Protein AF-A0A0Q9YDC4-F1 (afdb_monomer_lite)

Organism: NCBI:txid437022

InterPro domains:
  IPR003540 ADP ribosyltransferase [PF03496] (91-252)

Sequence (382 aa):
MSELKYGPLNKDLHTQMYELIVKCILEIPNSVQHSIESDKHGKDALFTHIGNASINLSELTQKINFNHLSFNQNDSYHFEQSYSPYFFNREFGNGHHNQYSSLSYAEKLAIYNYTGSYYHDINSFLHGKVDSLHYAWDYCCAHPTNLNDTANELILNMGFLASGLNKIMPETDHHSHTYRGEHSPSHDEIQMRIQLAQIEDGITHEPAFMSTSLNSYISEGFSSGSLIIFDHTYGKNITGLSQFEGEEEYLILPGHILWEAYDYHYGTFRFQAKVVTPLLDDANTLSENELIQFKNLIDFAEQNYIKIDFLTDFNQEKLTHSLKEVSLKTVVDNHTICFDEVLSCVSDNNILDGTLDTLPLSYAHSSVSELFSQTSALLEVF

Radius of gyration: 27.48 Å; chains: 1; bounding box: 51×46×98 Å

Structure (mmCIF, N/CA/C/O backbone):
data_AF-A0A0Q9YDC4-F1
#
_entry.id   AF-A0A0Q9YDC4-F1
#
loop_
_atom_site.group_PDB
_atom_site.id
_atom_site.type_symbol
_atom_site.label_atom_id
_atom_site.label_alt_id
_atom_site.label_comp_id
_atom_site.label_asym_id
_atom_site.label_entity_id
_atom_site.label_seq_id
_atom_site.pdbx_PDB_ins_code
_atom_site.Cartn_x
_atom_site.Cartn_y
_atom_site.Cartn_z
_atom_site.occupancy
_atom_site.B_iso_or_equiv
_atom_site.auth_seq_id
_atom_site.auth_comp_id
_atom_site.auth_asym_id
_atom_site.auth_atom_id
_atom_site.pdbx_PDB_model_num
ATOM 1 N N . MET A 1 1 ? 23.138 -27.775 4.424 1.00 36.31 1 MET A N 1
ATOM 2 C CA . MET A 1 1 ? 21.932 -27.178 3.825 1.00 36.31 1 MET A CA 1
ATOM 3 C C . MET A 1 1 ? 20.822 -27.330 4.842 1.00 36.31 1 MET A C 1
ATOM 5 O O . MET A 1 1 ? 20.356 -28.442 5.041 1.00 36.31 1 MET A O 1
ATOM 9 N N . SER A 1 2 ? 20.522 -26.267 5.585 1.00 31.92 2 SER A N 1
ATOM 10 C CA . SER A 1 2 ? 19.324 -26.213 6.421 1.00 31.92 2 SER A CA 1
ATOM 11 C C . SER A 1 2 ? 18.112 -26.343 5.504 1.00 31.92 2 SER A C 1
ATOM 13 O O . SER A 1 2 ? 18.022 -25.615 4.517 1.00 31.92 2 SER A O 1
ATOM 15 N N . GLU A 1 3 ? 17.221 -27.291 5.787 1.00 30.20 3 GLU A N 1
ATOM 16 C CA . GLU A 1 3 ? 15.909 -27.341 5.144 1.00 30.20 3 GLU A CA 1
ATOM 17 C C . GLU A 1 3 ? 15.220 -25.993 5.377 1.00 30.20 3 GLU A C 1
ATOM 19 O O . GLU A 1 3 ? 14.891 -25.642 6.513 1.00 30.20 3 GLU A O 1
ATOM 24 N N . LEU A 1 4 ? 15.046 -25.218 4.305 1.00 35.88 4 LEU A N 1
ATOM 25 C CA . LEU A 1 4 ? 14.138 -24.081 4.299 1.00 35.88 4 LEU A CA 1
ATOM 26 C C . LEU A 1 4 ? 12.750 -24.634 4.626 1.00 35.88 4 LEU A C 1
ATOM 28 O O . LEU A 1 4 ? 12.151 -25.366 3.836 1.00 35.88 4 LEU A O 1
ATOM 32 N N . LYS A 1 5 ? 12.263 -24.339 5.832 1.00 31.78 5 LYS A N 1
ATOM 33 C CA . LYS A 1 5 ? 10.896 -24.653 6.236 1.00 31.78 5 LYS A CA 1
ATOM 34 C C . LYS A 1 5 ? 9.971 -23.677 5.521 1.00 31.78 5 LYS A C 1
ATOM 36 O O . LYS A 1 5 ? 9.696 -22.596 6.027 1.00 31.78 5 LYS A O 1
ATOM 41 N N . TYR A 1 6 ? 9.523 -24.053 4.330 1.00 37.22 6 TYR A N 1
ATOM 42 C CA . TYR A 1 6 ? 8.441 -23.360 3.645 1.00 37.22 6 TYR A CA 1
ATOM 43 C C . TYR A 1 6 ? 7.148 -23.569 4.441 1.00 37.22 6 TYR A C 1
ATOM 45 O O . TYR A 1 6 ? 6.660 -24.690 4.579 1.00 37.22 6 TYR A O 1
ATOM 53 N N . GLY A 1 7 ? 6.617 -22.485 4.991 1.00 43.25 7 GLY A N 1
ATOM 54 C CA . GLY A 1 7 ? 5.292 -22.405 5.595 1.00 43.25 7 GLY A CA 1
ATOM 55 C C . GLY A 1 7 ? 4.654 -21.070 5.210 1.00 43.25 7 GLY A C 1
ATOM 56 O O . GLY A 1 7 ? 5.383 -20.160 4.809 1.00 43.25 7 GLY A O 1
ATOM 57 N N . PRO A 1 8 ? 3.318 -20.940 5.280 1.00 57.72 8 PRO A N 1
ATOM 58 C CA . PRO A 1 8 ? 2.670 -19.655 5.052 1.00 57.72 8 PRO A CA 1
ATOM 59 C C . PRO A 1 8 ? 3.260 -18.627 6.020 1.00 57.72 8 PRO A C 1
ATOM 61 O O . PRO A 1 8 ? 3.393 -18.902 7.214 1.00 57.72 8 PRO A O 1
ATOM 64 N N . LEU A 1 9 ? 3.654 -17.465 5.500 1.00 67.62 9 LEU A N 1
ATOM 65 C CA . LEU A 1 9 ? 4.113 -16.374 6.346 1.00 67.62 9 LEU A CA 1
ATOM 66 C C . LEU A 1 9 ? 2.934 -15.946 7.230 1.00 67.62 9 LEU A C 1
ATOM 68 O O . LEU A 1 9 ? 1.850 -15.639 6.731 1.00 67.62 9 LEU A O 1
ATOM 72 N N . ASN A 1 10 ? 3.127 -15.963 8.548 1.00 75.62 10 ASN A N 1
ATOM 73 C CA . ASN A 1 10 ? 2.111 -15.464 9.468 1.00 75.62 10 ASN A CA 1
ATOM 74 C C . ASN A 1 10 ? 1.885 -13.971 9.205 1.00 75.62 10 ASN A C 1
ATOM 76 O O . ASN A 1 10 ? 2.841 -13.229 8.975 1.00 75.62 10 ASN A O 1
ATOM 80 N N . LYS A 1 11 ? 0.626 -13.527 9.273 1.00 86.06 11 LYS A N 1
ATOM 81 C CA . LYS A 1 11 ? 0.299 -12.100 9.245 1.00 86.06 11 LYS A CA 1
ATOM 82 C C . LYS A 1 11 ? 0.971 -11.422 10.441 1.00 86.06 11 LYS A C 1
ATOM 84 O O . LYS A 1 11 ? 0.759 -11.837 11.585 1.00 86.06 11 LYS A O 1
ATOM 89 N N . ASP A 1 12 ? 1.813 -10.432 10.171 1.00 85.88 12 ASP A N 1
ATOM 90 C CA . ASP A 1 12 ? 2.525 -9.683 11.200 1.00 85.88 12 ASP A CA 1
ATOM 91 C C . ASP A 1 12 ? 1.569 -8.740 11.953 1.00 85.88 12 ASP A C 1
ATOM 93 O O . ASP A 1 12 ? 0.412 -8.534 11.564 1.00 85.88 12 ASP A O 1
ATOM 97 N N . LEU A 1 13 ? 2.028 -8.217 13.092 1.00 89.62 13 LEU A N 1
ATOM 98 C CA . LEU A 1 13 ? 1.208 -7.372 13.960 1.00 89.62 13 LEU A CA 1
ATOM 99 C C . LEU A 1 13 ? 0.845 -6.042 13.291 1.00 89.62 13 LEU A C 1
ATOM 101 O O . LEU A 1 13 ? -0.280 -5.584 13.467 1.00 89.62 13 LEU A O 1
ATOM 105 N N . HIS A 1 14 ? 1.747 -5.436 12.516 1.00 92.38 14 HIS A N 1
ATOM 106 C CA . HIS A 1 14 ? 1.504 -4.162 11.837 1.00 92.38 14 HIS A CA 1
ATOM 107 C C . HIS A 1 14 ? 0.390 -4.299 10.794 1.00 92.38 14 HIS A C 1
ATOM 109 O O . HIS A 1 14 ? -0.535 -3.489 10.767 1.00 92.38 14 HIS A O 1
ATOM 115 N N . THR A 1 15 ? 0.404 -5.379 10.014 1.00 93.44 15 THR A N 1
ATOM 116 C CA . THR A 1 15 ? -0.657 -5.714 9.058 1.00 93.44 15 THR A CA 1
ATOM 117 C C . THR A 1 15 ? -2.003 -5.914 9.762 1.00 93.44 15 THR A C 1
ATOM 119 O O . THR A 1 15 ? -3.015 -5.376 9.320 1.00 93.44 15 THR A O 1
ATOM 122 N N . GLN A 1 16 ? -2.036 -6.625 10.895 1.00 93.69 16 GLN A N 1
ATOM 123 C CA . GLN A 1 16 ? -3.269 -6.800 11.682 1.00 93.69 16 GLN A CA 1
ATOM 124 C C . GLN A 1 16 ? -3.766 -5.493 12.307 1.00 93.69 16 GLN A C 1
ATOM 126 O O . GLN A 1 16 ? -4.969 -5.247 12.346 1.00 93.69 16 GLN A O 1
ATOM 131 N N . MET A 1 17 ? -2.855 -4.649 12.798 1.00 95.50 17 MET A N 1
ATOM 132 C CA . MET A 1 17 ? -3.189 -3.330 13.331 1.00 95.50 17 MET A CA 1
ATOM 133 C C . MET A 1 17 ? -3.848 -2.472 12.250 1.00 95.50 17 MET A C 1
ATOM 135 O O . MET A 1 17 ? -4.882 -1.859 12.506 1.00 95.50 17 MET A O 1
ATOM 139 N N . TYR A 1 18 ? -3.307 -2.488 11.032 1.00 97.62 18 TYR A N 1
ATOM 140 C CA . TYR A 1 18 ? -3.891 -1.785 9.895 1.00 97.62 18 TYR A CA 1
ATOM 141 C C . TYR A 1 18 ? -5.272 -2.334 9.502 1.00 97.62 18 TYR A C 1
ATOM 143 O O . TYR A 1 18 ? -6.206 -1.555 9.320 1.00 97.62 18 TYR A O 1
ATOM 151 N N . GLU A 1 19 ? -5.454 -3.659 9.443 1.00 97.44 19 GLU A N 1
ATOM 152 C CA . GLU A 1 19 ? -6.778 -4.259 9.199 1.00 97.44 19 GLU A CA 1
ATOM 153 C C . GLU A 1 19 ? -7.802 -3.872 10.271 1.00 97.44 19 GLU A C 1
ATOM 155 O O . GLU A 1 19 ? -8.966 -3.624 9.951 1.00 97.44 19 GLU A O 1
ATOM 160 N N . LEU A 1 20 ? -7.380 -3.775 11.536 1.00 97.56 20 LEU A N 1
ATOM 161 C CA . LEU A 1 20 ? -8.261 -3.346 12.618 1.00 97.56 20 LEU A CA 1
ATOM 162 C C . LEU A 1 20 ? -8.655 -1.871 12.483 1.00 97.56 20 LEU A C 1
ATOM 164 O O . LEU A 1 20 ? -9.820 -1.542 12.691 1.00 97.56 20 LEU A O 1
ATOM 168 N N . ILE A 1 21 ? -7.723 -0.997 12.082 1.00 98.44 21 ILE A N 1
ATOM 169 C CA . ILE A 1 21 ? -8.023 0.410 11.768 1.00 98.44 21 ILE A CA 1
ATOM 170 C C . ILE A 1 21 ? -9.069 0.489 10.650 1.00 98.44 21 ILE A C 1
ATOM 172 O O . ILE A 1 21 ? -10.066 1.193 10.807 1.00 98.44 21 ILE A O 1
ATOM 176 N N . VAL A 1 22 ? -8.890 -0.268 9.560 1.00 98.19 22 VAL A N 1
ATOM 177 C CA . VAL A 1 22 ? -9.861 -0.331 8.453 1.00 98.19 22 VAL A CA 1
ATOM 178 C C . VAL A 1 22 ? -11.243 -0.739 8.966 1.00 98.19 22 VAL A C 1
ATOM 180 O O . VAL A 1 22 ? -12.222 -0.052 8.681 1.00 98.19 22 VAL A O 1
ATOM 183 N N . LYS A 1 23 ? -11.345 -1.799 9.778 1.00 97.81 23 LYS A N 1
ATOM 184 C CA . LYS A 1 23 ? -12.632 -2.230 10.351 1.00 97.81 23 LYS A CA 1
ATOM 185 C C . LYS A 1 23 ? -13.266 -1.169 11.256 1.00 97.81 23 LYS A C 1
ATOM 187 O O . LYS A 1 23 ? -14.464 -0.926 11.147 1.00 97.81 23 LYS A O 1
ATOM 192 N N . CYS A 1 24 ? -12.481 -0.488 12.091 1.00 97.94 24 CYS A N 1
ATOM 193 C CA . CYS A 1 24 ? -12.975 0.620 12.914 1.00 97.94 24 CYS A CA 1
ATOM 194 C C . CYS A 1 24 ? -13.547 1.766 12.067 1.00 97.94 24 CYS A C 1
ATOM 196 O O . CYS A 1 24 ? -14.607 2.295 12.402 1.00 97.94 24 CYS A O 1
ATOM 198 N N . ILE A 1 25 ? -12.888 2.118 10.958 1.00 97.44 25 ILE A N 1
ATOM 199 C CA . ILE A 1 25 ? -13.378 3.138 10.018 1.00 97.44 25 ILE A CA 1
ATOM 200 C C . ILE A 1 25 ? -14.693 2.692 9.368 1.00 97.44 25 ILE A C 1
ATOM 202 O O . ILE A 1 25 ? -15.620 3.489 9.253 1.00 97.44 25 ILE A O 1
ATOM 206 N N . LEU A 1 26 ? -14.791 1.425 8.960 1.00 96.50 26 LEU A N 1
ATOM 207 C CA . LEU A 1 26 ? -15.978 0.878 8.297 1.00 96.50 26 LEU A CA 1
ATOM 208 C C . LEU A 1 26 ? -17.204 0.791 9.218 1.00 96.50 26 LEU A C 1
ATOM 210 O O . LEU A 1 26 ? -18.324 1.050 8.775 1.00 96.50 26 LEU A O 1
ATOM 214 N N . GLU A 1 27 ? -17.010 0.405 10.481 1.00 96.25 27 GLU A N 1
ATOM 215 C CA . GLU A 1 27 ? -18.118 0.137 11.405 1.00 96.25 27 GLU A CA 1
ATOM 216 C C . GLU A 1 27 ? -18.532 1.367 12.228 1.00 96.25 27 GLU A C 1
ATOM 218 O O . GLU A 1 27 ? -19.727 1.602 12.426 1.00 96.25 27 GLU A O 1
ATOM 223 N N . ILE A 1 28 ? -17.573 2.177 12.690 1.00 96.25 28 ILE A N 1
ATOM 224 C CA . ILE A 1 28 ? -17.820 3.342 13.559 1.00 96.25 28 ILE A CA 1
ATOM 225 C C . ILE A 1 28 ? -16.955 4.552 13.166 1.00 96.25 28 ILE A C 1
ATOM 227 O O . ILE A 1 28 ? -16.196 5.075 13.986 1.00 96.25 28 ILE A O 1
ATOM 231 N N . PRO A 1 29 ? -17.112 5.082 11.938 1.00 94.75 29 PRO A N 1
ATOM 232 C CA . PRO A 1 29 ? -16.249 6.138 11.396 1.00 94.75 29 PRO A CA 1
ATOM 233 C C . PRO A 1 29 ? -16.179 7.393 12.278 1.00 94.75 29 PRO A C 1
ATOM 235 O O . PRO A 1 29 ? -15.137 8.029 12.367 1.00 94.75 29 PRO A O 1
ATOM 238 N N . ASN A 1 30 ? -17.260 7.727 12.994 1.00 94.94 30 ASN A N 1
ATOM 239 C CA . ASN A 1 30 ? -17.314 8.898 13.881 1.00 94.94 30 ASN A CA 1
ATOM 240 C C . ASN A 1 30 ? -16.415 8.781 15.127 1.00 94.94 30 ASN A C 1
ATOM 242 O O . ASN A 1 30 ? -16.176 9.782 15.803 1.00 94.94 30 ASN A O 1
ATOM 246 N N . SER A 1 31 ? -15.964 7.572 15.464 1.00 97.12 31 SER A N 1
ATOM 247 C CA . SER A 1 31 ? -15.056 7.310 16.583 1.00 97.12 31 SER A CA 1
ATOM 248 C C . SER A 1 31 ? -13.590 7.236 16.159 1.00 97.12 31 SER A C 1
ATOM 250 O O . SER A 1 31 ? -12.727 7.082 17.021 1.00 97.12 31 SER A O 1
ATOM 252 N N . VAL A 1 32 ? -13.313 7.353 14.860 1.00 97.69 32 VAL A N 1
ATOM 253 C CA . VAL A 1 32 ? -11.962 7.425 14.310 1.00 97.69 32 VAL A CA 1
ATOM 254 C C . VAL A 1 32 ? -11.655 8.882 13.991 1.00 97.69 32 VAL A C 1
ATOM 256 O O . VAL A 1 32 ? -12.392 9.543 13.261 1.00 97.69 32 VAL A O 1
ATOM 259 N N . GLN A 1 33 ? -10.573 9.398 14.563 1.00 97.56 33 GLN A N 1
ATOM 260 C CA . GLN A 1 33 ? -10.119 10.764 14.321 1.00 97.56 33 GLN A CA 1
ATOM 261 C C . GLN A 1 33 ? -8.706 10.757 13.764 1.00 97.56 33 GLN A C 1
ATOM 263 O O . GLN A 1 33 ? -7.889 9.921 14.138 1.00 97.56 33 GLN A O 1
ATOM 268 N N . HIS A 1 34 ? -8.412 11.719 12.903 1.00 96.31 34 HIS A N 1
ATOM 269 C CA . HIS A 1 34 ? -7.124 11.871 12.257 1.00 96.31 34 HIS A CA 1
ATOM 270 C C . HIS A 1 34 ? -6.552 13.255 12.531 1.00 96.31 34 HIS A C 1
ATOM 272 O O . HIS A 1 34 ? -7.272 14.257 12.540 1.00 96.31 34 HIS A O 1
ATOM 278 N N . SER A 1 35 ? -5.244 13.313 12.744 1.00 95.25 35 SER A N 1
ATOM 279 C CA . SER A 1 35 ? -4.486 14.556 12.885 1.00 95.25 35 SER A CA 1
ATOM 280 C C . SER A 1 35 ? -3.179 14.459 12.109 1.00 95.25 35 SER A C 1
ATOM 282 O O . SER A 1 35 ? -2.665 13.372 11.855 1.00 95.25 35 SER A O 1
ATOM 284 N N . ILE A 1 36 ? -2.645 15.614 11.720 1.00 94.56 36 ILE A N 1
ATOM 285 C CA . ILE A 1 36 ? -1.278 15.721 11.214 1.00 94.56 36 ILE A CA 1
ATOM 286 C C . ILE A 1 36 ? -0.441 16.304 12.346 1.00 94.56 36 ILE A C 1
ATOM 288 O O . ILE A 1 36 ? -0.730 17.398 12.835 1.00 94.56 36 ILE A O 1
ATOM 292 N N . GLU A 1 37 ? 0.565 15.555 12.777 1.00 93.19 37 GLU A N 1
ATOM 293 C CA . GLU A 1 37 ? 1.467 15.922 13.868 1.00 93.19 37 GLU A CA 1
ATOM 294 C C . GLU A 1 37 ? 2.908 15.633 13.449 1.00 93.19 37 GLU A C 1
ATOM 296 O O . GLU A 1 37 ? 3.160 14.772 12.606 1.00 93.19 37 GLU A O 1
ATOM 301 N N . SER A 1 38 ? 3.874 16.342 14.032 1.00 92.88 38 SER A N 1
ATOM 302 C CA . SER A 1 38 ? 5.283 16.050 13.773 1.00 92.88 38 SER A CA 1
ATOM 303 C C . SER A 1 38 ? 5.706 14.766 14.491 1.00 92.88 38 SER A C 1
ATOM 305 O O . SER A 1 38 ? 5.491 14.611 15.693 1.00 92.88 38 SER A O 1
ATOM 307 N N . ASP A 1 39 ? 6.339 13.853 13.762 1.00 89.56 39 ASP A N 1
ATOM 308 C CA . ASP A 1 39 ? 6.885 12.612 14.292 1.00 89.56 39 ASP A CA 1
ATOM 309 C C . ASP A 1 39 ? 8.131 12.844 15.172 1.00 89.56 39 ASP A C 1
ATOM 311 O O . ASP A 1 39 ? 8.611 13.964 15.377 1.00 89.56 39 ASP A O 1
ATOM 315 N N . LYS A 1 40 ? 8.717 11.749 15.672 1.00 87.00 40 LYS A N 1
ATOM 316 C CA . LYS A 1 40 ? 9.949 11.762 16.487 1.00 87.00 40 LYS A CA 1
ATOM 317 C C . LYS A 1 40 ? 11.171 12.374 15.779 1.00 87.00 40 LYS A C 1
ATOM 319 O O . LYS A 1 40 ? 12.180 12.640 16.429 1.00 87.00 40 LYS A O 1
ATOM 324 N N . HIS A 1 41 ? 11.100 12.575 14.465 1.00 88.06 41 HIS A N 1
ATOM 325 C CA . HIS A 1 41 ? 12.132 13.179 13.627 1.00 88.06 41 HIS A CA 1
ATOM 326 C C . HIS A 1 41 ? 11.767 14.601 13.169 1.00 88.06 41 HIS A C 1
ATOM 328 O O . HIS A 1 41 ? 12.540 15.211 12.429 1.00 88.06 41 HIS A O 1
ATOM 334 N N . GLY A 1 42 ? 10.631 15.144 13.619 1.00 87.94 42 GLY A N 1
ATOM 335 C CA . GLY A 1 42 ? 10.145 16.468 13.241 1.00 87.94 42 GLY A CA 1
ATOM 336 C C . GLY A 1 42 ? 9.538 16.533 11.836 1.00 87.94 42 GLY A C 1
ATOM 337 O O . GLY A 1 42 ? 9.428 17.630 11.293 1.00 87.94 42 GLY A O 1
ATOM 338 N N . LYS A 1 43 ? 9.189 15.391 11.230 1.00 90.62 43 LYS A N 1
ATOM 339 C CA . LYS A 1 43 ? 8.486 15.324 9.941 1.00 90.62 43 LYS A CA 1
ATOM 340 C C . LYS A 1 43 ? 6.987 15.205 10.170 1.00 90.62 43 LYS A C 1
ATOM 342 O O . LYS A 1 43 ? 6.572 14.500 11.082 1.00 90.62 43 LYS A O 1
ATOM 347 N N . ASP A 1 44 ? 6.183 15.847 9.333 1.00 93.06 44 ASP A N 1
ATOM 348 C CA . ASP A 1 44 ? 4.729 15.707 9.410 1.00 93.06 44 ASP A CA 1
ATOM 349 C C . ASP A 1 44 ? 4.309 14.260 9.123 1.00 93.06 44 ASP A C 1
ATOM 351 O O . ASP A 1 44 ? 4.739 13.650 8.143 1.00 93.06 44 ASP A O 1
ATOM 355 N N . ALA A 1 45 ? 3.469 13.715 9.998 1.00 95.06 45 ALA A N 1
ATOM 356 C CA . ALA A 1 45 ? 2.955 12.358 9.939 1.00 95.06 45 ALA A CA 1
ATOM 357 C C . ALA A 1 45 ? 1.446 12.348 10.210 1.00 95.06 45 ALA A C 1
ATOM 359 O O . ALA A 1 45 ? 0.929 13.162 10.978 1.00 95.06 45 ALA A O 1
ATOM 360 N N . LEU A 1 46 ? 0.738 11.414 9.574 1.00 96.38 46 LEU A N 1
ATOM 361 C CA . LEU A 1 46 ? -0.686 11.195 9.811 1.00 96.38 46 LEU A CA 1
ATOM 362 C C . LEU A 1 46 ? -0.857 10.282 11.026 1.00 96.38 46 LEU A C 1
ATOM 364 O O . LEU A 1 46 ? -0.356 9.157 11.036 1.00 96.38 46 LEU A O 1
ATOM 368 N N . PHE A 1 47 ? -1.590 10.754 12.027 1.00 97.44 47 PHE A N 1
ATOM 369 C CA . PHE A 1 47 ? -1.961 9.981 13.204 1.00 97.44 47 PHE A CA 1
ATOM 370 C C . PHE A 1 47 ? -3.435 9.610 13.155 1.00 97.44 47 PHE A C 1
ATOM 372 O O . PHE A 1 47 ? -4.281 10.447 12.849 1.00 97.44 47 PHE A O 1
ATOM 379 N N . THR A 1 48 ? -3.730 8.360 13.502 1.00 98.31 48 THR A N 1
ATOM 380 C CA . THR A 1 48 ? -5.087 7.840 13.664 1.00 98.31 48 THR A CA 1
ATOM 381 C C . THR A 1 48 ? -5.347 7.564 15.142 1.00 98.31 48 THR A C 1
ATOM 383 O O . THR A 1 48 ? -4.630 6.789 15.779 1.00 98.31 48 THR A O 1
ATOM 386 N N . HIS A 1 49 ? -6.388 8.194 15.683 1.00 98.31 49 HIS A N 1
ATOM 387 C CA . HIS A 1 49 ? -6.804 8.115 17.082 1.00 98.31 49 HIS A CA 1
ATOM 388 C C . HIS A 1 49 ? -8.104 7.325 17.198 1.00 98.31 49 HIS A C 1
ATOM 390 O O . HIS A 1 49 ? -9.120 7.692 16.600 1.00 98.31 49 HIS A O 1
ATOM 396 N N . ILE A 1 50 ? -8.066 6.233 17.962 1.00 98.12 50 ILE A N 1
ATOM 397 C CA . ILE A 1 50 ? -9.186 5.308 18.157 1.00 98.12 50 ILE A CA 1
ATOM 398 C C . ILE A 1 50 ? -9.223 4.901 19.632 1.00 98.12 50 ILE A C 1
ATOM 400 O O . ILE A 1 50 ? -8.392 4.124 20.105 1.00 98.12 50 ILE A O 1
ATOM 404 N N . GLY A 1 51 ? -10.181 5.442 20.386 1.00 96.06 51 GLY A N 1
ATOM 405 C CA . GLY A 1 51 ? -10.225 5.259 21.839 1.00 96.06 51 GLY A CA 1
ATOM 406 C C . GLY A 1 51 ? -8.952 5.792 22.508 1.00 96.06 51 GLY A C 1
ATOM 407 O O . GLY A 1 51 ? -8.652 6.977 22.406 1.00 96.06 51 GLY A O 1
ATOM 408 N N . ASN A 1 52 ? -8.205 4.908 23.177 1.00 96.12 52 ASN A N 1
ATOM 409 C CA . ASN A 1 52 ? -6.912 5.233 23.800 1.00 96.12 52 ASN A CA 1
ATOM 410 C C . ASN A 1 52 ? -5.706 4.928 22.893 1.00 96.12 52 ASN A C 1
ATOM 412 O O . ASN A 1 52 ? -4.563 5.081 23.328 1.00 96.12 52 ASN A O 1
ATOM 416 N N . ALA A 1 53 ? -5.936 4.431 21.675 1.00 97.44 53 ALA A N 1
ATOM 417 C CA . ALA A 1 53 ? -4.875 4.196 20.711 1.00 97.44 53 ALA A CA 1
ATOM 418 C C . ALA A 1 53 ? -4.608 5.472 19.901 1.00 97.44 53 ALA A C 1
ATOM 420 O O . ALA A 1 53 ? -5.540 6.078 19.374 1.00 97.44 53 ALA A O 1
ATOM 421 N N . SER A 1 54 ? -3.338 5.846 19.782 1.00 97.44 54 SER A N 1
ATOM 422 C CA . SER A 1 54 ? -2.839 6.891 18.892 1.00 97.44 54 SER A CA 1
ATOM 423 C C . SER A 1 54 ? -1.711 6.302 18.055 1.00 97.44 54 SER A C 1
ATOM 425 O O . SER A 1 54 ? -0.643 5.952 18.563 1.00 97.44 54 SER A O 1
ATOM 427 N N . ILE A 1 55 ? -1.987 6.107 16.770 1.00 97.50 55 ILE A N 1
ATOM 428 C CA . ILE A 1 55 ? -1.149 5.316 15.872 1.00 97.50 55 ILE A CA 1
ATOM 429 C C . ILE A 1 55 ? -0.591 6.241 14.800 1.00 97.50 55 ILE A C 1
ATOM 431 O O . ILE A 1 55 ? -1.355 6.839 14.047 1.00 97.50 55 ILE A O 1
ATOM 435 N N . ASN A 1 56 ? 0.739 6.328 14.705 1.00 97.00 56 ASN A N 1
ATOM 436 C CA . ASN A 1 56 ? 1.407 6.977 13.579 1.00 97.00 56 ASN A CA 1
ATOM 437 C C . ASN A 1 56 ? 1.210 6.106 12.331 1.00 97.00 56 ASN A C 1
ATOM 439 O O . ASN A 1 56 ? 1.934 5.131 12.116 1.00 97.00 56 ASN A O 1
ATOM 443 N N . LEU A 1 57 ? 0.202 6.442 11.534 1.00 97.12 57 LEU A N 1
ATOM 444 C CA . LEU A 1 57 ? -0.181 5.688 10.354 1.00 97.12 57 LEU A CA 1
ATOM 445 C C . LEU A 1 57 ? 0.896 5.767 9.267 1.00 97.12 57 LEU A C 1
ATOM 447 O O . LEU A 1 57 ? 1.140 4.770 8.596 1.00 97.12 57 LEU A O 1
ATOM 451 N N . SER A 1 58 ? 1.579 6.910 9.140 1.00 95.81 58 SER A N 1
ATOM 452 C CA . SER A 1 58 ? 2.696 7.078 8.204 1.00 95.81 58 SER A CA 1
ATOM 453 C C . SER A 1 58 ? 3.864 6.134 8.511 1.00 95.81 58 SER A C 1
ATOM 455 O O . SER A 1 58 ? 4.457 5.587 7.587 1.00 95.81 58 SER A O 1
ATOM 457 N N . GLU A 1 59 ? 4.188 5.908 9.792 1.00 94.81 59 GLU A N 1
ATOM 458 C CA . GLU A 1 59 ? 5.188 4.907 10.202 1.00 94.81 59 GLU A CA 1
ATOM 459 C C . GLU A 1 59 ? 4.641 3.478 10.050 1.00 94.81 59 GLU A C 1
ATOM 461 O O . GLU A 1 59 ? 5.366 2.590 9.599 1.00 94.81 59 GLU A O 1
ATOM 466 N N . LEU A 1 60 ? 3.367 3.249 10.392 1.00 95.25 60 LEU A N 1
ATOM 467 C CA . LEU A 1 60 ? 2.729 1.935 10.291 1.00 95.25 60 LEU A CA 1
ATOM 468 C C . LEU A 1 60 ? 2.772 1.394 8.858 1.00 95.25 60 LEU A C 1
ATOM 470 O O . LEU A 1 60 ? 3.143 0.241 8.656 1.00 95.25 60 LEU A O 1
ATOM 474 N N . THR A 1 61 ? 2.444 2.214 7.858 1.00 94.88 61 THR A N 1
ATOM 475 C CA . THR A 1 61 ? 2.352 1.772 6.456 1.00 94.88 61 THR A CA 1
ATOM 476 C C . THR A 1 61 ? 3.694 1.399 5.833 1.00 94.88 61 THR A C 1
ATOM 478 O O . THR A 1 61 ? 3.705 0.708 4.823 1.00 94.88 61 THR A O 1
ATOM 481 N N . GLN A 1 62 ? 4.816 1.795 6.442 1.00 92.38 62 GLN A N 1
ATOM 482 C CA . GLN A 1 62 ? 6.156 1.336 6.044 1.00 92.38 62 GLN A CA 1
ATOM 483 C C . GLN A 1 62 ? 6.479 -0.075 6.559 1.00 92.38 62 GLN A C 1
ATOM 485 O O . GLN A 1 62 ? 7.454 -0.680 6.129 1.00 92.38 62 GLN A O 1
ATOM 490 N N . LYS A 1 63 ? 5.707 -0.577 7.532 1.00 91.25 63 LYS A N 1
ATOM 491 C CA . LYS A 1 63 ? 5.946 -1.863 8.205 1.00 91.25 63 LYS A CA 1
ATOM 492 C C . LYS A 1 63 ? 4.908 -2.925 7.854 1.00 91.25 63 LYS A C 1
ATOM 494 O O . LYS A 1 63 ? 5.106 -4.089 8.183 1.00 91.25 63 LYS A O 1
ATOM 499 N N . ILE A 1 64 ? 3.791 -2.544 7.232 1.00 91.75 64 ILE A N 1
ATOM 500 C CA . ILE A 1 64 ? 2.751 -3.505 6.863 1.00 91.75 64 ILE A CA 1
ATOM 501 C C . ILE A 1 64 ? 3.180 -4.359 5.673 1.00 91.75 64 ILE A C 1
ATOM 503 O O . ILE A 1 64 ? 3.769 -3.882 4.703 1.00 91.75 64 ILE A O 1
ATOM 507 N N . ASN A 1 65 ? 2.786 -5.625 5.702 1.00 91.38 65 ASN A N 1
ATOM 508 C CA . ASN A 1 65 ? 2.876 -6.507 4.557 1.00 91.38 65 ASN A CA 1
ATOM 509 C C . ASN A 1 65 ? 1.563 -6.467 3.766 1.00 91.38 65 ASN A C 1
ATOM 511 O O . ASN A 1 65 ? 0.616 -7.212 4.034 1.00 91.38 65 ASN A O 1
ATOM 515 N N . PHE A 1 66 ? 1.525 -5.622 2.735 1.00 93.50 66 PHE A N 1
ATOM 516 C CA . PHE A 1 66 ? 0.363 -5.485 1.854 1.00 93.50 66 PHE A CA 1
ATOM 517 C C . PHE A 1 66 ? -0.056 -6.803 1.177 1.00 93.50 66 PHE A C 1
ATOM 519 O O . PHE A 1 66 ? -1.236 -6.975 0.867 1.00 93.50 66 PHE A O 1
ATOM 526 N N . ASN A 1 67 ? 0.854 -7.774 1.017 1.00 91.12 67 ASN A N 1
ATOM 527 C CA . ASN A 1 67 ? 0.536 -9.091 0.444 1.00 91.12 67 ASN A CA 1
ATOM 528 C C . ASN A 1 67 ? -0.347 -9.959 1.357 1.00 91.12 67 ASN A C 1
ATOM 530 O O . ASN A 1 67 ? -0.828 -11.011 0.937 1.00 91.12 67 ASN A O 1
ATOM 534 N N . HIS A 1 68 ? -0.541 -9.557 2.615 1.00 91.25 68 HIS A N 1
ATOM 535 C CA . HIS A 1 68 ? -1.340 -10.289 3.598 1.00 91.25 68 HIS A CA 1
ATOM 536 C C . HIS A 1 68 ? -2.640 -9.578 3.984 1.00 91.25 68 HIS A C 1
ATOM 538 O O . HIS A 1 68 ? -3.395 -10.108 4.804 1.00 91.25 68 HIS A O 1
ATOM 544 N N . LEU A 1 69 ? -2.916 -8.404 3.409 1.00 94.81 69 LEU A N 1
ATOM 545 C CA . LEU A 1 69 ? -4.177 -7.709 3.637 1.00 94.81 69 LEU A CA 1
ATOM 546 C C . LEU A 1 69 ? -5.337 -8.492 3.020 1.00 94.81 69 LEU A C 1
ATOM 548 O O . LEU A 1 69 ? -5.273 -8.926 1.867 1.00 94.81 69 LEU A O 1
ATOM 552 N N . SER A 1 70 ? -6.393 -8.685 3.801 1.00 95.06 70 SER A N 1
ATOM 553 C CA . SER A 1 70 ? -7.559 -9.469 3.414 1.00 95.06 70 SER A CA 1
ATOM 554 C C . SER A 1 70 ? -8.812 -8.976 4.129 1.00 95.06 70 SER A C 1
ATOM 556 O O . SER A 1 70 ? -8.852 -8.970 5.359 1.00 95.06 70 SER A O 1
ATOM 558 N N . PHE A 1 71 ? -9.861 -8.665 3.370 1.00 96.00 71 PHE A N 1
ATOM 559 C CA . PHE A 1 71 ? -11.153 -8.242 3.916 1.00 96.00 71 PHE A CA 1
ATOM 560 C C . PHE A 1 71 ? -12.277 -9.203 3.526 1.00 96.00 71 PHE A C 1
ATOM 562 O O . PHE A 1 71 ? -12.273 -9.812 2.447 1.00 96.00 71 PHE A O 1
ATOM 569 N N . ASN A 1 72 ? -13.242 -9.368 4.433 1.00 95.56 72 ASN A N 1
ATOM 570 C CA . ASN A 1 72 ? -14.369 -10.273 4.239 1.00 95.56 72 ASN A CA 1
ATOM 571 C C . ASN A 1 72 ? -15.525 -9.580 3.475 1.00 95.56 72 ASN A C 1
ATOM 573 O O . ASN A 1 72 ? -15.458 -8.408 3.091 1.00 95.56 72 ASN A O 1
ATOM 577 N N . GLN A 1 73 ? -16.610 -10.319 3.227 1.00 94.88 73 GLN A N 1
ATOM 578 C CA . GLN A 1 73 ? -17.766 -9.790 2.493 1.00 94.88 73 GLN A CA 1
ATOM 579 C C . GLN A 1 73 ? -18.521 -8.689 3.259 1.00 94.88 73 GLN A C 1
ATOM 581 O O . GLN A 1 73 ? -19.067 -7.785 2.631 1.00 94.88 73 GLN A O 1
ATOM 586 N N . ASN A 1 74 ? -18.564 -8.761 4.593 1.00 95.38 74 ASN A N 1
ATOM 587 C CA . ASN A 1 74 ? -19.196 -7.736 5.423 1.00 95.38 74 ASN A CA 1
ATOM 588 C C . ASN A 1 74 ? -18.405 -6.425 5.355 1.00 95.38 74 ASN A C 1
ATOM 590 O O . ASN A 1 74 ? -18.989 -5.371 5.128 1.00 95.38 74 ASN A O 1
ATOM 594 N N . ASP A 1 75 ? -17.077 -6.510 5.458 1.00 96.50 75 ASP A N 1
ATOM 595 C CA . ASP A 1 75 ? -16.179 -5.364 5.308 1.00 96.50 75 ASP A CA 1
ATOM 596 C C . ASP A 1 75 ? -16.386 -4.702 3.931 1.00 96.50 75 ASP A C 1
ATOM 598 O O . ASP A 1 75 ? -16.557 -3.489 3.834 1.00 96.50 75 ASP A O 1
ATOM 602 N N . SER A 1 76 ? -16.455 -5.515 2.866 1.00 95.12 76 SER A N 1
ATOM 603 C CA . SER A 1 76 ? -16.726 -5.032 1.501 1.00 95.12 76 SER A CA 1
ATOM 604 C C . SER A 1 76 ? -18.066 -4.297 1.404 1.00 95.12 76 SER A C 1
ATOM 606 O O . SER A 1 76 ? -18.139 -3.227 0.811 1.00 95.12 76 SER A O 1
ATOM 608 N N . TYR A 1 77 ? -19.119 -4.831 2.029 1.00 92.75 77 TYR A N 1
ATOM 609 C CA . TYR A 1 77 ? -20.426 -4.178 2.055 1.00 92.75 77 TYR A CA 1
ATOM 610 C C . TYR A 1 77 ? -20.370 -2.807 2.745 1.00 92.75 77 TYR A C 1
ATOM 612 O O . TYR A 1 77 ? -20.916 -1.841 2.216 1.00 92.75 77 TYR A O 1
ATOM 620 N N . HIS A 1 78 ? -19.688 -2.691 3.889 1.00 93.88 78 HIS A N 1
ATOM 621 C CA . HIS A 1 78 ? -19.527 -1.406 4.576 1.00 93.88 78 HIS A CA 1
ATOM 622 C C . HIS A 1 78 ? -18.741 -0.391 3.742 1.00 93.88 78 HIS A C 1
ATOM 624 O O . HIS A 1 78 ? -19.139 0.772 3.685 1.00 93.88 78 HIS A O 1
ATOM 630 N N . PHE A 1 79 ? -17.685 -0.830 3.049 1.00 93.38 79 PHE A N 1
ATOM 631 C CA . PHE A 1 79 ? -16.928 0.027 2.135 1.00 93.38 79 PHE A CA 1
ATOM 632 C C . PHE A 1 79 ? -17.829 0.566 1.024 1.00 93.38 79 PHE A C 1
ATOM 634 O O . PHE A 1 79 ? -17.825 1.752 0.722 1.00 93.38 79 PHE A O 1
ATOM 641 N N . GLU A 1 80 ? -18.667 -0.284 0.435 1.00 88.62 80 GLU A N 1
ATOM 642 C CA . GLU A 1 80 ? -19.610 0.152 -0.593 1.00 88.62 80 GLU A CA 1
ATOM 643 C C . GLU A 1 80 ? -20.571 1.219 -0.053 1.00 88.62 80 GLU A C 1
ATOM 645 O O . GLU A 1 80 ? -20.806 2.221 -0.723 1.00 88.62 80 GLU A O 1
ATOM 650 N N . GLN A 1 81 ? -21.067 1.064 1.180 1.00 87.06 81 GLN A N 1
ATOM 651 C CA . GLN A 1 81 ? -21.940 2.064 1.806 1.00 87.06 81 GLN A CA 1
ATOM 652 C C . GLN A 1 81 ? -21.231 3.387 2.132 1.00 87.06 81 GLN A C 1
ATOM 654 O O . GLN A 1 81 ? -21.905 4.416 2.204 1.00 87.06 81 GLN A O 1
ATOM 659 N N . SER A 1 82 ? -19.905 3.393 2.333 1.00 82.81 82 SER A N 1
ATOM 660 C CA . SER A 1 82 ? -19.155 4.640 2.540 1.00 82.81 82 SER A CA 1
ATOM 661 C C . SER A 1 82 ? -18.969 5.444 1.248 1.00 82.81 82 SER A C 1
ATOM 663 O O . SER A 1 82 ? -18.710 6.643 1.317 1.00 82.81 82 SER A O 1
ATOM 665 N N . TYR A 1 83 ? -19.149 4.823 0.076 1.00 74.12 83 TYR A N 1
ATOM 666 C CA . TYR A 1 83 ? -19.114 5.504 -1.218 1.00 74.12 83 TYR A CA 1
ATOM 667 C C . TYR A 1 83 ? -20.501 5.951 -1.679 1.00 74.12 83 TYR A C 1
ATOM 669 O O . TYR A 1 83 ? -21.517 5.285 -1.489 1.00 74.12 83 TYR A O 1
ATOM 677 N N . SER A 1 84 ? -20.552 7.114 -2.330 1.00 59.72 84 SER A N 1
ATOM 678 C CA . SER A 1 84 ? -21.805 7.688 -2.822 1.00 59.72 84 SER A CA 1
ATOM 679 C C . SER A 1 84 ? -22.495 6.776 -3.859 1.00 59.72 84 SER A C 1
ATOM 681 O O . SER A 1 84 ? -21.811 6.227 -4.730 1.00 59.72 84 SER A O 1
ATOM 683 N N . PRO A 1 85 ? -23.845 6.688 -3.872 1.00 54.91 85 PRO A N 1
ATOM 684 C CA . PRO A 1 85 ? -24.624 5.882 -4.822 1.00 54.91 85 PRO A CA 1
ATOM 685 C C . PRO A 1 85 ? -24.336 6.160 -6.311 1.00 54.91 85 PRO A C 1
ATOM 687 O O . PRO A 1 85 ? -24.703 5.361 -7.169 1.00 54.91 85 PRO A O 1
ATOM 690 N N . TYR A 1 86 ? -23.674 7.268 -6.654 1.00 52.69 86 TYR A N 1
ATOM 691 C CA . TYR A 1 86 ? -23.363 7.624 -8.043 1.00 52.69 86 TYR A CA 1
ATOM 692 C C . TYR A 1 86 ? -22.313 6.724 -8.709 1.00 52.69 86 TYR A C 1
ATOM 694 O O . TYR A 1 86 ? -22.282 6.659 -9.937 1.00 52.69 86 TYR A O 1
ATOM 702 N N . PHE A 1 87 ? -21.510 5.984 -7.938 1.00 54.44 87 PHE A N 1
ATOM 703 C CA . PHE A 1 87 ? -20.556 5.015 -8.490 1.00 54.44 87 PHE A CA 1
ATOM 704 C C . PHE A 1 87 ? -21.199 3.662 -8.855 1.00 54.44 87 PHE A C 1
ATOM 706 O O . PHE A 1 87 ? -20.569 2.859 -9.535 1.00 54.44 87 PHE A O 1
ATOM 713 N N . PHE A 1 88 ? -22.451 3.399 -8.458 1.00 53.31 88 PHE A N 1
ATOM 714 C CA . PHE A 1 88 ? -23.047 2.050 -8.409 1.00 53.31 88 PHE A CA 1
ATOM 715 C C . PHE A 1 88 ? -23.542 1.444 -9.735 1.00 53.31 88 PHE A C 1
ATOM 717 O O . PHE A 1 88 ? -24.244 0.439 -9.715 1.00 53.31 88 PHE A O 1
ATOM 724 N N . ASN A 1 89 ? -23.176 1.992 -10.894 1.00 54.66 89 ASN A N 1
ATOM 725 C CA . ASN A 1 89 ? -23.613 1.450 -12.191 1.00 54.66 89 ASN A CA 1
ATOM 726 C C . ASN A 1 89 ? -22.459 1.076 -13.132 1.00 54.66 89 ASN A C 1
ATOM 728 O O . ASN A 1 89 ? -22.689 0.887 -14.328 1.00 54.66 89 ASN A O 1
ATOM 732 N N . ARG A 1 90 ? -21.219 0.966 -12.633 1.00 64.44 90 ARG A N 1
ATOM 733 C CA . ARG A 1 90 ? -20.112 0.483 -13.466 1.00 64.44 90 ARG A CA 1
ATOM 734 C C . ARG A 1 90 ? -20.117 -1.042 -13.496 1.00 64.44 90 ARG A C 1
ATOM 736 O O . ARG A 1 90 ? -19.808 -1.702 -12.507 1.00 64.44 90 ARG A O 1
ATOM 743 N N . GLU A 1 91 ? -20.448 -1.606 -14.652 1.00 66.62 91 GLU A N 1
ATOM 744 C CA . GLU A 1 91 ? -20.220 -3.024 -14.916 1.00 66.62 91 GLU A CA 1
ATOM 745 C C . GLU A 1 91 ? -18.721 -3.254 -15.125 1.00 66.62 91 GLU A C 1
ATOM 747 O O . GLU A 1 91 ? -18.168 -2.967 -16.186 1.00 66.62 91 GLU A O 1
ATOM 752 N N . PHE A 1 92 ? -18.041 -3.755 -14.096 1.00 70.56 92 PHE A N 1
ATOM 753 C CA . PHE A 1 92 ? -16.665 -4.219 -14.233 1.00 70.56 92 PHE A CA 1
ATOM 754 C C . PHE A 1 92 ? -16.625 -5.515 -15.051 1.00 70.56 92 PHE A C 1
ATOM 756 O O . PHE A 1 92 ? -17.225 -6.520 -14.661 1.00 70.56 92 PHE A O 1
ATOM 763 N N . GLY A 1 93 ? -15.842 -5.523 -16.131 1.00 54.56 93 GLY A N 1
ATOM 764 C CA . GLY A 1 93 ? -15.346 -6.765 -16.720 1.00 54.56 93 GLY A CA 1
ATOM 765 C C . GLY A 1 93 ? -16.177 -7.406 -17.830 1.00 54.56 93 GLY A C 1
ATOM 766 O O . GLY A 1 93 ? -16.206 -8.631 -17.886 1.00 54.56 93 GLY A O 1
ATOM 767 N N . ASN A 1 94 ? -16.730 -6.646 -18.780 1.00 51.78 94 ASN A N 1
ATOM 768 C CA . ASN A 1 94 ? -17.385 -7.211 -19.978 1.00 51.78 94 ASN A CA 1
ATOM 769 C C . ASN A 1 94 ? -16.441 -7.970 -20.959 1.00 51.78 94 ASN A C 1
ATOM 771 O O . ASN A 1 94 ? -16.868 -8.345 -22.049 1.00 51.78 94 ASN A O 1
ATOM 775 N N . GLY A 1 95 ? -15.178 -8.247 -20.588 1.00 53.44 95 GLY A N 1
ATOM 776 C CA . GLY A 1 95 ? -14.201 -8.971 -21.425 1.00 53.44 95 GLY A CA 1
ATOM 777 C C . GLY A 1 95 ? -13.287 -9.990 -20.719 1.00 53.44 95 GLY A C 1
ATOM 778 O O . GLY A 1 95 ? -12.691 -10.824 -21.394 1.00 53.44 95 GLY A O 1
ATOM 779 N N . HIS A 1 96 ? -13.204 -9.996 -19.380 1.00 56.47 96 HIS A N 1
ATOM 780 C CA . HIS A 1 96 ? -12.246 -10.818 -18.608 1.00 56.47 96 HIS A CA 1
ATOM 781 C C . HIS A 1 96 ? -12.910 -11.558 -17.428 1.00 56.47 96 HIS A C 1
ATOM 783 O O . HIS A 1 96 ? -12.365 -11.627 -16.326 1.00 56.47 96 HIS A O 1
ATOM 789 N N . HIS A 1 97 ? -14.116 -12.096 -17.644 1.00 57.44 97 HIS A N 1
ATOM 790 C CA . HIS A 1 97 ? -15.034 -12.535 -16.580 1.00 57.44 97 HIS A CA 1
ATOM 791 C C . HIS A 1 97 ? -14.469 -13.523 -15.542 1.00 57.44 97 HIS A C 1
ATOM 793 O O . HIS A 1 97 ? -14.965 -13.540 -14.417 1.00 57.44 97 HIS A O 1
ATOM 799 N N . ASN A 1 98 ? -13.440 -14.316 -15.862 1.00 71.88 98 ASN A N 1
ATOM 800 C CA . ASN A 1 98 ? -12.954 -15.346 -14.938 1.00 71.88 98 ASN A CA 1
ATOM 801 C C . ASN A 1 98 ? -11.859 -14.874 -13.970 1.00 71.88 98 ASN A C 1
ATOM 803 O O . ASN A 1 98 ? -11.800 -15.387 -12.859 1.00 71.88 98 ASN A O 1
ATOM 807 N N . GLN A 1 99 ? -10.997 -13.917 -14.337 1.00 83.06 99 GLN A N 1
ATOM 808 C CA . GLN A 1 99 ? -9.866 -13.550 -13.464 1.00 83.06 99 GLN A CA 1
ATOM 809 C C . GLN A 1 99 ? -10.264 -12.649 -12.286 1.00 83.06 99 GLN A C 1
ATOM 811 O O . GLN A 1 99 ? -9.590 -12.632 -11.261 1.00 83.06 99 GLN A O 1
ATOM 816 N N . TYR A 1 100 ? -11.391 -11.942 -12.408 1.00 90.00 100 TYR A N 1
ATOM 817 C CA . TYR A 1 100 ? -11.892 -10.999 -11.401 1.00 90.00 100 TYR A CA 1
ATOM 818 C C . TYR A 1 100 ? -13.144 -11.504 -10.670 1.00 90.00 100 TYR A C 1
ATOM 820 O O . TYR A 1 100 ? -13.812 -10.735 -9.974 1.00 90.00 100 TYR A O 1
ATOM 828 N N . SER A 1 101 ? -13.518 -12.776 -10.846 1.00 89.25 101 SER A N 1
ATOM 829 C CA . SER A 1 101 ? -14.746 -13.332 -10.264 1.00 89.25 101 SER A CA 1
ATOM 830 C C . SER A 1 101 ? -14.667 -13.514 -8.746 1.00 89.25 101 SER A C 1
ATOM 832 O O . SER A 1 101 ? -15.701 -13.569 -8.091 1.00 89.25 101 SER A O 1
ATOM 834 N N . SER A 1 102 ? -13.456 -13.620 -8.191 1.00 92.12 102 SER A N 1
ATOM 835 C CA . SER A 1 102 ? -13.198 -13.734 -6.748 1.00 92.12 102 SER A CA 1
ATOM 836 C C . SER A 1 102 ? -13.216 -12.391 -6.010 1.00 92.12 102 SER A C 1
ATOM 838 O O . SER A 1 102 ? -13.262 -12.384 -4.780 1.00 92.12 102 SER A O 1
ATOM 840 N N . LEU A 1 103 ? -13.163 -11.274 -6.741 1.00 93.75 103 LEU A N 1
ATOM 841 C CA . LEU A 1 103 ? -13.112 -9.929 -6.174 1.00 93.75 103 LEU A CA 1
ATOM 842 C C . LEU A 1 103 ? -14.506 -9.439 -5.789 1.00 93.75 103 LEU A C 1
ATOM 844 O O . LEU A 1 103 ? -15.449 -9.548 -6.584 1.00 93.75 103 LEU A O 1
ATOM 848 N N . SER A 1 104 ? -14.616 -8.827 -4.610 1.00 93.81 104 SER A N 1
ATOM 849 C CA . SER A 1 104 ? -15.810 -8.066 -4.239 1.00 93.81 104 SER A CA 1
ATOM 850 C C . SER A 1 104 ? -15.926 -6.789 -5.080 1.00 93.81 104 SER A C 1
ATOM 852 O O . SER A 1 104 ? -14.989 -6.387 -5.777 1.00 93.81 104 SER A O 1
ATOM 854 N N . TYR A 1 105 ? -17.092 -6.142 -5.055 1.00 91.75 105 TYR A N 1
ATOM 855 C CA . TYR A 1 105 ? -17.258 -4.873 -5.760 1.00 91.75 105 TYR A CA 1
ATOM 856 C C . TYR A 1 105 ? -16.387 -3.773 -5.133 1.00 91.75 105 TYR A C 1
ATOM 858 O O . TYR A 1 105 ? -15.732 -3.047 -5.876 1.00 91.75 105 TYR A O 1
ATOM 866 N N . ALA A 1 106 ? -16.284 -3.724 -3.799 1.00 93.69 106 ALA A N 1
ATOM 867 C CA . ALA A 1 106 ? -15.343 -2.859 -3.078 1.00 93.69 106 ALA A CA 1
ATOM 868 C C . ALA A 1 106 ? -13.892 -2.974 -3.587 1.00 93.69 106 ALA A C 1
ATOM 870 O O . ALA A 1 106 ? -13.254 -1.966 -3.876 1.00 93.69 106 ALA A O 1
ATOM 871 N N . GLU A 1 107 ? -13.382 -4.196 -3.763 1.00 95.94 107 GLU A N 1
ATOM 872 C CA . GLU A 1 107 ? -12.014 -4.431 -4.251 1.00 95.94 107 GLU A CA 1
ATOM 873 C C . GLU A 1 107 ? -11.828 -3.962 -5.699 1.00 95.94 107 GLU A C 1
ATOM 875 O O . GLU A 1 107 ? -10.827 -3.327 -6.027 1.00 95.94 107 GLU A O 1
ATOM 880 N N . LYS A 1 108 ? -12.816 -4.223 -6.566 1.00 93.75 108 LYS A N 1
ATOM 881 C CA . LYS A 1 108 ? -12.807 -3.733 -7.954 1.00 93.75 108 LYS A CA 1
ATOM 882 C C . LYS A 1 108 ? -12.835 -2.208 -8.008 1.00 93.75 108 LYS A C 1
ATOM 884 O O . LYS A 1 108 ? -12.112 -1.619 -8.806 1.00 93.75 108 LYS A O 1
ATOM 889 N N . LEU A 1 109 ? -13.644 -1.580 -7.154 1.00 91.69 109 LEU A N 1
ATOM 890 C CA . LEU A 1 109 ? -13.751 -0.130 -7.061 1.00 91.69 109 LEU A CA 1
ATOM 891 C C . LEU A 1 109 ? -12.449 0.498 -6.550 1.00 91.69 109 LEU A C 1
ATOM 893 O O . LEU A 1 109 ? -12.012 1.487 -7.122 1.00 91.69 109 LEU A O 1
ATOM 897 N N . ALA A 1 110 ? -11.790 -0.091 -5.550 1.00 94.44 110 ALA A N 1
ATOM 898 C CA . ALA A 1 110 ? -10.502 0.397 -5.056 1.00 94.44 110 ALA A CA 1
ATOM 899 C C . ALA A 1 110 ? -9.396 0.323 -6.128 1.00 94.44 110 ALA A C 1
ATOM 901 O O . ALA A 1 110 ? -8.648 1.284 -6.303 1.00 94.44 110 ALA A O 1
ATOM 902 N N . ILE A 1 111 ? -9.332 -0.772 -6.901 1.00 95.06 111 ILE A N 1
ATOM 903 C CA . ILE A 1 111 ? -8.430 -0.891 -8.065 1.00 95.06 111 ILE A CA 1
ATOM 904 C C . ILE A 1 111 ? -8.753 0.188 -9.104 1.00 95.06 111 ILE A C 1
ATOM 906 O O . ILE A 1 111 ? -7.869 0.919 -9.542 1.00 95.06 111 ILE A O 1
ATOM 910 N N . TYR A 1 112 ? -10.028 0.341 -9.451 1.00 91.81 112 TYR A N 1
ATOM 911 C CA . TYR A 1 112 ? -10.471 1.357 -10.399 1.00 91.81 112 TYR A CA 1
ATOM 912 C C . TYR A 1 112 ? -10.135 2.785 -9.953 1.00 9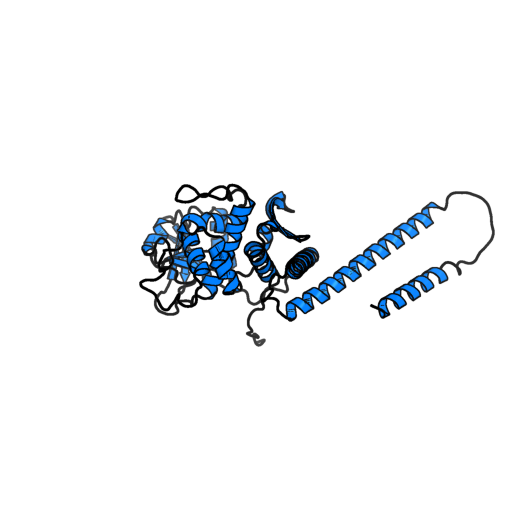1.81 112 TYR A C 1
ATOM 914 O O . TYR A 1 112 ? -9.657 3.585 -10.756 1.00 91.81 112 TYR A O 1
ATOM 922 N N . ASN A 1 113 ? -10.360 3.114 -8.681 1.00 90.38 113 ASN A N 1
ATOM 923 C CA . ASN A 1 113 ? -10.043 4.423 -8.118 1.00 90.38 113 ASN A CA 1
ATOM 924 C C . ASN A 1 113 ? -8.538 4.690 -8.179 1.00 90.38 113 ASN A C 1
ATOM 926 O O . ASN A 1 113 ? -8.132 5.762 -8.628 1.00 90.38 113 ASN A O 1
ATOM 930 N N . TYR A 1 114 ? -7.722 3.700 -7.797 1.00 94.25 114 TYR A N 1
ATOM 931 C CA . TYR A 1 114 ? -6.265 3.791 -7.855 1.00 94.25 114 TYR A CA 1
ATOM 932 C C . TYR A 1 114 ? -5.786 4.167 -9.259 1.00 94.25 114 TYR A C 1
ATOM 934 O O . TYR A 1 114 ? -5.124 5.187 -9.417 1.00 94.25 114 TYR A O 1
ATOM 942 N N . THR A 1 115 ? -6.204 3.421 -10.285 1.00 92.00 115 THR A N 1
ATOM 943 C CA . THR A 1 115 ? -5.790 3.665 -11.684 1.00 92.00 115 THR A CA 1
ATOM 944 C C . THR A 1 115 ? -6.270 4.994 -12.278 1.00 92.00 115 THR A C 1
ATOM 946 O O . THR A 1 115 ? -5.894 5.341 -13.390 1.00 92.00 115 THR A O 1
ATOM 949 N N . GLY A 1 116 ? -7.135 5.730 -11.573 1.00 88.12 116 GLY A N 1
ATOM 950 C CA . GLY A 1 116 ? -7.573 7.066 -11.960 1.00 88.12 116 GLY A CA 1
ATOM 951 C C . GLY A 1 116 ? -6.575 8.126 -11.509 1.00 88.12 116 GLY A C 1
ATOM 952 O O . GLY A 1 116 ? -5.397 8.085 -11.835 1.00 88.12 116 GLY A O 1
ATOM 953 N N . SER A 1 117 ? -7.042 9.100 -10.734 1.00 82.38 117 SER A N 1
ATOM 954 C CA . SER A 1 117 ? -6.176 10.100 -10.098 1.00 82.38 117 SER A CA 1
ATOM 955 C C . SER A 1 117 ? -5.619 9.646 -8.744 1.00 82.38 117 SER A C 1
ATOM 957 O O . SER A 1 117 ? -4.640 10.217 -8.266 1.00 82.38 117 SER A O 1
ATOM 959 N N . TYR A 1 118 ? -6.214 8.624 -8.119 1.00 88.19 118 TYR A N 1
ATOM 960 C CA . TYR A 1 118 ? -5.965 8.297 -6.713 1.00 88.19 118 TYR A CA 1
ATOM 961 C C . TYR A 1 118 ? -4.622 7.593 -6.465 1.00 88.19 118 TYR A C 1
ATOM 963 O O . TYR A 1 118 ? -4.134 7.587 -5.333 1.00 88.19 118 TYR A O 1
ATOM 971 N N . TYR A 1 119 ? -3.966 7.055 -7.507 1.00 91.81 119 TYR A N 1
ATOM 972 C CA . TYR A 1 119 ? -2.589 6.558 -7.387 1.00 91.81 119 TYR A CA 1
ATOM 973 C C . TYR A 1 119 ? -1.640 7.646 -6.878 1.00 91.81 119 TYR A C 1
ATOM 975 O O . TYR A 1 119 ? -0.690 7.327 -6.164 1.00 91.81 119 TYR A O 1
ATOM 983 N N . HIS A 1 120 ? -1.880 8.916 -7.232 1.00 90.06 120 HIS A N 1
ATOM 984 C CA . HIS A 1 120 ? -1.043 10.028 -6.798 1.00 90.06 120 HIS A CA 1
ATOM 985 C C . HIS A 1 120 ? -1.103 10.201 -5.281 1.00 90.06 120 HIS A C 1
ATOM 987 O O . HIS A 1 120 ? -0.054 10.288 -4.644 1.00 90.06 120 HIS A O 1
ATOM 993 N N . ASP A 1 121 ? -2.305 10.189 -4.707 1.00 89.12 121 ASP A N 1
ATOM 994 C CA . ASP A 1 121 ? -2.527 10.401 -3.276 1.00 89.12 121 ASP A CA 1
ATOM 995 C C . ASP A 1 121 ? -1.996 9.217 -2.464 1.00 89.12 121 ASP A C 1
ATOM 997 O O . ASP A 1 121 ? -1.201 9.397 -1.538 1.00 89.12 121 ASP A O 1
ATOM 1001 N N . ILE A 1 122 ? -2.349 7.994 -2.878 1.00 94.12 122 ILE A N 1
ATOM 1002 C CA . ILE A 1 122 ? -1.890 6.757 -2.237 1.00 94.12 122 ILE A CA 1
ATOM 1003 C C . ILE A 1 122 ? -0.364 6.661 -2.268 1.00 94.12 122 ILE A C 1
ATOM 1005 O O . ILE A 1 122 ? 0.267 6.478 -1.226 1.00 94.12 122 ILE A O 1
ATOM 1009 N N . ASN A 1 123 ? 0.254 6.810 -3.441 1.00 94.69 123 ASN A N 1
ATOM 1010 C CA . ASN A 1 123 ? 1.700 6.651 -3.554 1.00 94.69 123 ASN A CA 1
ATOM 1011 C C . ASN A 1 123 ? 2.461 7.822 -2.922 1.00 94.69 123 ASN A C 1
ATOM 1013 O O . ASN A 1 123 ? 3.567 7.618 -2.427 1.00 94.69 123 ASN A O 1
ATOM 1017 N N . SER A 1 124 ? 1.915 9.041 -2.911 1.00 92.25 124 SER A N 1
ATOM 1018 C CA . SER A 1 124 ? 2.559 10.164 -2.215 1.00 92.25 124 SER A CA 1
ATOM 1019 C C . SER A 1 124 ? 2.554 9.947 -0.706 1.00 92.25 124 SER A C 1
ATOM 1021 O O . SER A 1 124 ? 3.607 10.071 -0.076 1.00 92.25 124 SER A O 1
ATOM 1023 N N . PHE A 1 125 ? 1.420 9.518 -0.145 1.00 94.69 125 PHE A N 1
ATOM 1024 C CA . PHE A 1 125 ? 1.324 9.168 1.268 1.00 94.69 125 PHE A CA 1
ATOM 1025 C C . PHE A 1 125 ? 2.280 8.031 1.647 1.00 94.69 125 PHE A C 1
ATOM 1027 O O . PHE A 1 125 ? 3.006 8.140 2.635 1.00 94.69 125 PHE A O 1
ATOM 1034 N N . LEU A 1 126 ? 2.357 6.981 0.824 1.00 95.25 126 LEU A N 1
ATOM 1035 C CA . LEU A 1 126 ? 3.280 5.863 1.042 1.00 95.25 126 LEU A CA 1
ATOM 1036 C C . LEU A 1 126 ? 4.757 6.258 0.931 1.00 95.25 126 LEU A C 1
ATOM 1038 O O . LEU A 1 126 ? 5.598 5.642 1.575 1.00 95.25 126 LEU A O 1
ATOM 1042 N N . HIS A 1 127 ? 5.087 7.326 0.206 1.00 92.25 127 HIS A N 1
ATOM 1043 C CA . HIS A 1 127 ? 6.425 7.928 0.224 1.00 92.25 127 HIS A CA 1
ATOM 1044 C C . HIS A 1 127 ? 6.645 8.920 1.383 1.00 92.25 127 HIS A C 1
ATOM 1046 O O . HIS A 1 127 ? 7.666 9.609 1.421 1.00 92.25 127 HIS A O 1
ATOM 1052 N N . GLY A 1 128 ? 5.705 9.019 2.328 1.00 91.38 128 GLY A N 1
ATOM 1053 C CA . GLY A 1 128 ? 5.797 9.894 3.497 1.00 91.38 128 GLY A CA 1
ATOM 1054 C C . GLY A 1 128 ? 5.443 11.357 3.225 1.00 91.38 128 GLY A C 1
ATOM 1055 O O . GLY A 1 128 ? 5.814 12.223 4.015 1.00 91.38 128 GLY A O 1
ATOM 1056 N N . LYS A 1 129 ? 4.750 11.658 2.120 1.00 89.94 129 LYS A N 1
ATOM 1057 C CA . LYS A 1 129 ? 4.244 13.005 1.820 1.00 89.94 129 LYS A CA 1
ATOM 1058 C C . LYS A 1 129 ? 2.824 13.138 2.361 1.00 89.94 129 LYS A C 1
ATOM 1060 O O . LYS A 1 129 ? 1.861 12.674 1.757 1.00 89.94 129 LYS A O 1
ATOM 1065 N N . VAL A 1 130 ? 2.706 13.720 3.550 1.00 87.50 130 VAL A N 1
ATOM 1066 C CA . VAL A 1 130 ? 1.414 13.935 4.229 1.00 87.50 130 VAL A CA 1
ATOM 1067 C C . VAL A 1 130 ? 0.828 15.309 3.884 1.00 87.50 130 VAL A C 1
ATOM 1069 O O . VAL A 1 130 ? -0.385 15.494 3.879 1.00 87.50 130 VAL A O 1
ATOM 1072 N N . ASP A 1 131 ? 1.681 16.256 3.498 1.00 76.81 131 ASP A N 1
ATOM 1073 C CA . ASP A 1 131 ? 1.311 17.574 2.978 1.00 76.81 131 ASP A CA 1
ATOM 1074 C C . ASP A 1 131 ? 0.556 17.498 1.641 1.00 76.81 131 ASP A C 1
ATOM 1076 O O . ASP A 1 131 ? -0.255 18.371 1.327 1.00 76.81 131 ASP A O 1
ATOM 1080 N N . SER A 1 132 ? 0.767 16.424 0.875 1.00 68.88 132 SER A N 1
ATOM 1081 C CA . SER A 1 132 ? 0.036 16.142 -0.362 1.00 68.88 132 SER A CA 1
ATOM 1082 C C . SER A 1 132 ? -1.359 15.557 -0.153 1.00 68.88 132 SER A C 1
ATOM 1084 O O . SER A 1 132 ? -2.055 15.347 -1.137 1.00 68.88 132 SER A O 1
ATOM 1086 N N . LEU A 1 133 ? -1.834 15.357 1.086 1.00 73.06 133 LEU A N 1
ATOM 1087 C CA . LEU A 1 133 ? -3.237 14.980 1.352 1.00 73.06 133 LEU A CA 1
ATOM 1088 C C . LEU A 1 133 ? -4.240 16.113 1.033 1.00 73.06 133 LEU A C 1
ATOM 1090 O O . LEU A 1 133 ? -5.403 16.088 1.439 1.00 73.06 133 LEU A O 1
ATOM 1094 N N . HIS A 1 134 ? -3.793 17.135 0.306 1.00 56.53 134 HIS A N 1
ATOM 1095 C CA . HIS A 1 134 ? -4.584 18.252 -0.160 1.00 56.53 134 HIS A CA 1
ATOM 1096 C C . HIS A 1 134 ? -5.133 17.990 -1.563 1.00 56.53 134 HIS A C 1
ATOM 1098 O O . HIS A 1 134 ? -4.436 18.173 -2.552 1.00 56.53 134 HIS A O 1
ATOM 1104 N N . TYR A 1 135 ? -6.431 17.675 -1.608 1.00 55.75 135 TYR A N 1
ATOM 1105 C CA . TYR A 1 135 ? -7.328 17.914 -2.742 1.00 55.75 135 TYR A CA 1
ATOM 1106 C C . TYR A 1 135 ? -6.785 17.474 -4.114 1.00 55.75 135 TYR A C 1
ATOM 1108 O O . TYR A 1 135 ? -6.365 18.307 -4.921 1.00 55.75 135 TYR A O 1
ATOM 1116 N N . ALA A 1 136 ? -6.904 16.183 -4.435 1.00 45.31 136 ALA A N 1
ATOM 1117 C CA . ALA A 1 136 ? -6.951 15.782 -5.837 1.00 45.31 136 ALA A CA 1
ATOM 1118 C C . ALA A 1 136 ? -8.136 16.484 -6.539 1.00 45.31 136 ALA A C 1
ATOM 1120 O O . ALA A 1 136 ? -9.213 16.679 -5.980 1.00 45.31 136 ALA A O 1
ATOM 1121 N N . TRP A 1 137 ? -7.887 16.955 -7.754 1.00 45.09 137 TRP A N 1
ATOM 1122 C CA . TRP A 1 137 ? -8.601 18.047 -8.414 1.00 45.09 137 TRP A CA 1
ATOM 1123 C C . TRP A 1 137 ? -9.671 17.532 -9.425 1.00 45.09 137 TRP A C 1
ATOM 1125 O O . TRP A 1 137 ? -9.426 16.607 -10.191 1.00 45.09 137 TRP A O 1
ATOM 1135 N N . ASP A 1 138 ? -10.836 18.201 -9.443 1.00 44.31 138 ASP A N 1
ATOM 1136 C CA . ASP A 1 138 ? -11.778 18.548 -10.549 1.00 44.31 138 ASP A CA 1
ATOM 1137 C C . ASP A 1 138 ? -12.789 17.620 -11.241 1.00 44.31 138 ASP A C 1
ATOM 1139 O O . ASP A 1 138 ? -13.595 18.164 -11.999 1.00 44.31 138 ASP A O 1
ATOM 1143 N N . TYR A 1 139 ? -12.902 16.313 -11.012 1.00 42.41 139 TYR A N 1
ATOM 1144 C CA . TYR A 1 139 ? -13.961 15.562 -11.720 1.00 42.41 139 TYR A CA 1
ATOM 1145 C C . TYR A 1 139 ? -14.828 14.709 -10.798 1.00 42.41 139 TYR A C 1
ATOM 1147 O O . TYR A 1 139 ? -14.519 13.574 -10.472 1.00 42.41 139 TYR A O 1
ATOM 1155 N N . CYS A 1 140 ? -15.996 15.273 -10.478 1.00 44.47 140 CYS A N 1
ATOM 1156 C CA . CYS A 1 140 ? -17.200 14.567 -10.039 1.00 44.47 140 CYS A CA 1
ATOM 1157 C C . CYS A 1 140 ? -17.197 14.018 -8.604 1.00 44.47 140 CYS A C 1
ATOM 1159 O O . CYS A 1 140 ? -16.929 12.846 -8.382 1.00 44.47 140 CYS A O 1
ATOM 1161 N N . CYS A 1 141 ? -17.672 14.861 -7.679 1.00 45.62 141 CYS A N 1
ATOM 1162 C CA . CYS A 1 141 ? -18.543 14.576 -6.518 1.00 45.62 141 CYS A CA 1
ATOM 1163 C C . CYS A 1 141 ? -18.096 15.383 -5.292 1.00 45.62 141 CYS A C 1
ATOM 1165 O O . CYS A 1 141 ? -16.958 15.830 -5.213 1.00 45.62 141 CYS A O 1
ATOM 1167 N N . ALA A 1 142 ? -19.028 15.653 -4.376 1.00 47.34 142 ALA A N 1
ATOM 1168 C CA . ALA A 1 142 ? -18.798 16.411 -3.149 1.00 47.34 142 ALA A CA 1
ATOM 1169 C C . ALA A 1 142 ? -17.608 15.826 -2.371 1.00 47.34 142 ALA A C 1
ATOM 1171 O O . ALA A 1 142 ? -17.733 14.758 -1.779 1.00 47.34 142 ALA A O 1
ATOM 1172 N N . HIS A 1 143 ? -16.460 16.500 -2.435 1.00 53.53 143 HIS A N 1
ATOM 1173 C CA . HIS A 1 143 ? -15.248 16.025 -1.787 1.00 53.53 143 HIS A CA 1
ATOM 1174 C C . HIS A 1 143 ? -15.384 16.135 -0.268 1.00 53.53 143 HIS A C 1
ATOM 1176 O O . HIS A 1 143 ? -16.021 17.078 0.224 1.00 53.53 143 HIS A O 1
ATOM 1182 N N . PRO A 1 144 ? -14.749 15.220 0.471 1.00 54.59 144 PRO A N 1
ATOM 1183 C CA . PRO A 1 144 ? -14.582 15.379 1.898 1.00 54.59 144 PRO A CA 1
ATOM 1184 C C . PRO A 1 144 ? -13.891 16.706 2.216 1.00 54.59 144 PRO A C 1
ATOM 1186 O O . PRO A 1 144 ? -12.767 16.970 1.802 1.00 54.59 144 PRO A O 1
ATOM 1189 N N . THR A 1 145 ? -14.591 17.594 2.922 1.00 64.81 145 THR A N 1
ATOM 1190 C CA . THR A 1 145 ? -14.087 18.943 3.234 1.00 64.81 145 THR A CA 1
ATOM 1191 C C . THR A 1 145 ? -13.146 18.955 4.439 1.00 64.81 145 THR A C 1
ATOM 1193 O O . THR A 1 145 ? -12.730 20.025 4.882 1.00 64.81 145 THR A O 1
ATOM 1196 N N . ASN A 1 146 ? -12.880 17.793 5.039 1.00 84.19 146 ASN A N 1
ATOM 1197 C CA . ASN A 1 146 ? -12.113 17.663 6.268 1.00 84.19 146 ASN A CA 1
ATOM 1198 C C . ASN A 1 146 ? -11.120 16.492 6.186 1.00 84.19 146 ASN A C 1
ATOM 1200 O O . ASN A 1 146 ? -11.325 15.532 5.448 1.00 84.19 146 ASN A O 1
ATOM 1204 N N . LEU A 1 147 ? -10.057 16.591 6.988 1.00 89.19 147 LEU A N 1
ATOM 1205 C CA . LEU A 1 147 ? -8.981 15.603 7.063 1.00 89.19 147 LEU A CA 1
ATOM 1206 C C . LEU A 1 147 ? -9.486 14.190 7.381 1.00 89.19 147 LEU A C 1
ATOM 1208 O O . LEU A 1 147 ? -8.930 13.234 6.853 1.00 89.19 147 LEU A O 1
ATOM 1212 N N . ASN A 1 148 ? -10.512 14.050 8.229 1.00 91.31 148 ASN A N 1
ATOM 1213 C CA . ASN A 1 148 ? -10.978 12.732 8.653 1.00 91.31 148 ASN A CA 1
ATOM 1214 C C . ASN A 1 148 ? -11.511 11.924 7.484 1.00 91.31 148 ASN A C 1
ATOM 1216 O O . ASN A 1 148 ? -11.149 10.764 7.322 1.00 91.31 148 ASN A O 1
ATOM 1220 N N . ASP A 1 149 ? -12.364 12.538 6.678 1.00 88.56 149 ASP A N 1
ATOM 1221 C CA . ASP A 1 149 ? -12.988 11.841 5.571 1.00 88.56 149 ASP A CA 1
ATOM 1222 C C . ASP A 1 149 ? -11.948 11.523 4.473 1.00 88.56 149 ASP A C 1
ATOM 1224 O O . ASP A 1 149 ? -11.934 10.402 3.970 1.00 88.56 149 ASP A O 1
ATOM 1228 N N . THR A 1 150 ? -11.010 12.439 4.180 1.00 88.12 150 THR A N 1
ATOM 1229 C CA . THR A 1 150 ? -9.886 12.186 3.252 1.00 88.12 150 THR A CA 1
ATOM 1230 C C . THR A 1 150 ? -8.982 11.051 3.739 1.00 88.12 150 THR A C 1
ATOM 1232 O O . THR A 1 150 ? -8.631 10.159 2.970 1.00 88.12 150 THR A O 1
ATOM 1235 N N . ALA A 1 151 ? -8.602 11.062 5.019 1.00 92.56 151 ALA A N 1
ATOM 1236 C CA . ALA A 1 151 ? -7.762 10.023 5.606 1.00 92.56 151 ALA A CA 1
ATOM 1237 C C . ALA A 1 151 ? -8.482 8.668 5.629 1.00 92.56 151 ALA A C 1
ATOM 1239 O O . ALA A 1 151 ? -7.884 7.653 5.278 1.00 92.56 151 ALA A O 1
ATOM 1240 N N . ASN A 1 152 ? -9.773 8.646 5.974 1.00 93.75 152 ASN A N 1
ATOM 1241 C CA . ASN A 1 152 ? -10.594 7.440 5.907 1.00 93.75 152 ASN A CA 1
ATOM 1242 C C . ASN A 1 152 ? -10.616 6.873 4.484 1.00 93.75 152 ASN A C 1
ATOM 1244 O O . ASN A 1 152 ? -10.327 5.696 4.296 1.00 93.75 152 ASN A O 1
ATOM 1248 N N . GLU A 1 153 ? -10.906 7.699 3.480 1.00 91.50 153 GLU A N 1
ATOM 1249 C CA . GLU A 1 153 ? -10.957 7.269 2.082 1.00 91.50 153 GLU A CA 1
ATOM 1250 C C . GLU A 1 153 ? -9.612 6.696 1.603 1.00 91.50 153 GLU A C 1
ATOM 1252 O O . GLU A 1 153 ? -9.574 5.619 1.001 1.00 91.50 153 GLU A O 1
ATOM 1257 N N . LEU A 1 154 ? -8.503 7.356 1.943 1.00 93.38 154 LEU A N 1
ATOM 1258 C CA . LEU A 1 154 ? -7.147 6.896 1.651 1.00 93.38 154 LEU A CA 1
ATOM 1259 C C . LEU A 1 154 ? -6.867 5.513 2.258 1.00 93.38 154 LEU A C 1
ATOM 1261 O O . LEU A 1 154 ? -6.460 4.591 1.546 1.00 93.38 154 LEU A O 1
ATOM 1265 N N . ILE A 1 155 ? -7.119 5.355 3.563 1.00 96.50 155 ILE A N 1
ATOM 1266 C CA . ILE A 1 155 ? -6.892 4.106 4.307 1.00 96.50 155 ILE A CA 1
ATOM 1267 C C . ILE A 1 155 ? -7.745 2.976 3.732 1.00 96.50 155 ILE A C 1
ATOM 1269 O O . ILE A 1 155 ? -7.253 1.876 3.485 1.00 96.50 155 ILE A O 1
ATOM 1273 N N . LEU A 1 156 ? -9.024 3.248 3.482 1.00 96.62 156 LEU A N 1
ATOM 1274 C CA . LEU A 1 156 ? -9.939 2.262 2.932 1.00 96.62 156 LEU A CA 1
ATOM 1275 C C . LEU A 1 156 ? -9.505 1.824 1.524 1.00 96.62 156 LEU A C 1
ATOM 1277 O O . LEU A 1 156 ? -9.405 0.623 1.274 1.00 96.62 156 LEU A O 1
ATOM 1281 N N . ASN A 1 157 ? -9.199 2.756 0.611 1.00 95.75 157 ASN A N 1
ATOM 1282 C CA . ASN A 1 157 ? -8.760 2.385 -0.740 1.00 95.75 157 ASN A CA 1
ATOM 1283 C C . ASN A 1 157 ? -7.462 1.587 -0.717 1.00 95.75 157 ASN A C 1
ATOM 1285 O O . ASN A 1 157 ? -7.383 0.575 -1.401 1.00 95.75 157 ASN A O 1
ATOM 1289 N N . MET A 1 158 ? -6.463 1.998 0.067 1.00 97.31 158 MET A N 1
ATOM 1290 C CA . MET A 1 158 ? -5.202 1.262 0.184 1.00 97.31 158 MET A CA 1
ATOM 1291 C C . MET A 1 158 ? -5.421 -0.187 0.635 1.00 97.31 158 MET A C 1
ATOM 1293 O O . MET A 1 158 ? -4.872 -1.113 0.034 1.00 97.31 158 MET A O 1
ATOM 1297 N N . GLY A 1 159 ? -6.255 -0.389 1.662 1.00 97.75 159 GLY A N 1
ATOM 1298 C CA . GLY A 1 159 ? -6.588 -1.716 2.167 1.00 97.75 159 GLY A CA 1
ATOM 1299 C C . GLY A 1 159 ? -7.296 -2.583 1.125 1.00 97.75 159 GLY A C 1
ATOM 1300 O O . GLY A 1 159 ? -6.841 -3.691 0.823 1.00 97.75 159 GLY A O 1
ATOM 1301 N N . PHE A 1 160 ? -8.395 -2.089 0.551 1.00 97.88 160 PHE A N 1
ATOM 1302 C CA . PHE A 1 160 ? -9.181 -2.852 -0.424 1.00 97.88 160 PHE A CA 1
ATOM 1303 C C . PHE A 1 160 ? -8.450 -3.065 -1.752 1.00 97.88 160 PHE A C 1
ATOM 1305 O O . PHE A 1 160 ? -8.615 -4.121 -2.364 1.00 97.88 160 PHE A O 1
ATOM 1312 N N . LEU A 1 161 ? -7.594 -2.125 -2.165 1.00 97.81 161 LEU A N 1
ATOM 1313 C CA . LEU A 1 161 ? -6.696 -2.282 -3.307 1.00 97.81 161 LEU A CA 1
ATOM 1314 C C . LEU A 1 161 ? -5.779 -3.488 -3.103 1.00 97.81 161 LEU A C 1
ATOM 1316 O O . LEU A 1 161 ? -5.742 -4.391 -3.938 1.00 97.81 161 LEU A O 1
ATOM 1320 N N . ALA A 1 162 ? -5.078 -3.536 -1.970 1.00 97.50 162 ALA A N 1
ATOM 1321 C CA . ALA A 1 162 ? -4.158 -4.623 -1.675 1.00 97.50 162 ALA A CA 1
ATOM 1322 C C . ALA A 1 162 ? -4.874 -5.972 -1.513 1.00 97.50 162 ALA A C 1
ATOM 1324 O O . ALA A 1 162 ? -4.466 -6.958 -2.126 1.00 97.50 162 ALA A O 1
ATOM 1325 N N . SER A 1 163 ? -5.992 -6.002 -0.776 1.00 97.25 163 SER A N 1
ATOM 1326 C CA . SER A 1 163 ? -6.834 -7.202 -0.638 1.00 97.25 163 SER A CA 1
ATOM 1327 C C . SER A 1 163 ? -7.310 -7.730 -1.992 1.00 97.25 163 SER A C 1
ATOM 1329 O O . SER A 1 163 ? -7.246 -8.936 -2.244 1.00 97.25 163 SER A O 1
ATOM 1331 N N . GLY A 1 164 ? -7.721 -6.837 -2.898 1.00 96.81 164 GLY A N 1
ATOM 1332 C CA . GLY A 1 164 ? -8.103 -7.207 -4.255 1.00 96.81 164 GLY A CA 1
ATOM 1333 C C . GLY A 1 164 ? -6.941 -7.814 -5.041 1.00 96.81 164 GLY A C 1
ATOM 1334 O O . GLY A 1 164 ? -7.060 -8.914 -5.579 1.00 96.81 164 GLY A O 1
ATOM 1335 N N . LEU A 1 165 ? -5.781 -7.155 -5.052 1.00 95.62 165 LEU A N 1
ATOM 1336 C CA . LEU A 1 165 ? -4.586 -7.658 -5.740 1.00 95.62 165 LEU A CA 1
ATOM 1337 C C . LEU A 1 165 ? -4.142 -9.035 -5.218 1.00 95.62 165 LEU A C 1
ATOM 1339 O O . LEU A 1 165 ? -3.750 -9.891 -6.013 1.00 95.62 165 LEU A O 1
ATOM 1343 N N . ASN A 1 166 ? -4.282 -9.296 -3.915 1.00 94.00 166 ASN A N 1
ATOM 1344 C CA . ASN A 1 166 ? -3.967 -10.594 -3.304 1.00 94.00 166 ASN A CA 1
ATOM 1345 C C . ASN A 1 166 ? -4.854 -11.740 -3.823 1.00 94.00 166 ASN A C 1
ATOM 1347 O O . ASN A 1 166 ? -4.431 -12.898 -3.822 1.00 94.00 166 ASN A O 1
ATOM 1351 N N . LYS A 1 167 ? -6.066 -11.438 -4.307 1.00 94.25 167 LYS A N 1
ATOM 1352 C CA . LYS A 1 167 ? -7.014 -12.417 -4.868 1.00 94.25 167 LYS A CA 1
ATOM 1353 C C . LYS A 1 167 ? -6.874 -12.619 -6.377 1.00 94.25 167 LYS A C 1
ATOM 1355 O O . LYS A 1 167 ? -7.416 -13.597 -6.899 1.00 94.25 167 LYS A O 1
ATOM 1360 N N . ILE A 1 168 ? -6.169 -11.727 -7.075 1.00 92.19 168 ILE A N 1
ATOM 1361 C CA . ILE A 1 168 ? -5.872 -11.881 -8.502 1.00 92.19 168 ILE A CA 1
ATOM 1362 C C . ILE A 1 168 ? -4.715 -12.871 -8.642 1.00 92.19 168 ILE A C 1
ATOM 1364 O O . ILE A 1 168 ? -3.663 -12.733 -8.011 1.00 92.19 168 ILE A O 1
ATOM 1368 N N . MET A 1 169 ? -4.891 -13.898 -9.468 1.00 85.94 169 MET A N 1
ATOM 1369 C CA . MET A 1 169 ? -3.801 -14.827 -9.764 1.00 85.94 169 MET A CA 1
ATOM 1370 C C . MET A 1 169 ? -2.776 -14.136 -10.672 1.00 85.94 169 MET A C 1
ATOM 1372 O O . MET A 1 169 ? -3.178 -13.436 -11.600 1.00 85.94 169 MET A O 1
ATOM 1376 N N . PRO A 1 170 ? -1.466 -14.287 -10.412 1.00 79.62 170 PRO A N 1
ATOM 1377 C CA . PRO A 1 170 ? -0.464 -13.777 -11.337 1.00 79.62 170 PRO A CA 1
ATOM 1378 C C . PRO A 1 170 ? -0.604 -14.508 -12.677 1.00 79.62 170 PRO A C 1
ATOM 1380 O O . PRO A 1 170 ? -0.826 -15.723 -12.709 1.00 79.62 170 PRO A O 1
ATOM 1383 N N . GLU A 1 171 ? -0.479 -13.775 -13.778 1.00 76.94 171 GLU A N 1
ATOM 1384 C CA . GLU A 1 171 ? -0.416 -14.400 -15.094 1.00 76.94 171 GLU A CA 1
ATOM 1385 C C . GLU A 1 171 ? 0.930 -15.106 -15.230 1.00 76.94 171 GLU A C 1
ATOM 1387 O O . GLU A 1 171 ? 1.987 -14.505 -15.068 1.00 76.94 171 GLU A O 1
ATOM 1392 N N . THR A 1 172 ? 0.883 -16.416 -15.454 1.00 66.12 172 THR A N 1
ATOM 1393 C CA . THR A 1 172 ? 2.081 -17.269 -15.534 1.00 66.12 172 THR A CA 1
ATOM 1394 C C . THR A 1 172 ? 2.492 -17.568 -16.969 1.00 66.12 172 THR A C 1
ATOM 1396 O O . THR A 1 172 ? 3.607 -18.031 -17.201 1.00 66.12 172 THR A O 1
ATOM 1399 N N . ASP A 1 173 ? 1.627 -17.244 -17.928 1.00 58.59 173 ASP A N 1
ATOM 1400 C CA . ASP A 1 173 ? 1.833 -17.507 -19.338 1.00 58.59 173 ASP A CA 1
ATOM 1401 C C . ASP A 1 173 ? 1.821 -16.183 -20.123 1.00 58.59 173 ASP A C 1
ATOM 1403 O O . ASP A 1 173 ? 0.897 -15.387 -19.992 1.00 58.59 173 ASP A O 1
ATOM 1407 N N . HIS A 1 174 ? 2.826 -16.010 -20.993 1.00 57.34 174 HIS A N 1
ATOM 1408 C CA . HIS A 1 174 ? 2.818 -15.192 -22.224 1.00 57.34 174 HIS A CA 1
ATOM 1409 C C . HIS A 1 174 ? 3.575 -13.858 -22.301 1.00 57.34 174 HIS A C 1
ATOM 1411 O O . HIS A 1 174 ? 3.784 -13.408 -23.430 1.00 57.34 174 HIS A O 1
ATOM 1417 N N . HIS A 1 175 ? 4.105 -13.279 -21.222 1.00 63.78 175 HIS A N 1
ATOM 1418 C CA . HIS A 1 175 ? 4.896 -12.044 -21.344 1.00 63.78 175 HIS A CA 1
ATOM 1419 C C . HIS A 1 175 ? 6.251 -12.133 -20.640 1.00 63.78 175 HIS A C 1
ATOM 1421 O O . HIS A 1 175 ? 6.374 -12.676 -19.544 1.00 63.78 175 HIS A O 1
ATOM 1427 N N . SER A 1 176 ? 7.298 -11.639 -21.310 1.00 73.81 176 SER A N 1
ATOM 1428 C CA . SER A 1 176 ? 8.658 -11.694 -20.773 1.00 73.81 176 SER A CA 1
ATOM 1429 C C . SER A 1 176 ? 8.988 -10.507 -19.879 1.00 73.81 176 SER A C 1
ATOM 1431 O O . SER A 1 176 ? 9.828 -10.681 -19.006 1.00 73.81 176 SER A O 1
ATOM 1433 N N . HIS A 1 177 ? 8.337 -9.345 -20.050 1.00 89.12 177 HIS A N 1
ATOM 1434 C CA . HIS A 1 177 ? 8.607 -8.160 -19.231 1.00 89.12 177 HIS A CA 1
ATOM 1435 C C . HIS A 1 177 ? 7.374 -7.274 -19.023 1.00 89.12 177 HIS A C 1
ATOM 1437 O O . HIS A 1 177 ? 6.497 -7.222 -19.888 1.00 89.12 177 HIS A O 1
ATOM 1443 N N . THR A 1 178 ? 7.366 -6.521 -17.923 1.00 92.62 178 THR A N 1
ATOM 1444 C CA . THR A 1 178 ? 6.570 -5.291 -17.774 1.00 92.62 178 THR A CA 1
ATOM 1445 C C . THR A 1 178 ? 7.490 -4.082 -17.607 1.00 92.62 178 THR A C 1
ATOM 1447 O O . THR A 1 178 ? 8.644 -4.199 -17.189 1.00 92.62 178 THR A O 1
ATOM 1450 N N . TYR A 1 179 ? 6.994 -2.904 -17.972 1.00 94.38 179 TYR A N 1
ATOM 1451 C CA . TYR A 1 179 ? 7.770 -1.673 -18.067 1.00 94.38 179 TYR A CA 1
ATOM 1452 C C . TYR A 1 179 ? 7.166 -0.587 -17.187 1.00 94.38 179 TYR A C 1
ATOM 1454 O O . TYR A 1 179 ? 5.954 -0.372 -17.209 1.00 94.38 179 TYR A O 1
ATOM 1462 N N . ARG A 1 180 ? 8.005 0.176 -16.493 1.00 94.81 180 ARG A N 1
ATOM 1463 C CA . ARG A 1 180 ? 7.602 1.362 -15.731 1.00 94.81 180 ARG A CA 1
ATOM 1464 C C . ARG A 1 180 ? 8.493 2.538 -16.083 1.00 94.81 180 ARG A C 1
ATOM 1466 O O . ARG A 1 180 ? 9.684 2.522 -15.789 1.00 94.81 180 ARG A O 1
ATOM 1473 N N . GLY A 1 181 ? 7.914 3.559 -16.702 1.00 94.00 181 GLY A N 1
ATOM 1474 C CA . GLY A 1 181 ? 8.578 4.848 -16.846 1.00 94.00 181 GLY A CA 1
ATOM 1475 C C . GLY A 1 181 ? 8.429 5.658 -15.573 1.00 94.00 181 GLY A C 1
ATOM 1476 O O . GLY A 1 181 ? 7.352 5.685 -14.978 1.00 94.00 181 GLY A O 1
ATOM 1477 N N . GLU A 1 182 ? 9.493 6.334 -15.165 1.00 91.44 182 GLU A N 1
ATOM 1478 C CA . GLU A 1 182 ? 9.447 7.238 -14.022 1.00 91.44 182 GLU A CA 1
ATOM 1479 C C . GLU A 1 182 ? 9.706 8.675 -14.446 1.00 91.44 182 GLU A C 1
ATOM 1481 O O . GLU A 1 182 ? 10.588 8.971 -15.265 1.00 91.44 182 GLU A O 1
ATOM 1486 N N . HIS A 1 183 ? 8.944 9.578 -13.834 1.00 85.31 183 HIS A N 1
ATOM 1487 C CA . HIS A 1 183 ? 9.078 10.995 -14.087 1.00 85.31 183 HIS A CA 1
ATOM 1488 C C . HIS A 1 183 ? 10.149 11.602 -13.176 1.00 85.31 183 HIS A C 1
ATOM 1490 O O . HIS A 1 183 ? 9.912 11.853 -11.998 1.00 85.31 183 HIS A O 1
ATOM 1496 N N . SER A 1 184 ? 11.312 11.886 -13.758 1.00 84.62 184 SER A N 1
ATOM 1497 C CA . SER A 1 184 ? 12.374 12.716 -13.184 1.00 84.62 184 SER A CA 1
ATOM 1498 C C . SER A 1 184 ? 12.852 12.252 -11.797 1.00 84.62 184 SER A C 1
ATOM 1500 O O . SER A 1 184 ? 12.835 13.061 -10.862 1.00 84.62 184 SER A O 1
ATOM 1502 N N . PRO A 1 185 ? 13.285 10.982 -11.634 1.00 88.31 185 PRO A N 1
ATOM 1503 C CA . PRO A 1 185 ? 13.880 10.551 -10.374 1.00 88.31 185 PRO A CA 1
ATOM 1504 C C . PRO A 1 185 ? 15.106 11.401 -10.042 1.00 88.31 185 PRO A C 1
ATOM 1506 O O . PRO A 1 185 ? 15.785 11.943 -10.925 1.00 88.31 185 PRO A O 1
ATOM 1509 N N . SER A 1 186 ? 15.382 11.544 -8.747 1.00 91.75 186 SER A N 1
ATOM 1510 C CA . SER A 1 186 ? 16.496 12.378 -8.299 1.00 91.75 186 SER A CA 1
ATOM 1511 C C . SER A 1 186 ? 17.841 11.798 -8.753 1.00 91.75 186 SER A C 1
ATOM 1513 O O . SER A 1 186 ? 17.980 10.594 -8.977 1.00 91.75 186 SER A O 1
ATOM 1515 N N . HIS A 1 187 ? 18.866 12.649 -8.873 1.00 93.50 187 HIS A N 1
ATOM 1516 C CA . HIS A 1 187 ? 20.209 12.167 -9.207 1.00 93.50 187 HIS A CA 1
ATOM 1517 C C . HIS A 1 187 ? 20.703 11.131 -8.187 1.00 93.50 187 HIS A C 1
ATOM 1519 O O . HIS A 1 187 ? 21.255 10.106 -8.584 1.00 93.50 187 HIS A O 1
ATOM 1525 N N . ASP A 1 188 ? 20.451 11.374 -6.900 1.00 95.12 188 ASP A N 1
ATOM 1526 C CA . ASP A 1 188 ? 20.858 10.487 -5.810 1.00 95.12 188 ASP A CA 1
ATOM 1527 C C . ASP A 1 188 ? 20.159 9.125 -5.896 1.00 95.12 188 ASP A C 1
ATOM 1529 O O . ASP A 1 188 ? 20.802 8.093 -5.725 1.00 95.12 188 ASP A O 1
ATOM 1533 N N . GLU A 1 189 ? 18.873 9.100 -6.252 1.00 93.44 189 GLU A N 1
ATOM 1534 C CA . GLU A 1 189 ? 18.107 7.868 -6.467 1.00 93.44 189 GLU A CA 1
ATOM 1535 C C . GLU A 1 189 ? 18.636 7.055 -7.658 1.00 93.44 189 GLU A C 1
ATOM 1537 O O . GLU A 1 189 ? 18.837 5.845 -7.543 1.00 93.44 189 GLU A O 1
ATOM 1542 N N . ILE A 1 190 ? 18.952 7.714 -8.780 1.00 95.19 190 ILE A N 1
ATOM 1543 C CA . ILE A 1 190 ? 19.596 7.058 -9.928 1.00 95.19 190 ILE A CA 1
ATOM 1544 C C . ILE A 1 190 ? 20.951 6.469 -9.516 1.00 95.19 190 ILE A C 1
ATOM 1546 O O . ILE A 1 190 ? 21.244 5.318 -9.839 1.00 95.19 190 ILE A O 1
ATOM 1550 N N . GLN A 1 191 ? 21.791 7.235 -8.809 1.00 96.56 191 GLN A N 1
ATOM 1551 C CA . GLN A 1 191 ? 23.106 6.752 -8.374 1.00 96.56 191 GLN A CA 1
ATOM 1552 C C . GLN A 1 191 ? 22.994 5.591 -7.383 1.00 96.56 191 GLN A C 1
ATOM 1554 O O . GLN A 1 191 ? 23.754 4.630 -7.495 1.00 96.56 191 GLN A O 1
ATOM 1559 N N . MET A 1 192 ? 22.035 5.646 -6.458 1.00 96.31 192 MET A N 1
ATOM 1560 C CA . MET A 1 192 ? 21.745 4.555 -5.531 1.00 96.31 192 MET A CA 1
ATOM 1561 C C . MET A 1 192 ? 21.396 3.272 -6.294 1.00 96.31 192 MET A C 1
ATOM 1563 O O . MET A 1 192 ? 22.016 2.239 -6.060 1.00 96.31 192 MET A O 1
ATOM 1567 N N . ARG A 1 193 ? 20.465 3.330 -7.254 1.00 96.00 193 ARG A N 1
ATOM 1568 C CA . ARG A 1 193 ? 20.068 2.151 -8.044 1.00 96.00 193 ARG A CA 1
ATOM 1569 C C . ARG A 1 193 ? 21.205 1.610 -8.912 1.00 96.00 193 ARG A C 1
ATOM 1571 O O . ARG A 1 193 ? 21.351 0.399 -9.023 1.00 96.00 193 ARG A O 1
ATOM 1578 N N . ILE A 1 194 ? 22.057 2.479 -9.469 1.00 96.69 194 ILE A N 1
ATOM 1579 C CA . ILE A 1 194 ? 23.279 2.061 -10.182 1.00 96.69 194 ILE A CA 1
ATOM 1580 C C . ILE A 1 194 ? 24.211 1.273 -9.255 1.00 96.69 194 ILE A C 1
ATOM 1582 O O . ILE A 1 194 ? 24.728 0.236 -9.658 1.00 96.69 194 ILE A O 1
ATOM 1586 N N . GLN A 1 195 ? 24.428 1.750 -8.026 1.00 96.81 195 GLN A N 1
ATOM 1587 C CA . GLN A 1 195 ? 25.274 1.055 -7.052 1.00 96.81 195 GLN A CA 1
ATOM 1588 C C . GLN A 1 195 ? 24.678 -0.299 -6.658 1.00 96.81 195 GLN A C 1
ATOM 1590 O O . GLN A 1 195 ? 25.408 -1.286 -6.607 1.00 96.81 195 GLN A O 1
ATOM 1595 N N . LEU A 1 196 ? 23.362 -0.359 -6.435 1.00 95.94 196 LEU A N 1
ATOM 1596 C CA . LEU A 1 196 ? 22.654 -1.599 -6.109 1.00 95.94 196 LEU A CA 1
ATOM 1597 C C . LEU A 1 196 ? 22.739 -2.619 -7.250 1.00 95.94 196 LEU A C 1
ATOM 1599 O O . LEU A 1 196 ? 23.073 -3.769 -7.003 1.00 95.94 196 LEU A O 1
ATOM 1603 N N . ALA A 1 197 ? 22.564 -2.183 -8.498 1.00 95.50 197 ALA A N 1
ATOM 1604 C CA . ALA A 1 197 ? 22.699 -3.038 -9.678 1.00 95.50 197 ALA A CA 1
ATOM 1605 C C . ALA A 1 197 ? 24.137 -3.532 -9.943 1.00 95.50 197 ALA A C 1
ATOM 1607 O O . ALA A 1 197 ? 24.353 -4.374 -10.812 1.00 95.50 197 ALA A O 1
ATOM 1608 N N . GLN A 1 198 ? 25.143 -2.981 -9.254 1.00 94.88 198 GLN A N 1
ATOM 1609 C CA . GLN A 1 198 ? 26.549 -3.381 -9.382 1.00 94.88 198 GLN A CA 1
ATOM 1610 C C . GLN A 1 198 ? 27.015 -4.332 -8.272 1.00 94.88 198 GLN A C 1
ATOM 1612 O O . GLN A 1 198 ? 28.108 -4.894 -8.388 1.00 94.88 198 GLN A O 1
ATOM 1617 N N . ILE A 1 199 ? 26.230 -4.504 -7.206 1.00 91.88 199 ILE A N 1
ATOM 1618 C CA . ILE A 1 199 ? 26.529 -5.432 -6.113 1.00 91.88 199 ILE A CA 1
ATOM 1619 C C . ILE A 1 199 ? 25.643 -6.674 -6.213 1.00 91.88 199 ILE A C 1
ATOM 1621 O O . ILE A 1 199 ? 24.544 -6.634 -6.757 1.00 91.88 199 ILE A O 1
ATOM 1625 N N . GLU A 1 200 ? 26.129 -7.793 -5.682 1.00 82.50 200 GLU A N 1
ATOM 1626 C CA . GLU A 1 200 ? 25.299 -8.986 -5.516 1.00 82.50 200 GLU A CA 1
ATOM 1627 C C . GLU A 1 200 ? 24.186 -8.673 -4.501 1.00 82.50 200 GLU A C 1
ATOM 1629 O O . GLU A 1 200 ? 24.456 -8.086 -3.452 1.00 82.50 200 GLU A O 1
ATOM 1634 N N . ASP A 1 201 ? 22.942 -9.020 -4.840 1.00 85.44 201 ASP A N 1
ATOM 1635 C CA . ASP A 1 201 ? 21.751 -8.836 -3.999 1.00 85.44 201 ASP A CA 1
ATOM 1636 C C . ASP A 1 201 ? 21.428 -7.377 -3.597 1.00 85.44 201 ASP A C 1
ATOM 1638 O O . ASP A 1 201 ? 20.976 -7.102 -2.483 1.00 85.44 201 ASP A O 1
ATOM 1642 N N . GLY A 1 202 ? 21.622 -6.415 -4.508 1.00 91.62 202 GLY A N 1
ATOM 1643 C CA . GLY A 1 202 ? 21.234 -5.017 -4.295 1.00 91.62 202 GLY A CA 1
ATOM 1644 C C . GLY A 1 202 ? 19.715 -4.820 -4.225 1.00 91.62 202 GLY A C 1
ATOM 1645 O O . GLY A 1 202 ? 19.058 -4.697 -5.256 1.00 91.62 202 GLY A O 1
ATOM 1646 N N . ILE A 1 203 ? 19.156 -4.757 -3.012 1.00 91.81 203 ILE A N 1
ATOM 1647 C CA . ILE A 1 203 ? 17.705 -4.682 -2.766 1.00 91.81 203 ILE A CA 1
ATOM 1648 C C . ILE A 1 203 ? 17.292 -3.317 -2.190 1.00 91.81 203 ILE A C 1
ATOM 1650 O O . ILE A 1 203 ? 17.951 -2.794 -1.292 1.00 91.81 203 ILE A O 1
ATOM 1654 N N . THR A 1 204 ? 16.164 -2.768 -2.654 1.00 93.00 204 THR A N 1
ATOM 1655 C CA . THR A 1 204 ? 15.432 -1.670 -1.987 1.00 93.00 204 THR A CA 1
ATOM 1656 C C . THR A 1 204 ? 14.076 -2.132 -1.480 1.00 93.00 204 THR A C 1
ATOM 1658 O O . THR A 1 204 ? 13.521 -3.123 -1.954 1.00 93.00 204 THR A O 1
ATOM 1661 N N . HIS A 1 205 ? 13.538 -1.394 -0.510 1.00 91.25 205 HIS A N 1
ATOM 1662 C CA . HIS A 1 205 ? 12.121 -1.437 -0.181 1.00 91.25 205 HIS A CA 1
ATOM 1663 C C . HIS A 1 205 ? 11.405 -0.314 -0.937 1.00 91.25 205 HIS A C 1
ATOM 1665 O O . HIS A 1 205 ? 11.736 0.856 -0.749 1.00 91.25 205 HIS A O 1
ATOM 1671 N N . GLU A 1 206 ? 10.439 -0.674 -1.777 1.00 92.62 206 GLU A N 1
ATOM 1672 C CA . GLU A 1 206 ? 9.555 0.252 -2.480 1.00 92.62 206 GLU A CA 1
ATOM 1673 C C . GLU A 1 206 ? 8.213 0.311 -1.730 1.00 92.62 206 GLU A C 1
ATOM 1675 O O . GLU A 1 206 ? 7.440 -0.654 -1.777 1.00 92.62 206 GLU A O 1
ATOM 1680 N N . PRO A 1 207 ? 7.920 1.414 -1.014 1.00 92.00 207 PRO A N 1
ATOM 1681 C CA . PRO A 1 207 ? 6.774 1.479 -0.105 1.00 92.00 207 PRO A CA 1
ATOM 1682 C C . PRO A 1 207 ? 5.444 1.728 -0.827 1.00 92.00 207 PRO A C 1
ATOM 1684 O O . PRO A 1 207 ? 4.378 1.593 -0.232 1.00 92.00 207 PRO A O 1
ATOM 1687 N N . ALA A 1 208 ? 5.491 2.113 -2.103 1.00 95.12 208 ALA A N 1
ATOM 1688 C CA . ALA A 1 208 ? 4.332 2.468 -2.907 1.00 95.12 208 ALA A CA 1
ATOM 1689 C C . ALA A 1 208 ? 3.950 1.359 -3.898 1.00 95.12 208 ALA A C 1
ATOM 1691 O O . ALA A 1 208 ? 4.763 0.515 -4.275 1.00 95.12 208 ALA A O 1
ATOM 1692 N N . PHE A 1 209 ? 2.701 1.387 -4.361 1.00 96.31 209 PHE A N 1
ATOM 1693 C CA . PHE A 1 209 ? 2.259 0.509 -5.440 1.00 96.31 209 PHE A CA 1
ATOM 1694 C C . PHE A 1 209 ? 2.929 0.941 -6.752 1.00 96.31 209 PHE A C 1
ATOM 1696 O O . PHE A 1 209 ? 3.003 2.137 -7.065 1.00 96.31 209 PHE A O 1
ATOM 1703 N N . MET A 1 210 ? 3.390 -0.024 -7.549 1.00 94.75 210 MET A N 1
ATOM 1704 C CA . MET A 1 210 ? 4.013 0.254 -8.843 1.00 94.75 210 MET A CA 1
ATOM 1705 C C . MET A 1 210 ? 3.115 -0.194 -9.990 1.00 94.75 210 MET A C 1
ATOM 1707 O O . MET A 1 210 ? 3.009 -1.388 -10.274 1.00 94.75 210 MET A O 1
ATOM 1711 N N . SER A 1 211 ? 2.513 0.774 -10.680 1.00 94.50 211 SER A N 1
ATOM 1712 C CA . SER A 1 211 ? 1.925 0.559 -12.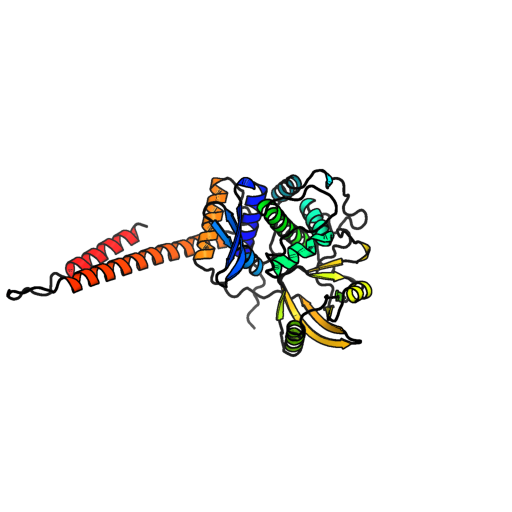004 1.00 94.50 211 SER A CA 1
ATOM 1713 C C . SER A 1 211 ? 3.021 0.312 -13.036 1.00 94.50 211 SER A C 1
ATOM 1715 O O . SER A 1 211 ? 4.015 1.048 -13.107 1.00 94.50 211 SER A O 1
ATOM 1717 N N . THR A 1 212 ? 2.824 -0.732 -13.829 1.00 94.00 212 THR A N 1
ATOM 1718 C CA . THR A 1 212 ? 3.672 -1.159 -14.943 1.00 94.00 212 THR A CA 1
ATOM 1719 C C . THR A 1 212 ? 2.778 -1.488 -16.141 1.00 94.00 212 THR A C 1
ATOM 1721 O O . THR A 1 212 ? 1.579 -1.694 -15.978 1.00 94.00 212 THR A O 1
ATOM 1724 N N . SER A 1 213 ? 3.335 -1.538 -17.346 1.00 92.25 213 SER A N 1
ATOM 1725 C CA . SER A 1 213 ? 2.600 -1.859 -18.575 1.00 92.25 213 SER A CA 1
ATOM 1726 C C . SER A 1 213 ? 3.334 -2.935 -19.368 1.00 92.25 213 SER A C 1
ATOM 1728 O O . SER A 1 213 ? 4.565 -2.989 -19.342 1.00 92.25 213 SER A O 1
ATOM 1730 N N . LEU A 1 214 ? 2.607 -3.768 -20.113 1.00 89.50 214 LEU A N 1
ATOM 1731 C CA . LEU A 1 214 ? 3.211 -4.627 -21.143 1.00 89.50 214 LEU A CA 1
ATOM 1732 C C . LEU A 1 214 ? 3.731 -3.829 -22.344 1.00 89.50 214 LEU A C 1
ATOM 1734 O O . LEU A 1 214 ? 4.621 -4.283 -23.067 1.00 89.50 214 LEU A O 1
ATOM 1738 N N . ASN A 1 215 ? 3.200 -2.628 -22.552 1.00 88.75 215 ASN A N 1
ATOM 1739 C CA . ASN A 1 215 ? 3.541 -1.780 -23.672 1.00 88.75 215 ASN A CA 1
ATOM 1740 C C . ASN A 1 215 ? 4.679 -0.822 -23.300 1.00 88.75 215 ASN A C 1
ATOM 1742 O O . ASN A 1 215 ? 4.472 0.234 -22.698 1.00 88.75 215 ASN A O 1
ATOM 1746 N N . SER A 1 216 ? 5.897 -1.156 -23.734 1.00 88.81 216 SER A N 1
ATOM 1747 C CA . SER A 1 216 ? 7.074 -0.319 -23.487 1.00 88.81 216 SER A CA 1
ATOM 1748 C C . SER A 1 216 ? 6.924 1.106 -24.027 1.00 88.81 216 SER A C 1
ATOM 1750 O O . SER A 1 216 ? 7.489 2.017 -23.437 1.00 88.81 216 SER A O 1
ATOM 1752 N N . TYR A 1 217 ? 6.160 1.332 -25.106 1.00 88.00 217 TYR A N 1
ATOM 1753 C CA . TYR A 1 217 ? 5.953 2.677 -25.657 1.00 88.00 217 TYR A CA 1
ATOM 1754 C C . TYR A 1 217 ? 5.130 3.568 -24.726 1.00 88.00 217 TYR A C 1
ATOM 1756 O O . TYR A 1 217 ? 5.400 4.766 -24.638 1.00 88.00 217 TYR A O 1
ATOM 1764 N N . ILE A 1 218 ? 4.142 2.994 -24.033 1.00 86.50 218 ILE A N 1
ATOM 1765 C CA . ILE A 1 218 ? 3.342 3.719 -23.040 1.00 86.50 218 ILE A CA 1
ATOM 1766 C C . ILE A 1 218 ? 4.252 4.112 -21.878 1.00 86.50 218 ILE A C 1
ATOM 1768 O O . ILE A 1 218 ? 4.361 5.294 -21.556 1.00 86.50 218 ILE A O 1
ATOM 1772 N N . SER A 1 219 ? 4.998 3.152 -21.329 1.00 87.19 219 SER A N 1
ATOM 1773 C CA . SER A 1 219 ? 5.925 3.397 -20.220 1.00 87.19 219 SER A CA 1
ATOM 1774 C C . SER A 1 219 ? 7.047 4.372 -20.581 1.00 87.19 219 SER A C 1
ATOM 1776 O O . SER A 1 219 ? 7.345 5.272 -19.802 1.00 87.19 219 SER A O 1
ATOM 1778 N N . GLU A 1 220 ? 7.640 4.274 -21.771 1.00 85.88 220 GLU A N 1
ATOM 1779 C CA . GLU A 1 220 ? 8.637 5.245 -22.237 1.00 85.88 220 GLU A CA 1
ATOM 1780 C C . GLU A 1 220 ? 8.041 6.658 -22.374 1.00 85.88 220 GLU A C 1
ATOM 1782 O O . GLU A 1 220 ? 8.735 7.634 -22.089 1.00 85.88 220 GLU A O 1
ATOM 1787 N N . GLY A 1 221 ? 6.752 6.785 -22.711 1.00 82.06 221 GLY A N 1
ATOM 1788 C CA . GLY A 1 221 ? 6.034 8.065 -22.732 1.00 82.06 221 GLY A CA 1
ATOM 1789 C C . GLY A 1 221 ? 5.949 8.759 -21.367 1.00 82.06 221 GLY A C 1
ATOM 1790 O O . GLY A 1 221 ? 5.928 9.988 -21.308 1.00 82.06 221 GLY A O 1
ATOM 1791 N N . PHE A 1 222 ? 5.963 7.989 -20.275 1.00 79.75 222 PHE A N 1
ATOM 1792 C CA . PHE A 1 222 ? 6.041 8.509 -18.904 1.00 79.75 222 PHE A CA 1
ATOM 1793 C C . PHE A 1 222 ? 7.481 8.722 -18.417 1.00 79.75 222 PHE A C 1
ATOM 1795 O O . PHE A 1 222 ? 7.702 9.449 -17.445 1.00 79.75 222 PHE A O 1
ATOM 1802 N N . SER A 1 223 ? 8.465 8.106 -19.076 1.00 78.12 223 SER A N 1
ATOM 1803 C CA . SER A 1 223 ? 9.864 8.181 -18.662 1.00 78.12 223 SER A CA 1
ATOM 1804 C C . SER A 1 223 ? 10.471 9.550 -18.979 1.00 78.12 223 SER A C 1
ATOM 1806 O O . SER A 1 223 ? 10.515 9.992 -20.126 1.00 78.12 223 SER A O 1
ATOM 1808 N N . SER A 1 224 ? 10.996 10.228 -17.960 1.00 78.06 224 SER A N 1
ATOM 1809 C CA . SER A 1 224 ? 11.848 11.413 -18.138 1.00 78.06 224 SER A CA 1
ATOM 1810 C C . SER A 1 224 ? 13.215 11.187 -17.503 1.00 78.06 224 SER A C 1
ATOM 1812 O O . SER A 1 224 ? 13.675 11.949 -16.654 1.00 78.06 224 SER A O 1
ATOM 1814 N N . GLY A 1 225 ? 13.864 10.102 -17.933 1.00 83.19 225 GLY A N 1
ATOM 1815 C CA . GLY A 1 225 ? 15.240 9.768 -17.565 1.00 83.19 225 GLY A CA 1
ATOM 1816 C C . GLY A 1 225 ? 15.424 8.405 -16.900 1.00 83.19 225 GLY A C 1
ATOM 1817 O O . GLY A 1 225 ? 16.569 7.983 -16.767 1.00 83.19 225 GLY A O 1
ATOM 1818 N N . SER A 1 226 ? 14.347 7.696 -16.540 1.00 93.56 226 SER A N 1
ATOM 1819 C CA . SER A 1 226 ? 14.410 6.350 -15.951 1.00 93.56 226 SER A CA 1
ATOM 1820 C C . SER A 1 226 ? 13.299 5.442 -16.479 1.00 93.56 226 SER A C 1
ATOM 1822 O O . SER A 1 226 ? 12.136 5.847 -16.557 1.00 93.56 226 SER A O 1
ATOM 1824 N N . LEU A 1 227 ? 13.675 4.215 -16.834 1.00 95.81 227 LEU A N 1
ATOM 1825 C CA . LEU A 1 227 ? 12.789 3.121 -17.210 1.00 95.81 227 LEU A CA 1
ATOM 1826 C C . LEU A 1 227 ? 13.179 1.884 -16.398 1.00 95.81 227 LEU A C 1
ATOM 1828 O O . LEU A 1 227 ? 14.319 1.429 -16.463 1.00 95.81 227 LEU A O 1
ATOM 1832 N N . ILE A 1 228 ? 12.226 1.315 -15.673 1.00 95.75 228 ILE A N 1
ATOM 1833 C CA . ILE A 1 228 ? 12.392 0.045 -14.969 1.00 95.75 228 ILE A CA 1
ATOM 1834 C C . ILE A 1 228 ? 11.754 -1.056 -15.815 1.00 95.75 228 ILE A C 1
ATOM 1836 O O . ILE A 1 228 ? 10.646 -0.894 -16.332 1.00 95.75 228 ILE A O 1
ATOM 1840 N N . ILE A 1 229 ? 12.470 -2.163 -15.966 1.00 95.12 229 ILE A N 1
ATOM 1841 C CA . ILE A 1 229 ? 12.065 -3.352 -16.705 1.00 95.12 229 ILE A CA 1
ATOM 1842 C C . ILE A 1 229 ? 12.010 -4.497 -15.697 1.00 95.12 229 ILE A C 1
ATOM 1844 O O . ILE A 1 229 ? 13.007 -4.819 -15.055 1.00 95.12 229 ILE A O 1
ATOM 1848 N N . PHE A 1 230 ? 10.827 -5.077 -15.537 1.00 92.62 230 PHE A N 1
ATOM 1849 C CA . PHE A 1 230 ? 10.588 -6.197 -14.639 1.00 92.62 230 PHE A CA 1
ATOM 1850 C C . PHE A 1 230 ? 10.579 -7.499 -15.436 1.00 92.62 230 PHE A C 1
ATOM 1852 O O . PHE A 1 230 ? 9.741 -7.672 -16.318 1.00 92.62 230 PHE A O 1
ATOM 1859 N N . ASP A 1 231 ? 11.522 -8.392 -15.139 1.00 81.69 231 ASP A N 1
ATOM 1860 C CA . ASP A 1 231 ? 11.720 -9.664 -15.846 1.00 81.69 231 ASP A CA 1
ATOM 1861 C C . ASP A 1 231 ? 10.738 -10.746 -15.410 1.00 81.69 231 ASP A C 1
ATOM 1863 O O . ASP A 1 231 ? 10.743 -11.136 -14.255 1.00 81.69 231 ASP A O 1
ATOM 1867 N N . HIS A 1 232 ? 10.027 -11.380 -16.340 1.00 76.00 232 HIS A N 1
ATOM 1868 C CA . HIS A 1 232 ? 8.816 -12.165 -16.066 1.00 76.00 232 HIS A CA 1
ATOM 1869 C C . HIS A 1 232 ? 7.725 -11.249 -15.514 1.00 76.00 232 HIS A C 1
ATOM 1871 O O . HIS A 1 232 ? 7.984 -10.365 -14.706 1.00 76.00 232 HIS A O 1
ATOM 1877 N N . THR A 1 233 ? 6.491 -11.421 -15.976 1.00 66.38 233 THR A N 1
ATOM 1878 C CA . THR A 1 233 ? 5.376 -10.548 -15.600 1.00 66.38 233 THR A CA 1
ATOM 1879 C C . THR A 1 233 ? 5.181 -10.538 -14.082 1.00 66.38 233 THR A C 1
ATOM 1881 O O . THR A 1 233 ? 4.549 -11.424 -13.508 1.00 66.38 233 THR A O 1
ATOM 1884 N N . TYR A 1 234 ? 5.758 -9.535 -13.422 1.00 74.19 234 TYR A N 1
ATOM 1885 C CA . TYR A 1 234 ? 5.581 -9.287 -12.004 1.00 74.19 234 TYR A CA 1
ATOM 1886 C C . TYR A 1 234 ? 4.397 -8.344 -11.824 1.00 74.19 234 TYR A C 1
ATOM 1888 O O . TYR A 1 234 ? 4.245 -7.356 -12.540 1.00 74.19 234 TYR A O 1
ATOM 1896 N N . GLY A 1 235 ? 3.548 -8.669 -10.853 1.00 84.44 235 GLY A N 1
ATOM 1897 C CA . GLY A 1 235 ? 2.318 -7.935 -10.585 1.00 84.44 235 GLY A CA 1
ATOM 1898 C C . GLY A 1 235 ? 1.066 -8.667 -11.053 1.00 84.44 235 GLY A C 1
ATOM 1899 O O . GLY A 1 235 ? 1.086 -9.840 -11.432 1.00 84.44 235 GLY A O 1
ATOM 1900 N N . LYS A 1 236 ? -0.063 -7.979 -10.936 1.00 91.38 236 LYS A N 1
ATOM 1901 C CA . LYS A 1 236 ? -1.396 -8.509 -11.225 1.00 91.38 236 LYS A CA 1
ATOM 1902 C C . LYS A 1 236 ? -1.974 -7.766 -12.414 1.00 91.38 236 LYS A C 1
ATOM 1904 O O . LYS A 1 236 ? -1.984 -6.538 -12.392 1.00 91.38 236 LYS A O 1
ATOM 1909 N N . ASN A 1 237 ? -2.470 -8.496 -13.412 1.00 91.62 237 ASN A N 1
ATOM 1910 C CA . ASN A 1 237 ? -3.147 -7.883 -14.550 1.00 91.62 237 ASN A CA 1
ATOM 1911 C C . ASN A 1 237 ? -4.435 -7.203 -14.071 1.00 91.62 237 ASN A C 1
ATOM 1913 O O . ASN A 1 237 ? -5.397 -7.872 -13.678 1.00 91.62 237 ASN A O 1
ATOM 1917 N N . ILE A 1 238 ? -4.469 -5.877 -14.134 1.00 92.56 238 ILE A N 1
ATOM 1918 C CA . ILE A 1 238 ? -5.634 -5.070 -13.762 1.00 92.56 238 ILE A CA 1
ATOM 1919 C C . ILE A 1 238 ? -6.243 -4.339 -14.958 1.00 92.56 238 ILE A C 1
ATOM 1921 O O . ILE A 1 238 ? -7.141 -3.523 -14.772 1.00 92.56 238 ILE A O 1
ATOM 1925 N N . THR A 1 239 ? -5.824 -4.667 -16.183 1.00 90.88 239 THR A N 1
ATOM 1926 C CA . THR A 1 239 ? -6.281 -4.028 -17.426 1.00 90.88 239 THR A CA 1
ATOM 1927 C C . THR A 1 239 ? -7.804 -3.896 -17.487 1.00 90.88 239 THR A C 1
ATOM 1929 O O . THR A 1 239 ? -8.315 -2.815 -17.751 1.00 90.88 239 THR A O 1
ATOM 1932 N N . GLY A 1 240 ? -8.550 -4.960 -17.163 1.00 88.31 240 GLY A N 1
ATOM 1933 C CA . GLY A 1 240 ? -10.020 -4.943 -17.217 1.00 88.31 240 GLY A CA 1
ATOM 1934 C C . GLY A 1 240 ? -10.718 -4.248 -16.038 1.00 88.31 240 GLY A C 1
ATOM 1935 O O . GLY A 1 240 ? -11.948 -4.248 -15.978 1.00 88.31 240 GLY A O 1
ATOM 1936 N N . LEU A 1 241 ? -9.955 -3.715 -15.082 1.00 90.75 241 LEU A N 1
ATOM 1937 C CA . LEU A 1 241 ? -10.436 -2.915 -13.953 1.00 90.75 241 LEU A CA 1
ATOM 1938 C C . LEU A 1 241 ? -9.919 -1.470 -13.994 1.00 90.75 241 LEU A C 1
ATOM 1940 O O . LEU A 1 241 ? -10.475 -0.633 -13.287 1.00 90.75 241 LEU A O 1
ATOM 1944 N N . SER A 1 242 ? -8.898 -1.179 -14.806 1.00 90.00 242 SER A N 1
ATOM 1945 C CA . SER A 1 242 ? -8.278 0.143 -14.912 1.00 90.00 242 SER A CA 1
ATOM 1946 C C . SER A 1 242 ? -9.234 1.187 -15.512 1.00 90.00 242 SER A C 1
ATOM 1948 O O . SER A 1 242 ? -10.157 0.863 -16.270 1.00 90.00 242 SER A O 1
ATOM 1950 N N . GLN A 1 243 ? -9.038 2.469 -15.182 1.00 88.50 243 GLN A N 1
ATOM 1951 C CA . GLN A 1 243 ? -9.701 3.574 -15.893 1.00 88.50 243 GLN A CA 1
ATOM 1952 C C . GLN A 1 243 ? -9.170 3.731 -17.322 1.00 88.50 243 GLN A C 1
ATOM 1954 O O . GLN A 1 243 ? -9.867 4.287 -18.175 1.00 88.50 243 GLN A O 1
ATOM 1959 N N . PHE A 1 244 ? -7.975 3.198 -17.588 1.00 87.69 244 PHE A N 1
ATOM 1960 C CA . PHE A 1 244 ? -7.266 3.301 -18.853 1.00 87.69 244 PHE A CA 1
ATOM 1961 C C . PHE A 1 244 ? -6.968 1.903 -19.412 1.00 87.69 244 PHE A C 1
ATOM 1963 O O . PHE A 1 244 ? -5.825 1.471 -19.488 1.00 87.69 244 PHE A O 1
ATOM 1970 N N . GLU A 1 245 ? -8.006 1.183 -19.855 1.00 81.25 245 GLU A N 1
ATOM 1971 C CA . GLU A 1 245 ? -7.885 -0.199 -20.370 1.00 81.25 245 GLU A CA 1
ATOM 1972 C C . GLU A 1 245 ? -6.844 -0.357 -21.501 1.00 81.25 245 GLU A C 1
ATOM 1974 O O . GLU A 1 245 ? -6.299 -1.437 -21.703 1.00 81.25 245 GLU A O 1
ATOM 1979 N N . GLY A 1 246 ? -6.541 0.716 -22.241 1.00 83.81 246 GLY A N 1
ATOM 1980 C CA . GLY A 1 246 ? -5.521 0.710 -23.295 1.00 83.81 246 GLY A CA 1
ATOM 1981 C C . GLY A 1 246 ? -4.071 0.682 -22.798 1.00 83.81 246 GLY A C 1
ATOM 1982 O O . GLY A 1 246 ? -3.171 0.531 -23.621 1.00 83.81 246 GLY A O 1
ATOM 1983 N N . GLU A 1 247 ? -3.831 0.842 -21.494 1.00 85.31 247 GLU A N 1
ATOM 1984 C CA . GLU A 1 247 ? -2.487 0.849 -20.907 1.00 85.31 247 GLU A CA 1
ATOM 1985 C C . GLU A 1 247 ? -1.937 -0.546 -20.611 1.00 85.31 247 GLU A C 1
ATOM 1987 O O . GLU A 1 247 ? -0.750 -0.661 -20.319 1.00 85.31 247 GLU A O 1
ATOM 1992 N N . GLU A 1 248 ? -2.751 -1.603 -20.726 1.00 89.00 248 GLU A N 1
ATOM 1993 C CA . GLU A 1 248 ? -2.339 -2.987 -20.425 1.00 89.00 248 GLU A CA 1
ATOM 1994 C C . GLU A 1 248 ? -1.642 -3.075 -19.053 1.00 89.00 248 GLU A C 1
ATOM 1996 O O . GLU A 1 248 ? -0.510 -3.554 -18.926 1.00 89.00 248 GLU A O 1
ATOM 2001 N N . GLU A 1 249 ? -2.295 -2.497 -18.041 1.00 90.81 249 GLU A N 1
ATOM 2002 C CA . GLU A 1 249 ? -1.699 -2.194 -16.744 1.00 90.81 249 GLU A CA 1
ATOM 2003 C C . GLU A 1 249 ? -1.568 -3.433 -15.843 1.00 90.81 249 GLU A C 1
ATOM 2005 O O . GLU A 1 249 ? -2.506 -4.216 -15.642 1.00 90.81 249 GLU A O 1
ATOM 2010 N N . TYR A 1 250 ? -0.389 -3.555 -15.234 1.00 93.44 250 TYR A N 1
ATOM 2011 C CA . TYR A 1 250 ? -0.063 -4.511 -14.185 1.00 93.44 250 TYR A CA 1
ATOM 2012 C C . TYR A 1 250 ? 0.355 -3.760 -12.938 1.00 93.44 250 TYR A C 1
ATOM 2014 O O . TYR A 1 250 ? 1.209 -2.872 -12.991 1.00 93.44 250 TYR A O 1
ATOM 2022 N N . LEU A 1 251 ? -0.201 -4.170 -11.805 1.00 94.56 251 LEU A N 1
ATOM 2023 C CA . LEU A 1 251 ? 0.067 -3.529 -10.529 1.00 94.56 251 LEU A CA 1
ATOM 2024 C C . LEU A 1 251 ? 0.878 -4.441 -9.613 1.00 94.56 251 LEU A C 1
ATOM 2026 O O . LEU A 1 251 ? 0.528 -5.606 -9.401 1.00 94.56 251 LEU A O 1
ATOM 2030 N N . ILE A 1 252 ? 1.966 -3.900 -9.073 1.00 93.94 252 ILE A N 1
ATOM 2031 C CA . ILE A 1 252 ? 2.835 -4.555 -8.095 1.00 93.94 252 ILE A CA 1
ATOM 2032 C C . ILE A 1 252 ? 2.561 -3.935 -6.719 1.00 93.94 252 ILE A C 1
ATOM 2034 O O . ILE A 1 252 ? 2.505 -2.711 -6.580 1.00 93.94 252 ILE A O 1
ATOM 2038 N N . LEU A 1 253 ? 2.372 -4.790 -5.711 1.00 94.06 253 LEU A N 1
ATOM 2039 C CA . LEU A 1 253 ? 2.198 -4.384 -4.314 1.00 94.06 253 LEU A CA 1
ATOM 2040 C C . LEU A 1 253 ? 3.496 -3.790 -3.742 1.00 94.06 253 LEU A C 1
ATOM 2042 O O . LEU A 1 253 ? 4.573 -4.217 -4.165 1.00 94.06 253 LEU A O 1
ATOM 2046 N N . PRO A 1 254 ? 3.415 -2.883 -2.749 1.00 94.50 254 PRO A N 1
ATOM 2047 C CA . PRO A 1 254 ? 4.580 -2.457 -1.980 1.00 94.50 254 PRO A CA 1
ATOM 2048 C C . PRO A 1 254 ? 5.402 -3.647 -1.477 1.00 94.50 254 PRO A C 1
ATOM 2050 O O . PRO A 1 254 ? 4.848 -4.666 -1.044 1.00 94.50 254 PRO A O 1
ATOM 2053 N N . GLY A 1 255 ? 6.725 -3.539 -1.542 1.00 91.12 255 GLY A N 1
ATOM 2054 C CA . GLY A 1 255 ? 7.590 -4.681 -1.280 1.00 91.12 255 GLY A CA 1
ATOM 2055 C C . GLY A 1 255 ? 9.055 -4.432 -1.595 1.00 91.12 255 GLY A C 1
ATOM 2056 O O . GLY A 1 255 ? 9.517 -3.298 -1.610 1.00 91.12 255 GLY A O 1
ATOM 2057 N N . HIS A 1 256 ? 9.803 -5.512 -1.805 1.00 90.75 256 HIS A N 1
ATOM 2058 C CA . HIS A 1 256 ? 11.239 -5.437 -2.047 1.00 90.75 256 HIS A CA 1
ATOM 2059 C C . HIS A 1 256 ? 11.565 -5.652 -3.521 1.00 90.75 256 HIS A C 1
ATOM 2061 O O . HIS A 1 256 ? 11.003 -6.540 -4.170 1.00 90.75 256 HIS A O 1
ATOM 2067 N N . ILE A 1 257 ? 12.501 -4.853 -4.027 1.00 92.81 257 ILE A N 1
ATOM 2068 C CA . ILE A 1 257 ? 12.954 -4.886 -5.414 1.00 92.81 257 ILE A CA 1
ATOM 2069 C C . ILE A 1 257 ? 14.447 -5.162 -5.445 1.00 92.81 257 ILE A C 1
ATOM 2071 O O . ILE A 1 257 ? 15.234 -4.424 -4.861 1.00 92.81 257 ILE A O 1
ATOM 2075 N N . LEU A 1 258 ? 14.817 -6.239 -6.130 1.00 93.44 258 LEU A N 1
ATOM 2076 C CA . LEU A 1 258 ? 16.193 -6.569 -6.468 1.00 93.44 258 LEU A CA 1
ATOM 2077 C C . LEU A 1 258 ? 16.564 -5.863 -7.772 1.00 93.44 258 LEU A C 1
ATOM 2079 O O . LEU A 1 258 ? 15.890 -6.056 -8.785 1.00 93.44 258 LEU A O 1
ATOM 2083 N N . TRP A 1 259 ? 17.645 -5.090 -7.752 1.00 95.25 259 TRP A N 1
ATOM 2084 C CA . TRP A 1 259 ? 18.206 -4.415 -8.918 1.00 95.25 259 TRP A CA 1
ATOM 2085 C C . TRP A 1 259 ? 19.302 -5.289 -9.526 1.00 95.25 259 TRP A C 1
ATOM 2087 O O . TRP A 1 259 ? 20.344 -5.494 -8.914 1.00 95.25 259 TRP A O 1
ATOM 2097 N N . GLU A 1 260 ? 19.067 -5.830 -10.720 1.00 94.31 260 GLU A N 1
ATOM 2098 C CA . GLU A 1 260 ? 19.944 -6.855 -11.307 1.00 94.31 260 GLU A CA 1
ATOM 2099 C C . GLU A 1 260 ? 20.981 -6.285 -12.269 1.00 94.31 260 GLU A C 1
ATOM 2101 O O . GLU A 1 260 ? 22.100 -6.785 -12.368 1.00 94.31 260 GLU A O 1
ATOM 2106 N N . ALA A 1 261 ? 20.592 -5.270 -13.033 1.00 95.75 261 ALA A N 1
ATOM 2107 C CA . ALA A 1 261 ? 21.454 -4.654 -14.025 1.00 95.75 261 ALA A CA 1
ATOM 2108 C C . ALA A 1 261 ? 20.973 -3.241 -14.347 1.00 95.75 261 ALA A C 1
ATOM 2110 O O . ALA A 1 261 ? 19.816 -2.885 -14.115 1.00 95.75 261 ALA A O 1
ATOM 2111 N N . TYR A 1 262 ? 21.860 -2.448 -14.942 1.00 96.12 262 TYR A N 1
ATOM 2112 C CA . TYR A 1 262 ? 21.482 -1.177 -15.538 1.00 96.12 262 TYR A CA 1
ATOM 2113 C C . TYR A 1 262 ? 22.236 -0.927 -16.847 1.00 96.12 262 TYR A C 1
ATOM 2115 O O . TYR A 1 262 ? 23.372 -1.375 -17.028 1.00 96.12 262 TYR A O 1
ATOM 2123 N N . ASP A 1 263 ? 21.624 -0.154 -17.736 1.00 96.44 263 ASP A N 1
ATOM 2124 C CA . ASP A 1 263 ? 22.271 0.440 -18.900 1.00 96.44 263 ASP A CA 1
ATOM 2125 C C . ASP A 1 263 ? 21.789 1.881 -19.131 1.00 96.44 263 ASP A C 1
ATOM 2127 O O . ASP A 1 263 ? 20.815 2.346 -18.542 1.00 96.44 263 ASP A O 1
ATOM 2131 N N . TYR A 1 264 ? 22.518 2.635 -19.955 1.00 95.00 264 TYR A N 1
ATOM 2132 C CA . TYR A 1 264 ? 22.139 3.995 -20.338 1.00 95.00 264 TYR A CA 1
ATOM 2133 C C . TYR A 1 264 ? 21.948 4.062 -21.848 1.00 95.00 264 TYR A C 1
ATOM 2135 O O . TYR A 1 264 ? 22.894 3.858 -22.615 1.00 95.00 264 TYR A O 1
ATOM 2143 N N . HIS A 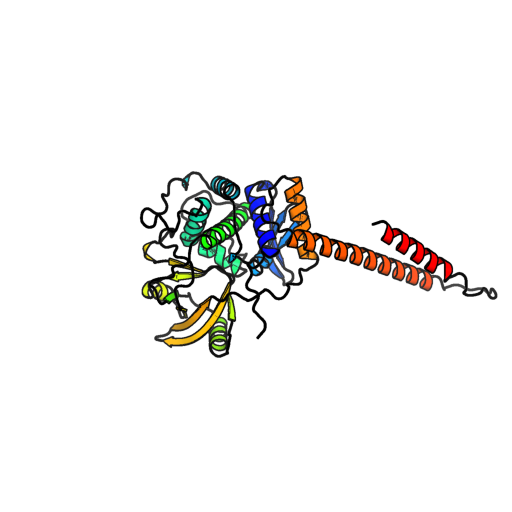1 265 ? 20.725 4.361 -22.278 1.00 90.94 265 HIS A N 1
ATOM 2144 C CA . HIS A 1 265 ? 20.327 4.282 -23.676 1.00 90.94 265 HIS A CA 1
ATOM 2145 C C . HIS A 1 265 ? 19.490 5.498 -24.081 1.00 90.94 265 HIS A C 1
ATOM 2147 O O . HIS A 1 265 ? 18.471 5.796 -23.467 1.00 90.94 265 HIS A O 1
ATOM 2153 N N . TYR A 1 266 ? 19.936 6.219 -25.117 1.00 89.00 266 TYR A N 1
ATOM 2154 C CA . TYR A 1 266 ? 19.264 7.409 -25.667 1.00 89.00 266 TYR A CA 1
ATOM 2155 C C . TYR A 1 266 ? 18.771 8.429 -24.623 1.00 89.00 266 TYR A C 1
ATOM 2157 O O . TYR A 1 266 ? 17.671 8.958 -24.737 1.00 89.00 266 TYR A O 1
ATOM 2165 N N . GLY A 1 267 ? 19.587 8.738 -23.613 1.00 88.50 267 GLY A N 1
ATOM 2166 C CA . GLY A 1 267 ? 19.216 9.733 -22.602 1.00 88.50 267 GLY A CA 1
ATOM 2167 C C . GLY A 1 267 ? 18.512 9.166 -21.368 1.00 88.50 267 GLY A C 1
ATOM 2168 O O . GLY A 1 267 ? 18.297 9.913 -20.418 1.00 88.50 267 GLY A O 1
ATOM 2169 N N . THR A 1 268 ? 18.200 7.869 -21.359 1.00 91.81 268 THR A N 1
ATOM 2170 C CA . THR A 1 268 ? 17.400 7.211 -20.321 1.00 91.81 268 THR A CA 1
ATOM 2171 C C . THR A 1 268 ? 18.217 6.135 -19.617 1.00 91.81 268 THR A C 1
ATOM 2173 O O . THR A 1 268 ? 18.850 5.303 -20.270 1.00 91.81 268 THR A O 1
ATOM 2176 N N . PHE A 1 269 ? 18.205 6.146 -18.284 1.00 95.06 269 PHE A N 1
ATOM 2177 C CA . PHE A 1 269 ? 18.699 5.033 -17.479 1.00 95.06 269 PHE A CA 1
ATOM 2178 C C . PHE A 1 269 ? 17.667 3.911 -17.501 1.00 95.06 269 PHE A C 1
ATOM 2180 O O . PHE A 1 269 ? 16.486 4.140 -17.259 1.00 95.06 269 PHE A O 1
ATOM 2187 N N . ARG A 1 270 ? 18.110 2.704 -17.822 1.00 95.94 270 ARG A N 1
ATOM 2188 C CA . ARG A 1 270 ? 17.279 1.508 -17.870 1.00 95.94 270 ARG A CA 1
ATOM 2189 C C . ARG A 1 270 ? 17.745 0.568 -16.776 1.00 95.94 270 ARG A C 1
ATOM 2191 O O . ARG A 1 270 ? 18.934 0.274 -16.699 1.00 95.94 270 ARG A O 1
ATOM 2198 N N . PHE A 1 271 ? 16.824 0.129 -15.932 1.00 96.19 271 PHE A N 1
ATOM 2199 C CA . PHE A 1 271 ? 17.104 -0.760 -14.812 1.00 96.19 271 PHE A CA 1
ATOM 2200 C C . PHE A 1 271 ? 16.360 -2.075 -15.003 1.00 96.19 271 PHE A C 1
ATOM 2202 O O . PHE A 1 271 ? 15.151 -2.064 -15.214 1.00 96.19 271 PHE A O 1
ATOM 2209 N N . GLN A 1 272 ? 17.076 -3.193 -14.913 1.00 95.88 272 GLN A N 1
ATOM 2210 C CA . GLN A 1 272 ? 16.476 -4.522 -14.816 1.00 95.88 272 GLN A CA 1
ATOM 2211 C C . GLN A 1 272 ? 16.229 -4.835 -13.347 1.00 95.88 272 GLN A C 1
ATOM 2213 O O . GLN A 1 272 ? 17.136 -4.682 -12.521 1.00 95.88 272 GLN A O 1
ATOM 2218 N N . ALA A 1 273 ? 15.009 -5.243 -13.025 1.00 94.88 273 ALA A N 1
ATOM 2219 C CA . ALA A 1 273 ? 14.579 -5.431 -11.654 1.00 94.88 273 ALA A CA 1
ATOM 2220 C C . ALA A 1 273 ? 13.690 -6.667 -11.482 1.00 94.88 273 ALA A C 1
ATOM 2222 O O . ALA A 1 273 ? 12.978 -7.089 -12.396 1.00 94.88 273 ALA A O 1
ATOM 2223 N N . LYS A 1 274 ? 13.685 -7.221 -10.266 1.00 92.25 274 LYS A N 1
ATOM 2224 C CA . LYS A 1 274 ? 12.788 -8.311 -9.864 1.00 92.25 274 LYS A CA 1
ATOM 2225 C C . LYS A 1 274 ? 12.112 -8.007 -8.546 1.00 92.25 274 LYS A C 1
ATOM 2227 O O . LYS A 1 274 ? 12.739 -7.507 -7.616 1.00 92.25 274 LYS A O 1
ATOM 2232 N N . VAL A 1 275 ? 10.840 -8.381 -8.449 1.00 88.81 275 VAL A N 1
ATOM 2233 C CA . VAL A 1 275 ? 10.140 -8.388 -7.165 1.00 88.81 275 VAL A CA 1
ATOM 2234 C C . VAL A 1 275 ? 10.637 -9.576 -6.357 1.00 88.81 275 VAL A C 1
ATOM 2236 O O . VAL A 1 275 ? 10.584 -10.717 -6.819 1.00 88.81 275 VAL A O 1
ATOM 2239 N N . VAL A 1 276 ? 11.113 -9.310 -5.146 1.00 86.69 276 VAL A N 1
ATOM 2240 C CA . VAL A 1 276 ? 11.586 -10.337 -4.219 1.00 86.69 276 VAL A CA 1
ATOM 2241 C C . VAL A 1 276 ? 10.777 -10.288 -2.931 1.00 86.69 276 VAL A C 1
ATOM 2243 O O . VAL A 1 276 ? 10.361 -9.231 -2.460 1.00 86.69 276 VAL A O 1
ATOM 2246 N N . THR A 1 277 ? 10.524 -11.457 -2.354 1.00 74.56 277 THR A N 1
ATOM 2247 C CA . THR A 1 277 ? 9.901 -11.568 -1.035 1.00 74.56 277 THR A CA 1
ATOM 2248 C C . THR A 1 277 ? 11.003 -11.869 -0.027 1.00 74.56 277 THR A C 1
ATOM 2250 O O . THR A 1 277 ? 11.685 -12.884 -0.196 1.00 74.56 277 THR A O 1
ATOM 2253 N N . PRO A 1 278 ? 11.208 -11.035 1.006 1.00 63.41 278 PRO A N 1
ATOM 2254 C CA . PRO A 1 278 ? 12.171 -11.357 2.045 1.00 63.41 278 PRO A CA 1
ATOM 2255 C C . PRO A 1 278 ? 11.764 -12.672 2.721 1.00 63.41 278 PRO A C 1
ATOM 2257 O O . PRO A 1 278 ? 10.601 -12.894 3.070 1.00 63.41 278 PRO A O 1
ATOM 2260 N N . LEU A 1 279 ? 12.729 -13.578 2.868 1.00 54.66 279 LEU A N 1
ATOM 2261 C CA . LEU A 1 279 ? 12.550 -14.815 3.617 1.00 54.66 279 LEU A CA 1
ATOM 2262 C C . LEU A 1 279 ? 12.583 -14.466 5.104 1.00 54.66 279 LEU A C 1
ATOM 2264 O O . LEU A 1 279 ? 13.649 -14.496 5.704 1.00 54.66 279 LEU A O 1
ATOM 2268 N N . LEU A 1 280 ? 11.402 -14.195 5.667 1.00 51.22 280 LEU A N 1
ATOM 2269 C CA . LEU A 1 280 ? 11.175 -13.832 7.069 1.00 51.22 280 LEU A CA 1
ATOM 2270 C C . LEU A 1 280 ? 11.675 -12.418 7.393 1.00 51.22 280 LEU A C 1
ATOM 2272 O O . LEU A 1 280 ? 12.850 -12.107 7.227 1.00 51.22 280 LEU A O 1
ATOM 2276 N N . ASP A 1 281 ? 10.787 -11.583 7.930 1.00 49.16 281 ASP A N 1
ATOM 2277 C CA . ASP A 1 281 ? 11.248 -10.473 8.756 1.00 49.16 281 ASP A CA 1
ATOM 2278 C C . ASP A 1 281 ? 11.998 -11.090 9.938 1.00 49.16 281 ASP A C 1
ATOM 2280 O O . ASP A 1 281 ? 11.410 -11.831 10.740 1.00 49.16 281 ASP A O 1
ATOM 2284 N N . ASP A 1 282 ? 13.302 -10.817 10.020 1.00 45.84 282 ASP A N 1
ATOM 2285 C CA . ASP A 1 282 ? 14.067 -10.953 11.255 1.00 45.84 282 ASP A CA 1
ATOM 2286 C C . ASP A 1 282 ? 13.196 -10.405 12.373 1.00 45.84 282 ASP A C 1
ATOM 2288 O O . ASP A 1 282 ? 12.745 -9.269 12.271 1.00 45.84 282 ASP A O 1
ATOM 2292 N N . ALA A 1 283 ? 12.901 -11.249 13.368 1.00 46.94 283 ALA A N 1
ATOM 2293 C CA . ALA A 1 283 ? 11.983 -11.004 14.471 1.00 46.94 283 ALA A CA 1
ATOM 2294 C C . ALA A 1 283 ? 11.874 -9.511 14.807 1.00 46.94 283 ALA A C 1
ATOM 2296 O O . ALA A 1 283 ? 12.646 -9.021 15.629 1.00 46.94 283 ALA A O 1
ATOM 2297 N N . ASN A 1 284 ? 10.931 -8.807 14.160 1.00 54.72 284 ASN A N 1
ATOM 2298 C CA . ASN A 1 284 ? 10.735 -7.385 14.389 1.00 54.72 284 ASN A CA 1
ATOM 2299 C C . ASN A 1 284 ? 10.426 -7.274 15.876 1.00 54.72 284 ASN A C 1
ATOM 2301 O O . ASN A 1 284 ? 9.387 -7.756 16.351 1.00 54.72 284 ASN A O 1
ATOM 2305 N N . THR A 1 285 ? 11.394 -6.763 16.635 1.00 66.94 285 THR A N 1
ATOM 2306 C CA . THR A 1 285 ? 11.257 -6.501 18.056 1.00 66.94 285 THR A CA 1
ATOM 2307 C C . THR A 1 285 ? 10.246 -5.384 18.151 1.00 66.94 285 THR A C 1
ATOM 2309 O O . THR A 1 285 ? 10.573 -4.206 18.046 1.00 66.94 285 THR A O 1
ATOM 2312 N N . LEU A 1 286 ? 8.984 -5.791 18.265 1.00 78.62 286 LEU A N 1
ATOM 2313 C CA . LEU A 1 286 ? 7.871 -4.896 18.500 1.00 78.62 286 LEU A CA 1
ATOM 2314 C C . LEU A 1 286 ? 8.228 -4.043 19.704 1.00 78.62 286 LEU A C 1
ATOM 2316 O O . LEU A 1 286 ? 8.570 -4.566 20.770 1.00 78.62 286 LEU A O 1
ATOM 2320 N N . SER A 1 287 ? 8.182 -2.732 19.519 1.00 87.06 287 SER A N 1
ATOM 2321 C CA . SER A 1 287 ? 8.356 -1.830 20.637 1.00 87.06 287 SER A CA 1
ATOM 2322 C C . SER A 1 287 ? 7.204 -2.023 21.620 1.00 87.06 287 SER A C 1
ATOM 2324 O O . SER A 1 287 ? 6.072 -2.347 21.253 1.00 87.06 287 SER A O 1
ATOM 2326 N N . GLU A 1 288 ? 7.493 -1.789 22.893 1.00 87.38 288 GLU A N 1
ATOM 2327 C CA . GLU A 1 288 ? 6.492 -1.795 23.958 1.00 87.38 288 GLU A CA 1
ATOM 2328 C C . GLU A 1 288 ? 5.310 -0.872 23.628 1.00 87.38 288 GLU A C 1
ATOM 2330 O O . GLU A 1 288 ? 4.155 -1.253 23.805 1.00 87.38 288 GLU A O 1
ATOM 2335 N N . ASN A 1 289 ? 5.586 0.297 23.040 1.00 90.12 289 ASN A N 1
ATOM 2336 C CA . ASN A 1 289 ? 4.540 1.210 22.596 1.00 90.12 289 ASN A CA 1
ATOM 2337 C C . ASN A 1 289 ? 3.647 0.589 21.509 1.00 90.12 289 ASN A C 1
ATOM 2339 O O . ASN A 1 289 ? 2.432 0.664 21.632 1.00 90.12 289 ASN A O 1
ATOM 2343 N N . GLU A 1 290 ? 4.198 -0.065 20.480 1.00 90.81 290 GLU A N 1
ATOM 2344 C CA . GLU A 1 290 ? 3.390 -0.706 19.423 1.00 90.81 290 GLU A CA 1
ATOM 2345 C C . GLU A 1 290 ? 2.458 -1.792 19.982 1.00 90.81 290 GLU A C 1
ATOM 2347 O O . GLU A 1 290 ? 1.301 -1.885 19.571 1.00 90.81 290 GLU A O 1
ATOM 2352 N N . LEU A 1 291 ? 2.930 -2.573 20.959 1.00 90.50 291 LEU A N 1
ATOM 2353 C CA . LEU A 1 291 ? 2.112 -3.574 21.649 1.00 90.50 291 LEU A CA 1
ATOM 2354 C C . LEU A 1 291 ? 0.974 -2.934 22.453 1.00 90.50 291 LEU A C 1
ATOM 2356 O O . LEU A 1 291 ? -0.162 -3.407 22.389 1.00 90.50 291 LEU A O 1
ATOM 2360 N N . ILE A 1 292 ? 1.262 -1.849 23.180 1.00 91.25 292 ILE A N 1
ATOM 2361 C CA . ILE A 1 292 ? 0.260 -1.090 23.940 1.00 91.25 292 ILE A CA 1
ATOM 2362 C C . ILE A 1 292 ? -0.783 -0.482 22.995 1.00 91.25 292 ILE A C 1
ATOM 2364 O O . ILE A 1 292 ? -1.981 -0.634 23.237 1.00 91.25 292 ILE A O 1
ATOM 2368 N N . GLN A 1 293 ? -0.355 0.148 21.895 1.00 95.12 293 GLN A N 1
ATOM 2369 C CA . GLN A 1 293 ? -1.272 0.715 20.903 1.00 95.12 293 GLN A CA 1
ATOM 2370 C C . GLN A 1 293 ? -2.175 -0.367 20.297 1.00 95.12 293 GLN A C 1
ATOM 2372 O O . GLN A 1 293 ? -3.384 -0.164 20.184 1.00 95.12 293 GLN A O 1
ATOM 2377 N N . PHE A 1 294 ? -1.623 -1.542 19.970 1.00 94.25 294 PHE A N 1
ATOM 2378 C CA . PHE A 1 294 ? -2.424 -2.639 19.428 1.00 94.25 294 PHE A CA 1
ATOM 2379 C C . PHE A 1 294 ? -3.437 -3.174 20.440 1.00 94.25 294 PHE A C 1
ATOM 2381 O O . PHE A 1 294 ? -4.594 -3.402 20.091 1.00 94.25 294 PHE A O 1
ATOM 2388 N N . LYS A 1 295 ? -3.032 -3.327 21.707 1.00 93.06 295 LYS A N 1
ATOM 2389 C CA . LYS A 1 295 ? -3.935 -3.757 22.779 1.00 93.06 295 LYS A CA 1
ATOM 2390 C C . LYS A 1 295 ? -5.078 -2.769 22.987 1.00 93.06 295 LYS A C 1
ATOM 2392 O O . LYS A 1 295 ? -6.226 -3.197 23.053 1.00 93.06 295 LYS A O 1
ATOM 2397 N N . ASN A 1 296 ? -4.778 -1.471 23.033 1.00 95.38 296 ASN A N 1
ATOM 2398 C CA . ASN A 1 296 ? -5.792 -0.422 23.158 1.00 95.38 296 ASN A CA 1
ATOM 2399 C C . ASN A 1 296 ? -6.795 -0.469 21.998 1.00 95.38 296 ASN A C 1
ATOM 2401 O O . ASN A 1 296 ? -7.989 -0.264 22.210 1.00 95.38 296 ASN A O 1
ATOM 2405 N N . LEU A 1 297 ? -6.318 -0.766 20.787 1.00 96.50 297 LEU A N 1
ATOM 2406 C CA . LEU A 1 297 ? -7.163 -0.892 19.607 1.00 96.50 297 LEU A CA 1
ATOM 2407 C C . LEU A 1 297 ? -8.061 -2.141 19.664 1.00 96.50 297 LEU A C 1
ATOM 2409 O O . LEU A 1 297 ? -9.245 -2.046 19.346 1.00 96.50 297 LEU A O 1
ATOM 2413 N N . ILE A 1 298 ? -7.531 -3.286 20.112 1.00 95.56 298 ILE A N 1
ATOM 2414 C CA . ILE A 1 298 ? -8.317 -4.511 20.345 1.00 95.56 298 ILE A CA 1
ATOM 2415 C C . ILE A 1 298 ? -9.392 -4.264 21.404 1.00 95.56 298 ILE A C 1
ATOM 2417 O O . ILE A 1 298 ? -10.558 -4.556 21.161 1.00 95.56 298 ILE A O 1
ATOM 2421 N N . ASP A 1 299 ? -9.025 -3.671 22.541 1.00 95.12 299 ASP A N 1
ATOM 2422 C CA . ASP A 1 299 ? -9.968 -3.390 23.629 1.00 95.12 299 ASP A CA 1
ATOM 2423 C C . ASP A 1 299 ? -11.098 -2.475 23.172 1.00 95.12 299 ASP A C 1
ATOM 2425 O O . ASP A 1 299 ? -12.264 -2.696 23.500 1.00 95.12 299 ASP A O 1
ATOM 2429 N N . PHE A 1 300 ? -10.761 -1.455 22.385 1.00 97.25 300 PHE A N 1
ATOM 2430 C CA . PHE A 1 300 ? -11.749 -0.573 21.791 1.00 97.25 300 PHE A CA 1
ATOM 2431 C C . PHE A 1 300 ? -12.682 -1.324 20.830 1.00 97.25 300 PHE A C 1
ATOM 2433 O O . PHE A 1 300 ? -13.900 -1.141 20.893 1.00 97.25 300 PHE A O 1
ATOM 2440 N N . ALA A 1 301 ? -12.138 -2.182 19.965 1.00 96.81 301 ALA A N 1
ATOM 2441 C CA . ALA A 1 301 ? -12.926 -2.978 19.031 1.00 96.81 301 ALA A CA 1
ATOM 2442 C C . ALA A 1 301 ? -13.882 -3.938 19.758 1.00 96.81 301 ALA A C 1
ATOM 2444 O O . ALA A 1 301 ? -15.072 -3.970 19.444 1.00 96.81 301 ALA A O 1
ATOM 2445 N N . GLU A 1 302 ? -13.407 -4.642 20.787 1.00 95.50 302 GLU A N 1
ATOM 2446 C CA . GLU A 1 302 ? -14.224 -5.545 21.607 1.00 95.50 302 GLU A CA 1
ATOM 2447 C C . GLU A 1 302 ? -15.352 -4.805 22.340 1.00 95.50 302 GLU A C 1
ATOM 2449 O O . GLU A 1 302 ? -16.500 -5.252 22.322 1.00 95.50 302 GLU A O 1
ATOM 2454 N N . GLN A 1 303 ? -15.059 -3.642 22.935 1.00 97.06 303 GLN A N 1
ATOM 2455 C CA . GLN A 1 303 ? -16.057 -2.811 23.624 1.00 97.06 303 GLN A CA 1
ATOM 2456 C C . GLN A 1 303 ? -17.167 -2.307 22.693 1.00 97.06 303 GLN A C 1
ATOM 2458 O O . GLN A 1 303 ? -18.291 -2.081 23.145 1.00 97.06 303 GLN A O 1
ATOM 2463 N N . ASN A 1 304 ? -16.859 -2.139 21.405 1.00 97.38 304 ASN A N 1
ATOM 2464 C CA . ASN A 1 304 ? -17.797 -1.684 20.381 1.00 97.38 304 ASN A CA 1
ATOM 2465 C C . ASN A 1 304 ? -18.340 -2.825 19.506 1.00 97.38 304 ASN A C 1
ATOM 2467 O O . ASN A 1 304 ? -19.034 -2.555 18.530 1.00 97.38 304 ASN A O 1
ATOM 2471 N N . TYR A 1 305 ? -18.084 -4.087 19.872 1.00 96.62 305 TYR A N 1
ATOM 2472 C CA . TYR A 1 305 ? -18.542 -5.282 19.152 1.00 96.62 305 TYR A CA 1
ATOM 2473 C C . TYR A 1 305 ? -18.058 -5.379 17.693 1.00 96.62 305 TYR A C 1
ATOM 2475 O O . TYR A 1 305 ? -18.691 -6.061 16.885 1.00 96.62 305 TYR A O 1
ATOM 2483 N N . ILE A 1 306 ? -16.925 -4.750 17.369 1.00 95.69 306 ILE A N 1
ATOM 2484 C CA . ILE A 1 306 ? -16.283 -4.867 16.057 1.00 95.69 306 ILE A CA 1
ATOM 2485 C C . ILE A 1 306 ? -15.680 -6.261 15.937 1.00 95.69 306 ILE A C 1
ATOM 2487 O O . ILE A 1 306 ? -14.930 -6.722 16.803 1.00 95.69 306 ILE A O 1
ATOM 2491 N N . LYS A 1 307 ? -15.993 -6.955 14.845 1.00 93.81 307 LYS A N 1
ATOM 2492 C CA . LYS A 1 307 ? -15.555 -8.338 14.660 1.00 93.81 307 LYS A CA 1
ATOM 2493 C C . LYS A 1 307 ? -14.077 -8.405 14.265 1.00 93.81 307 LYS A C 1
ATOM 2495 O O . LYS A 1 307 ? -13.705 -8.018 13.159 1.00 93.81 307 LYS A O 1
ATOM 2500 N N . ILE A 1 308 ? -13.255 -9.018 15.116 1.00 91.75 308 ILE A N 1
ATOM 2501 C CA . ILE A 1 308 ? -11.837 -9.277 14.838 1.00 91.75 308 ILE A CA 1
ATOM 2502 C C . ILE A 1 308 ? -11.656 -10.728 14.372 1.00 91.75 308 ILE A C 1
ATOM 2504 O O . ILE A 1 308 ? -11.548 -11.644 15.182 1.00 91.75 308 ILE A O 1
ATOM 2508 N N . ASP A 1 309 ? -11.658 -10.961 13.059 1.00 89.50 309 ASP A N 1
ATOM 2509 C CA . ASP A 1 309 ? -11.610 -12.305 12.461 1.00 89.50 309 ASP A CA 1
ATOM 2510 C C . ASP A 1 309 ? -10.279 -12.679 11.790 1.00 89.50 309 ASP A C 1
ATOM 2512 O O . ASP A 1 309 ? -10.197 -13.699 11.107 1.00 89.50 309 ASP A O 1
ATOM 2516 N N . PHE A 1 310 ? -9.231 -11.889 12.025 1.00 84.69 310 PHE A N 1
ATOM 2517 C CA . PHE A 1 310 ? -7.880 -12.111 11.494 1.00 84.69 310 PHE A CA 1
ATOM 2518 C C . PHE A 1 310 ? -6.810 -12.359 12.571 1.00 84.69 310 PHE A C 1
ATOM 2520 O O . PHE A 1 310 ? -5.668 -12.663 12.222 1.00 84.69 310 PHE A O 1
ATOM 2527 N N . LEU A 1 311 ? -7.138 -12.209 13.864 1.00 81.56 311 LEU A N 1
ATOM 2528 C CA . LEU A 1 311 ? -6.194 -12.489 14.951 1.00 81.56 311 LEU A CA 1
ATOM 2529 C C . LEU A 1 311 ? -5.878 -13.985 14.970 1.00 81.56 311 LEU A C 1
ATOM 2531 O O . LEU A 1 311 ? -6.772 -14.813 15.131 1.00 81.56 311 LEU A O 1
ATOM 2535 N N . THR A 1 312 ? -4.603 -14.328 14.824 1.00 70.81 312 THR A N 1
ATOM 2536 C CA . THR A 1 312 ? -4.139 -15.711 14.980 1.00 70.81 312 THR A CA 1
ATOM 2537 C C . THR A 1 312 ? -3.884 -16.019 16.456 1.00 70.81 312 THR A C 1
ATOM 2539 O O . THR A 1 312 ? -3.463 -15.134 17.207 1.00 70.81 312 THR A O 1
ATOM 2542 N N . ASP A 1 313 ? -4.063 -17.279 16.865 1.00 71.12 313 ASP A N 1
ATOM 2543 C CA . ASP A 1 313 ? -3.763 -17.736 18.235 1.00 71.12 313 ASP A CA 1
ATOM 2544 C C . ASP A 1 313 ? -2.328 -17.363 18.652 1.00 71.12 313 ASP A C 1
ATOM 2546 O O . ASP A 1 313 ? -2.092 -16.861 19.748 1.00 71.12 313 ASP A O 1
ATOM 2550 N N . PHE A 1 314 ? -1.370 -17.496 17.726 1.00 65.00 314 PHE A N 1
ATOM 2551 C CA . PHE A 1 314 ? 0.030 -17.115 17.936 1.00 65.00 314 PHE A CA 1
ATOM 2552 C C . PHE A 1 314 ? 0.194 -15.640 18.329 1.00 65.00 314 PHE A C 1
ATOM 2554 O O . PHE A 1 314 ? 0.965 -15.308 19.230 1.00 65.00 314 PHE A O 1
ATOM 2561 N N . ASN A 1 315 ? -0.532 -14.737 17.668 1.00 70.25 315 ASN A N 1
ATOM 2562 C CA . ASN A 1 315 ? -0.443 -13.311 17.962 1.00 70.25 315 ASN A CA 1
ATOM 2563 C C . ASN A 1 315 ? -1.172 -12.949 19.260 1.00 70.25 315 ASN A C 1
ATOM 2565 O O . ASN A 1 315 ? -0.698 -12.075 19.983 1.00 70.25 315 ASN A O 1
ATOM 2569 N N . GLN A 1 316 ? -2.258 -13.650 19.601 1.00 74.06 316 GLN A N 1
ATOM 2570 C CA . GLN A 1 316 ? -2.920 -13.497 20.901 1.00 74.06 316 GLN A CA 1
ATOM 2571 C C . GLN A 1 316 ? -2.004 -13.925 22.058 1.00 74.06 316 GLN A C 1
ATOM 2573 O O . GLN A 1 316 ? -1.876 -13.204 23.053 1.00 74.06 316 GLN A O 1
ATOM 2578 N N . GLU A 1 317 ? -1.319 -15.063 21.919 1.00 74.00 317 GLU A N 1
ATOM 2579 C CA . GLU A 1 317 ? -0.346 -15.548 22.903 1.00 74.00 317 GLU A CA 1
ATOM 2580 C C . GLU A 1 317 ? 0.841 -14.590 23.038 1.00 74.00 317 GLU A C 1
ATOM 2582 O O . GLU A 1 317 ? 1.202 -14.213 24.156 1.00 74.00 317 GLU A O 1
ATOM 2587 N N . LYS A 1 318 ? 1.406 -14.132 21.912 1.00 72.31 318 LYS A N 1
ATOM 2588 C CA . LYS A 1 318 ? 2.517 -13.170 21.897 1.00 72.31 318 LYS A CA 1
ATOM 2589 C C . LYS A 1 318 ? 2.126 -11.849 22.559 1.00 72.31 318 LYS A C 1
ATOM 2591 O O . LYS A 1 318 ? 2.873 -11.353 23.395 1.00 72.31 318 LYS A O 1
ATOM 2596 N N . LEU A 1 319 ? 0.944 -11.313 22.248 1.00 75.12 319 LEU A N 1
ATOM 2597 C CA . LEU A 1 319 ? 0.435 -10.088 22.865 1.00 75.12 319 LEU A CA 1
ATOM 2598 C C . LEU A 1 319 ? 0.271 -10.262 24.382 1.00 75.12 319 LEU A C 1
ATOM 2600 O O . LEU A 1 319 ? 0.719 -9.418 25.154 1.00 75.12 319 LEU A O 1
ATOM 2604 N N . THR A 1 320 ? -0.303 -11.385 24.818 1.00 78.00 320 THR A N 1
ATOM 2605 C CA . THR A 1 320 ? -0.489 -11.691 26.244 1.00 78.00 320 THR A CA 1
ATOM 2606 C C . THR A 1 320 ? 0.847 -11.822 26.976 1.00 78.00 320 THR A C 1
ATOM 2608 O O . THR A 1 320 ? 1.000 -11.290 28.075 1.00 78.00 320 THR A O 1
ATOM 2611 N N . HIS A 1 321 ? 1.823 -12.513 26.381 1.00 74.75 321 HIS A N 1
ATOM 2612 C CA . HIS A 1 321 ? 3.150 -12.688 26.967 1.00 74.75 321 HIS A CA 1
ATOM 2613 C C . HIS A 1 321 ? 3.896 -11.357 27.070 1.00 74.75 321 HIS A C 1
ATOM 2615 O O . HIS A 1 321 ? 4.342 -10.980 28.153 1.00 74.75 321 HIS A O 1
ATOM 2621 N N . SER A 1 322 ? 3.977 -10.609 25.968 1.00 74.38 322 SER A N 1
ATOM 2622 C CA . SER A 1 322 ? 4.716 -9.349 25.938 1.00 74.38 322 SER A CA 1
ATOM 2623 C C . SER A 1 322 ? 4.093 -8.289 26.851 1.00 74.38 322 SER A C 1
ATOM 2625 O O . SER A 1 322 ? 4.823 -7.562 27.515 1.00 74.38 322 SER A O 1
ATOM 2627 N N . LEU A 1 323 ? 2.762 -8.230 26.984 1.00 74.38 323 LEU A N 1
ATOM 2628 C CA . LEU A 1 323 ? 2.112 -7.312 27.930 1.00 74.38 323 LEU A CA 1
ATOM 2629 C C . LEU A 1 323 ? 2.359 -7.685 29.399 1.00 74.38 323 LEU A C 1
ATOM 2631 O O . LEU A 1 323 ? 2.456 -6.795 30.249 1.00 74.38 323 LEU A O 1
ATOM 2635 N N . LYS A 1 324 ? 2.486 -8.980 29.718 1.00 74.44 324 LYS A N 1
ATOM 2636 C CA . LYS A 1 324 ? 2.888 -9.424 31.062 1.00 74.44 324 LYS A CA 1
ATOM 2637 C C . LYS A 1 324 ? 4.319 -8.996 31.379 1.00 74.44 324 LYS A C 1
ATOM 2639 O O . LYS A 1 324 ? 4.559 -8.478 32.466 1.00 74.44 324 LYS A O 1
ATOM 2644 N N . GLU A 1 325 ? 5.245 -9.158 30.436 1.00 69.50 325 GLU A N 1
ATOM 2645 C CA . GLU A 1 325 ? 6.636 -8.711 30.595 1.00 69.50 325 GLU A CA 1
ATOM 2646 C C . GLU A 1 325 ? 6.734 -7.194 30.781 1.00 69.50 325 GLU A C 1
ATOM 2648 O O . GLU A 1 325 ? 7.441 -6.729 31.673 1.00 69.50 325 GLU A O 1
ATOM 2653 N N . VAL A 1 326 ? 5.971 -6.431 29.995 1.00 69.38 326 VAL A N 1
ATOM 2654 C CA . VAL A 1 326 ? 5.859 -4.973 30.124 1.00 69.38 326 VAL A CA 1
ATOM 2655 C C . VAL A 1 326 ? 5.347 -4.587 31.510 1.00 69.38 326 VAL A C 1
ATOM 2657 O O . VAL A 1 326 ? 5.993 -3.811 32.210 1.00 69.38 326 VAL A O 1
ATOM 2660 N N . SER A 1 327 ? 4.249 -5.201 31.959 1.00 65.56 327 SER A N 1
ATOM 2661 C CA . SER A 1 327 ? 3.668 -4.931 33.281 1.00 65.56 327 SER A CA 1
ATOM 2662 C C . SER A 1 327 ? 4.659 -5.223 34.412 1.00 65.56 327 SER A C 1
ATOM 2664 O O . SER A 1 327 ? 4.790 -4.428 35.342 1.00 65.56 327 SER A O 1
ATOM 2666 N N . LEU A 1 328 ? 5.398 -6.336 34.325 1.00 58.06 328 LEU A N 1
ATOM 2667 C CA . LEU A 1 328 ? 6.430 -6.694 35.300 1.00 58.06 328 LEU A CA 1
ATOM 2668 C C . LEU A 1 328 ? 7.579 -5.685 35.307 1.00 58.06 328 LEU A C 1
ATOM 2670 O O . LEU A 1 328 ? 8.016 -5.271 36.380 1.00 58.06 328 LEU A O 1
ATOM 2674 N N . LYS A 1 329 ? 8.041 -5.249 34.133 1.00 61.69 329 LYS A N 1
ATOM 2675 C CA . LYS A 1 329 ? 9.109 -4.255 34.017 1.00 61.69 329 LYS A CA 1
ATOM 2676 C C . LYS A 1 329 ? 8.692 -2.906 34.602 1.00 61.69 329 LYS A C 1
ATOM 2678 O O . LYS A 1 329 ? 9.434 -2.353 35.404 1.00 61.69 329 LYS A O 1
ATOM 2683 N N . THR A 1 330 ? 7.481 -2.426 34.306 1.00 60.03 330 THR A N 1
ATOM 2684 C CA . THR A 1 330 ? 6.950 -1.186 34.896 1.00 60.03 330 THR A CA 1
ATOM 2685 C C . THR A 1 330 ? 6.852 -1.275 36.422 1.00 60.03 330 THR A C 1
ATOM 2687 O O . THR A 1 330 ? 7.163 -0.313 37.122 1.00 60.03 330 THR A O 1
ATOM 2690 N N . VAL A 1 331 ? 6.436 -2.425 36.967 1.00 54.31 331 VAL A N 1
ATOM 2691 C CA . VAL A 1 331 ? 6.381 -2.638 38.423 1.00 54.31 331 VAL A CA 1
ATOM 2692 C C . VAL A 1 331 ? 7.780 -2.605 39.035 1.00 54.31 331 VAL A C 1
ATOM 2694 O O . VAL A 1 331 ? 7.968 -1.932 40.049 1.00 54.31 331 VAL A O 1
ATOM 2697 N N . VAL A 1 332 ? 8.753 -3.281 38.416 1.00 58.94 332 VAL A N 1
ATOM 2698 C CA . VAL A 1 332 ? 10.150 -3.294 38.870 1.00 58.94 332 VAL A CA 1
ATOM 2699 C C . VAL A 1 332 ? 10.749 -1.893 38.824 1.00 58.94 332 VAL A C 1
ATOM 2701 O O . VAL A 1 332 ? 11.252 -1.442 39.847 1.00 58.94 332 VAL A O 1
ATOM 2704 N N . ASP A 1 333 ? 10.625 -1.175 37.708 1.00 58.00 333 ASP A N 1
ATOM 2705 C CA . ASP A 1 333 ? 11.188 0.170 37.552 1.00 58.00 333 ASP A CA 1
ATOM 2706 C C . ASP A 1 333 ? 10.584 1.148 38.576 1.00 58.00 333 ASP A C 1
ATOM 2708 O O . ASP A 1 333 ? 11.313 1.883 39.242 1.00 58.00 333 ASP A O 1
ATOM 2712 N N . ASN A 1 334 ? 9.267 1.089 38.807 1.00 51.75 334 ASN A N 1
ATOM 2713 C CA . ASN A 1 334 ? 8.611 1.900 39.838 1.00 51.75 334 ASN A CA 1
ATOM 2714 C C . ASN A 1 334 ? 9.055 1.521 41.262 1.00 51.75 334 ASN A C 1
ATOM 2716 O O . ASN A 1 334 ? 9.181 2.393 42.120 1.00 51.75 334 ASN A O 1
ATOM 2720 N N . HIS A 1 335 ? 9.311 0.237 41.533 1.00 56.19 335 HIS A N 1
ATOM 2721 C CA . HIS A 1 335 ? 9.820 -0.202 42.836 1.00 56.19 335 HIS A CA 1
ATOM 2722 C C . HIS A 1 335 ? 11.291 0.178 43.037 1.00 56.19 335 HIS A C 1
ATOM 2724 O O . HIS A 1 335 ? 11.665 0.536 44.151 1.00 56.19 335 HIS A O 1
ATOM 2730 N N . THR A 1 336 ? 12.114 0.156 41.985 1.00 53.19 336 THR A N 1
ATOM 2731 C CA . THR A 1 336 ? 13.508 0.619 42.023 1.00 53.19 336 THR A CA 1
ATOM 2732 C C . THR A 1 336 ? 13.582 2.127 42.254 1.00 53.19 336 THR A C 1
ATOM 2734 O O . THR A 1 336 ? 14.330 2.556 43.127 1.00 53.19 336 THR A O 1
ATOM 2737 N N . ILE A 1 337 ? 12.740 2.919 41.580 1.00 53.66 337 ILE A N 1
ATOM 2738 C CA . ILE A 1 337 ? 12.645 4.372 41.801 1.00 53.66 337 ILE A CA 1
ATOM 2739 C C . ILE A 1 337 ? 12.219 4.676 43.243 1.00 53.66 337 ILE A C 1
ATOM 2741 O O . ILE A 1 337 ? 12.865 5.478 43.912 1.00 53.66 337 ILE A O 1
ATOM 2745 N N . CYS A 1 338 ? 11.202 3.987 43.774 1.00 54.31 338 CYS A N 1
ATOM 2746 C CA . CYS A 1 338 ? 10.828 4.150 45.181 1.00 54.31 338 CYS A CA 1
ATOM 2747 C C . CYS A 1 338 ? 11.949 3.728 46.146 1.00 54.31 338 CYS A C 1
ATOM 2749 O O . CYS A 1 338 ? 12.076 4.312 47.220 1.00 54.31 338 CYS A O 1
ATOM 2751 N N . PHE A 1 339 ? 12.773 2.737 45.796 1.00 47.44 339 PHE A N 1
ATOM 2752 C CA . PHE A 1 339 ? 13.899 2.316 46.632 1.00 47.44 339 PHE A CA 1
ATOM 2753 C C . PHE A 1 339 ? 15.024 3.363 46.651 1.00 47.44 339 PHE A C 1
ATOM 2755 O O . PHE A 1 339 ? 15.574 3.650 47.716 1.00 47.44 339 PHE A O 1
ATOM 2762 N N . ASP A 1 340 ? 15.320 3.977 45.505 1.00 49.03 340 ASP A N 1
ATOM 2763 C CA . ASP A 1 340 ? 16.323 5.039 45.376 1.00 49.03 340 ASP A CA 1
ATOM 2764 C C . ASP A 1 340 ? 15.865 6.350 46.038 1.00 49.03 340 ASP A C 1
ATOM 2766 O O . ASP A 1 340 ? 16.655 7.011 46.718 1.00 49.03 340 ASP A O 1
ATOM 2770 N N . GLU A 1 341 ? 14.577 6.696 45.942 1.00 50.81 341 GLU A N 1
ATOM 2771 C CA . GLU A 1 341 ? 13.995 7.831 46.668 1.00 50.81 341 GLU A CA 1
ATOM 2772 C C . GLU A 1 341 ? 14.052 7.608 48.185 1.00 50.81 341 GLU A C 1
ATOM 2774 O O . GLU A 1 341 ? 14.490 8.492 48.924 1.00 50.81 341 GLU A O 1
ATOM 2779 N N . VAL A 1 342 ? 13.718 6.405 48.663 1.00 50.38 342 VAL A N 1
ATOM 2780 C CA . VAL A 1 342 ? 13.842 6.048 50.085 1.00 50.38 342 VAL A CA 1
ATOM 2781 C C . VAL A 1 342 ? 15.304 6.099 50.546 1.00 50.38 342 VAL A C 1
ATOM 2783 O O . VAL A 1 342 ? 15.576 6.622 51.626 1.00 50.38 342 VAL A O 1
ATOM 2786 N N . LEU A 1 343 ? 16.260 5.636 49.736 1.00 48.75 343 LEU A N 1
ATOM 2787 C CA . LEU A 1 343 ? 17.692 5.748 50.036 1.00 48.75 343 LEU A CA 1
ATOM 2788 C C . LEU A 1 343 ? 18.172 7.208 50.081 1.00 48.75 343 LEU A C 1
ATOM 2790 O O . LEU A 1 343 ? 18.940 7.553 50.982 1.00 48.75 343 LEU A O 1
ATOM 2794 N N . SER A 1 344 ? 17.683 8.078 49.191 1.00 47.12 344 SER A N 1
ATOM 2795 C CA . SER A 1 344 ? 18.010 9.514 49.215 1.00 47.12 344 SER A CA 1
ATOM 2796 C C . SER A 1 344 ? 17.426 10.242 50.436 1.00 47.12 344 SER A C 1
ATOM 2798 O O . SER A 1 344 ? 18.096 11.061 51.066 1.00 47.12 344 SER A O 1
ATOM 2800 N N . CYS A 1 345 ? 16.217 9.872 50.873 1.00 46.72 345 CYS A N 1
ATOM 2801 C CA . CYS A 1 345 ? 15.617 10.416 52.093 1.00 46.72 345 CYS A CA 1
ATOM 2802 C C . CYS A 1 345 ? 16.332 9.939 53.371 1.00 46.72 345 CYS A C 1
ATOM 2804 O O . CYS A 1 345 ? 16.275 10.609 54.407 1.00 46.72 345 CYS A O 1
ATOM 2806 N N . VAL A 1 346 ? 17.012 8.789 53.316 1.00 51.72 346 VAL A N 1
ATOM 2807 C CA . VAL A 1 346 ? 17.850 8.281 54.411 1.00 51.72 346 VAL A CA 1
ATOM 2808 C C . VAL A 1 346 ? 19.234 8.944 54.412 1.00 51.72 346 VAL A C 1
ATOM 2810 O O . VAL A 1 346 ? 19.793 9.151 55.490 1.00 51.72 346 VAL A O 1
ATOM 2813 N N . SER A 1 347 ? 19.778 9.349 53.257 1.00 46.22 347 SER A N 1
ATOM 2814 C CA . SER A 1 347 ? 21.051 10.085 53.202 1.00 46.22 347 SER A CA 1
ATOM 2815 C C . SER A 1 347 ? 20.935 11.547 53.640 1.00 46.22 347 SER A C 1
ATOM 2817 O O . SER A 1 347 ? 21.867 12.062 54.258 1.00 46.22 347 SER A O 1
ATOM 2819 N N . ASP A 1 348 ? 19.789 12.192 53.403 1.00 42.47 348 ASP A N 1
ATOM 2820 C CA . ASP A 1 348 ? 19.600 13.624 53.687 1.00 42.47 348 ASP A CA 1
ATOM 2821 C C . ASP A 1 348 ? 19.212 13.937 55.145 1.00 42.47 348 ASP A C 1
ATOM 2823 O O . ASP A 1 348 ? 19.254 15.092 55.567 1.00 42.47 348 ASP A O 1
ATOM 2827 N N . ASN A 1 349 ? 18.914 12.919 55.961 1.00 44.34 349 ASN A N 1
ATOM 2828 C CA . ASN A 1 349 ? 18.613 13.088 57.390 1.00 44.34 349 ASN A CA 1
ATOM 2829 C C . ASN A 1 349 ? 19.839 12.989 58.321 1.00 44.34 349 ASN A C 1
ATOM 2831 O O . ASN A 1 349 ? 19.686 13.006 59.541 1.00 44.34 349 ASN A O 1
ATOM 2835 N N . ASN A 1 350 ? 21.063 12.952 57.786 1.00 44.41 350 ASN A N 1
ATOM 2836 C CA . ASN A 1 350 ? 22.294 12.998 58.585 1.00 44.41 350 ASN A CA 1
ATOM 2837 C C . ASN A 1 350 ? 22.885 14.414 58.677 1.00 44.41 350 ASN A C 1
ATOM 2839 O O . ASN A 1 350 ? 24.052 14.637 58.360 1.00 44.41 350 ASN A O 1
ATOM 2843 N N . ILE A 1 351 ? 22.095 15.378 59.157 1.00 45.84 351 ILE A N 1
ATOM 2844 C CA . ILE A 1 351 ? 22.609 16.659 59.661 1.00 45.84 351 ILE A CA 1
ATOM 2845 C C . ILE A 1 351 ? 21.833 17.040 60.930 1.00 45.84 351 ILE A C 1
ATOM 2847 O O . ILE A 1 351 ? 20.787 17.673 60.842 1.00 45.84 351 ILE A O 1
ATOM 2851 N N . LEU A 1 352 ? 22.347 16.640 62.104 1.00 38.44 352 LEU A N 1
ATOM 2852 C CA . LEU A 1 352 ? 22.569 17.482 63.301 1.00 38.44 352 LEU A CA 1
ATOM 2853 C C . LEU A 1 352 ? 22.868 16.633 64.556 1.00 38.44 352 LEU A C 1
ATOM 2855 O O . LEU A 1 352 ? 21.999 15.972 65.105 1.00 38.44 352 LEU A O 1
ATOM 2859 N N . ASP A 1 353 ? 24.135 16.714 64.966 1.00 41.91 353 ASP A N 1
ATOM 2860 C CA . ASP A 1 353 ? 24.645 16.979 66.321 1.00 41.91 353 ASP A CA 1
ATOM 2861 C C . ASP A 1 353 ? 24.102 16.196 67.542 1.00 41.91 353 ASP A C 1
ATOM 2863 O O . ASP A 1 353 ? 22.935 16.287 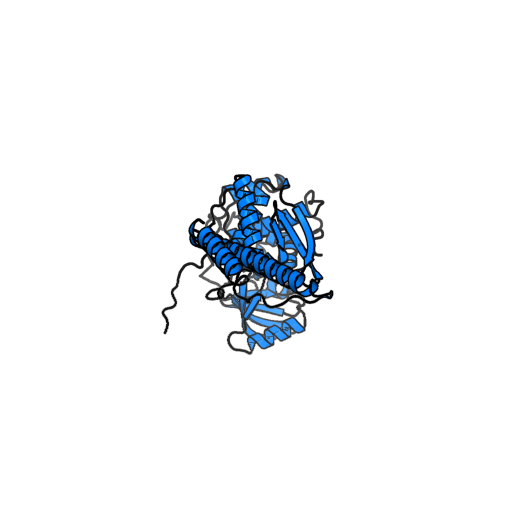67.912 1.00 41.91 353 ASP A O 1
ATOM 2867 N N . GLY A 1 354 ? 25.025 15.544 68.266 1.00 38.47 354 GLY A N 1
ATOM 2868 C CA . GLY A 1 354 ? 24.834 15.150 69.669 1.00 38.47 354 GLY A CA 1
ATOM 2869 C C . GLY A 1 354 ? 24.869 13.649 69.971 1.00 38.47 354 GLY A C 1
ATOM 2870 O O . GLY A 1 354 ? 23.842 12.987 70.003 1.00 38.47 354 GLY A O 1
ATOM 2871 N N . THR A 1 355 ? 26.073 13.148 70.269 1.00 46.66 355 THR A N 1
ATOM 2872 C CA . THR A 1 355 ? 26.399 12.008 71.158 1.00 46.66 355 THR A CA 1
ATOM 2873 C C . THR A 1 355 ? 25.282 11.013 71.516 1.00 46.66 355 THR A C 1
ATOM 2875 O O . THR A 1 355 ? 24.477 11.289 72.406 1.00 46.66 355 THR A O 1
ATOM 2878 N N . LEU A 1 356 ? 25.350 9.790 70.977 1.00 33.19 356 LEU A N 1
ATOM 2879 C CA . LEU A 1 356 ? 24.874 8.595 71.681 1.00 33.19 356 LEU A CA 1
ATOM 2880 C C . LEU A 1 356 ? 25.563 7.322 71.173 1.00 33.19 356 LEU A C 1
ATOM 2882 O O . LEU A 1 356 ? 25.730 7.102 69.976 1.00 33.19 356 LEU A O 1
ATOM 2886 N N . ASP A 1 35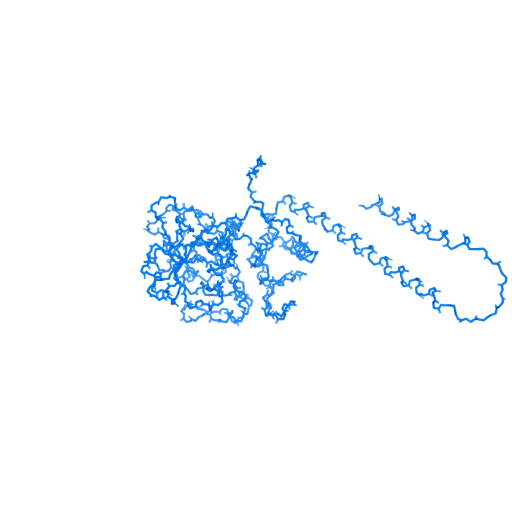7 ? 25.992 6.528 72.148 1.00 39.28 357 ASP A N 1
ATOM 2887 C CA . ASP A 1 357 ? 26.724 5.277 72.031 1.00 39.28 357 ASP A CA 1
ATOM 2888 C C . ASP A 1 357 ? 25.987 4.189 71.233 1.00 39.28 357 ASP A C 1
ATOM 2890 O O . ASP A 1 357 ? 24.779 3.996 71.346 1.00 39.28 357 ASP A O 1
ATOM 2894 N N . THR A 1 358 ? 26.791 3.442 70.473 1.00 45.47 358 THR A N 1
ATOM 2895 C CA . THR A 1 358 ? 26.630 2.042 70.044 1.00 45.47 358 THR A CA 1
ATOM 2896 C C . THR A 1 358 ? 25.213 1.444 70.063 1.00 45.47 358 THR A C 1
ATOM 2898 O O . THR A 1 358 ? 24.776 0.876 71.066 1.00 45.47 358 THR A O 1
ATOM 2901 N N . LEU A 1 359 ? 24.573 1.399 68.892 1.00 34.88 359 LEU A N 1
ATOM 2902 C CA . LEU A 1 359 ? 23.572 0.381 68.558 1.00 34.88 359 LEU A CA 1
ATOM 2903 C C . LEU A 1 359 ? 24.073 -0.458 67.368 1.00 34.88 359 LEU A C 1
ATOM 2905 O O . LEU A 1 359 ? 24.663 0.095 66.438 1.00 34.88 359 LEU A O 1
ATOM 2909 N N . PRO A 1 360 ? 23.893 -1.792 67.388 1.00 37.56 360 PRO A N 1
ATOM 2910 C CA . PRO A 1 360 ? 24.418 -2.666 66.353 1.00 37.56 360 PRO A CA 1
ATOM 2911 C C . PRO A 1 360 ? 23.577 -2.584 65.074 1.00 37.56 360 PRO A C 1
ATOM 2913 O O . PRO A 1 360 ? 22.348 -2.576 65.114 1.00 37.56 360 PRO A O 1
ATOM 2916 N N . LEU A 1 361 ? 24.274 -2.612 63.936 1.00 39.09 361 LEU A N 1
ATOM 2917 C CA . LEU A 1 361 ? 23.788 -2.630 62.547 1.00 39.09 361 LEU A CA 1
ATOM 2918 C C . LEU A 1 361 ? 22.861 -3.819 62.176 1.00 39.09 361 LEU A C 1
ATOM 2920 O O . LEU A 1 361 ? 22.654 -4.100 60.999 1.00 39.09 361 LEU A O 1
ATOM 2924 N N . SER A 1 362 ? 22.290 -4.541 63.143 1.00 39.22 362 SER A N 1
ATOM 2925 C CA . SER A 1 362 ? 21.501 -5.756 62.906 1.00 39.22 362 SER A CA 1
ATOM 2926 C C . SER A 1 362 ? 19.996 -5.528 62.723 1.00 39.22 362 SER A C 1
ATOM 2928 O O . SER A 1 362 ? 19.291 -6.489 62.437 1.00 39.22 362 SER A O 1
ATOM 2930 N N . TYR A 1 363 ? 19.494 -4.293 62.842 1.00 37.97 363 TYR A N 1
ATOM 2931 C CA . TYR A 1 363 ? 18.058 -3.986 62.699 1.00 37.97 363 TYR A CA 1
ATOM 2932 C C . TYR A 1 363 ? 17.649 -3.350 61.359 1.00 37.97 363 TYR A C 1
ATOM 2934 O O . TYR A 1 363 ? 16.459 -3.207 61.100 1.00 37.97 363 TYR A O 1
ATOM 2942 N N . ALA A 1 364 ? 18.600 -3.016 60.479 1.00 40.03 364 ALA A N 1
ATOM 2943 C CA . ALA A 1 364 ? 18.296 -2.482 59.144 1.00 40.03 364 ALA A CA 1
ATOM 2944 C C . ALA A 1 364 ? 18.179 -3.571 58.055 1.00 40.03 364 ALA A C 1
ATOM 2946 O O . ALA A 1 364 ? 17.643 -3.316 56.983 1.00 40.03 364 ALA A O 1
ATOM 2947 N N . HIS A 1 365 ? 18.642 -4.799 58.323 1.00 40.69 365 HIS A N 1
ATOM 2948 C CA . HIS A 1 365 ? 18.549 -5.914 57.371 1.00 40.69 365 HIS A CA 1
ATOM 2949 C C . HIS A 1 365 ? 17.273 -6.759 57.516 1.00 40.69 365 HIS A C 1
ATOM 2951 O O . HIS A 1 365 ? 16.904 -7.445 56.563 1.00 40.69 365 HIS A O 1
ATOM 2957 N N . SER A 1 366 ? 16.582 -6.713 58.662 1.00 40.09 366 SER A N 1
ATOM 2958 C CA . SER A 1 366 ? 15.353 -7.494 58.871 1.00 40.09 366 SER A CA 1
ATOM 2959 C C . SER A 1 366 ? 14.134 -6.877 58.186 1.00 40.09 366 SER A C 1
ATOM 2961 O O . SER A 1 366 ? 13.317 -7.611 57.647 1.00 40.09 366 SER A O 1
ATOM 2963 N N . SER A 1 367 ? 14.037 -5.545 58.128 1.00 45.72 367 SER A N 1
ATOM 2964 C CA . SER A 1 367 ? 12.934 -4.865 57.435 1.00 45.72 367 SER A CA 1
ATOM 2965 C C . SER A 1 367 ? 13.010 -5.038 55.916 1.00 45.72 367 SER A C 1
ATOM 2967 O O . SER A 1 367 ? 11.983 -5.186 55.263 1.00 45.72 367 SER A O 1
ATOM 2969 N N . VAL A 1 368 ? 14.221 -5.093 55.353 1.00 44.25 368 VAL A N 1
ATOM 2970 C CA . VAL A 1 368 ? 14.433 -5.329 53.918 1.00 44.25 368 VAL A CA 1
ATOM 2971 C C . VAL A 1 368 ? 14.127 -6.786 53.551 1.00 44.25 368 VAL A C 1
ATOM 2973 O O . VAL A 1 368 ? 13.458 -7.020 52.549 1.00 44.25 368 VAL A O 1
ATOM 2976 N N . SER A 1 369 ? 14.525 -7.776 54.363 1.00 45.72 369 SER A N 1
ATOM 2977 C CA . SER A 1 369 ? 14.207 -9.182 54.060 1.00 45.72 369 SER A CA 1
ATOM 2978 C C . SER A 1 369 ? 12.723 -9.528 54.255 1.00 45.72 369 SER A C 1
ATOM 2980 O O . SER A 1 369 ? 12.193 -10.340 53.497 1.00 45.72 369 SER A O 1
ATOM 2982 N N . GLU A 1 370 ? 12.021 -8.878 55.192 1.00 46.25 370 GLU A N 1
ATOM 2983 C CA . GLU A 1 370 ? 10.559 -8.990 55.319 1.00 46.25 370 GLU A CA 1
ATOM 2984 C C . GLU A 1 370 ? 9.821 -8.365 54.127 1.00 46.25 370 GLU A C 1
ATOM 2986 O O . GLU A 1 370 ? 8.856 -8.954 53.640 1.00 46.25 370 GLU A O 1
ATOM 2991 N N . LEU A 1 371 ? 10.309 -7.241 53.589 1.00 46.00 371 LEU A N 1
ATOM 2992 C CA . LEU A 1 371 ? 9.775 -6.630 52.365 1.00 46.00 371 LEU A CA 1
ATOM 2993 C C . LEU A 1 371 ? 9.993 -7.512 51.123 1.00 46.00 371 LEU A C 1
ATOM 2995 O O . LEU A 1 371 ? 9.073 -7.652 50.315 1.00 46.00 371 LEU A O 1
ATOM 2999 N N . PHE A 1 372 ? 11.152 -8.172 50.998 1.00 45.69 372 PHE A N 1
ATOM 3000 C CA . PHE A 1 372 ? 11.426 -9.152 49.931 1.00 45.69 372 PHE A CA 1
ATOM 3001 C C . PHE A 1 372 ? 10.579 -10.433 50.054 1.00 45.69 372 PHE A C 1
ATOM 3003 O O . PHE A 1 372 ? 10.162 -11.009 49.048 1.00 45.69 372 PHE A O 1
ATOM 3010 N N . SER A 1 373 ? 10.287 -10.869 51.283 1.00 43.81 373 SER A N 1
ATOM 3011 C CA . SER A 1 373 ? 9.409 -12.016 51.555 1.00 43.81 373 SER A CA 1
ATOM 3012 C C . SER A 1 373 ? 7.947 -11.717 51.192 1.00 43.81 373 SER A C 1
ATOM 3014 O O . SER A 1 373 ? 7.279 -12.536 50.562 1.00 43.81 373 SER A O 1
ATOM 3016 N N . GLN A 1 374 ? 7.458 -10.511 51.503 1.00 41.16 374 GLN A N 1
ATOM 3017 C CA . GLN A 1 374 ? 6.088 -10.098 51.175 1.00 41.16 374 GLN A CA 1
ATOM 3018 C C . GLN A 1 374 ? 5.877 -9.839 49.675 1.00 41.16 374 GLN A C 1
ATOM 3020 O O . GLN A 1 374 ? 4.808 -10.147 49.152 1.00 41.16 374 GLN A O 1
ATOM 3025 N N . THR A 1 375 ? 6.891 -9.342 48.961 1.00 44.19 375 THR A N 1
ATOM 3026 C CA . THR A 1 375 ? 6.834 -9.183 47.495 1.00 44.19 375 THR A CA 1
ATOM 3027 C C . THR A 1 375 ? 6.936 -10.520 46.755 1.00 44.19 375 THR A C 1
ATOM 3029 O O . THR A 1 375 ? 6.198 -10.720 45.794 1.00 44.19 375 THR A O 1
ATOM 3032 N N . SER A 1 376 ? 7.741 -11.480 47.234 1.00 41.84 376 SER A N 1
ATOM 3033 C CA . SER A 1 376 ? 7.731 -12.854 46.690 1.00 41.84 376 SER A CA 1
ATOM 3034 C C . SER A 1 376 ? 6.391 -13.563 46.904 1.00 41.84 376 SER A C 1
ATOM 3036 O O . SER A 1 376 ? 5.915 -14.246 46.005 1.00 41.84 376 SER A O 1
ATOM 3038 N N . ALA A 1 377 ? 5.741 -13.363 48.055 1.00 39.34 377 ALA A N 1
ATOM 3039 C CA . ALA A 1 377 ? 4.435 -13.965 48.334 1.00 39.34 377 ALA A CA 1
ATOM 3040 C C . ALA A 1 377 ? 3.291 -13.374 47.483 1.00 39.34 377 ALA A C 1
ATOM 3042 O O . ALA A 1 377 ? 2.309 -14.061 47.217 1.00 39.34 377 ALA A O 1
ATOM 3043 N N . LEU A 1 378 ? 3.410 -12.120 47.032 1.00 37.50 378 LEU A N 1
ATOM 3044 C CA . LEU A 1 378 ? 2.466 -11.505 46.088 1.00 37.50 378 LEU A CA 1
ATOM 3045 C C . LEU A 1 378 ? 2.675 -11.993 44.644 1.00 37.50 378 LEU A C 1
ATOM 3047 O O . LEU A 1 378 ? 1.709 -12.063 43.892 1.00 37.50 378 LEU A O 1
ATOM 3051 N N . LEU A 1 379 ? 3.898 -12.383 44.275 1.00 39.50 379 LEU A N 1
ATOM 3052 C CA . LEU A 1 379 ? 4.242 -12.932 42.956 1.00 39.50 379 LEU A CA 1
ATOM 3053 C C . LEU A 1 379 ? 3.827 -14.402 42.755 1.00 39.50 379 LEU A C 1
ATOM 3055 O O . LEU A 1 379 ? 3.778 -14.852 41.619 1.00 39.50 379 LEU A O 1
ATOM 3059 N N . GLU A 1 380 ? 3.503 -15.144 43.819 1.00 37.19 380 GLU A N 1
ATOM 3060 C CA . GLU A 1 380 ? 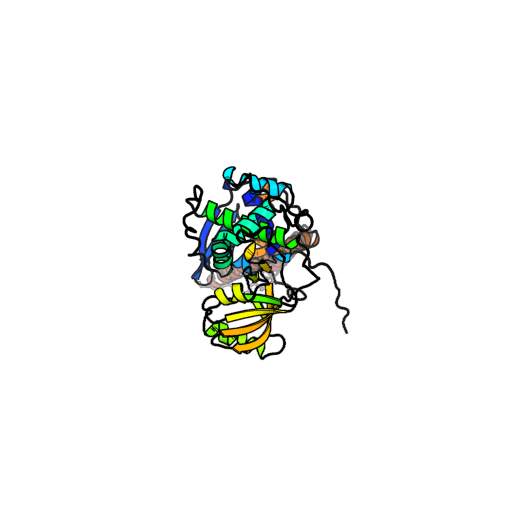2.970 -16.519 43.719 1.00 37.19 380 GLU A CA 1
ATOM 3061 C C . GLU A 1 380 ? 1.427 -16.584 43.652 1.00 37.19 380 GLU A C 1
ATOM 3063 O O . GLU A 1 380 ? 0.862 -17.670 43.516 1.00 37.19 380 GLU A O 1
ATOM 3068 N N . VAL A 1 381 ? 0.729 -15.444 43.749 1.00 39.69 381 VAL A N 1
ATOM 3069 C CA . VAL A 1 381 ? -0.751 -15.369 43.770 1.00 39.69 381 VAL A CA 1
ATOM 3070 C C . VAL A 1 381 ? -1.346 -14.729 42.497 1.00 39.69 381 VAL A C 1
ATOM 3072 O O . VAL A 1 381 ? -2.557 -14.813 42.288 1.00 39.69 381 VAL A O 1
ATOM 3075 N N . PHE A 1 382 ? -0.518 -14.163 41.616 1.00 37.75 382 PHE A N 1
ATOM 3076 C CA . PHE A 1 382 ? -0.890 -13.685 40.272 1.00 37.75 382 PHE A CA 1
ATOM 3077 C C . PHE A 1 382 ? -0.224 -14.541 39.193 1.00 37.75 382 PHE A C 1
ATOM 3079 O O . PHE A 1 382 ? -0.800 -14.628 38.081 1.00 37.75 382 PHE A O 1
#

Secondary structure (DSSP, 8-state):
-------PPPPPHHHHHHHHHHHHHHH-GGGEEEEEEE-TTS-EEEEEEETTEEEEHHHHTTT--GGG----HHHHHHHHHHS-GGGTT----SS-TTTTTTS-HHHHHHHHHIIIIIHHHHHHHHTT--TT-S---SSSS----SHHHHHHHHHHHHHHHHHHHHHSPPP-SS-SEEEEEES---HHHHHHHHHHTTSTT-EEEE-S-EEEES-HHHHHHH-SSEEEEEES--SEE-TTTSS-GGG-EEEE-SEEEEEEEEEEETTEEEEEEEEE--SS-------HHHHHHHHHHHHHHHHTT-------HHHHHHHHHHHHHHHHHHHHHHHHHHHHHHHHHHHTT-----------TTSHHHHHHHHHHHHHHHHT--

pLDDT: mean 79.26, std 20.07, range [30.2, 98.44]

Foldseek 3Di:
DPPQPDDPDAFDLLQLLLLLLLLCCLPPLVQWDWDFDQDPVRATFIWIDHQPFTDRVLVSLLVGDLLPQADDPVSLVSLVVLDDCVVVPDDFDPPNCPQQVPARPLLLVLLACCLPQCVCVLLCSLVVNPVVLPDDDDDDDDDDPDPSSSVSVSSSSSRSPSNSQSSGDQDQDDAFKWKAAADQDDPVVLVLLQVLQVDPFSKDFRSGKGKTASDNVLRVVNHPAEMEIEGGDAAGQCLSSYPCVVRSIGIHHGAMKRWHHWDGDPRHIYTYIYGDHPSDDPPPPQDPSSLVSSVSSVVSCVVVVRDSPSDDPVNVVVSVVSVVVVVVVVVVVVVVVVVVVVVVVVVVPPDDDDDDDDDDPPPVVVVVVVVVVVVVVVVVVD